Protein AF-A0A258QWR0-F1 (afdb_monomer)

Foldseek 3Di:
DDDDDDDDDDDDDDDDDDDDDDDDDPDDPPPPPPPPPPLSVLLVLLVVLLVVLCPDPLNVVPVLLNLLSVVQSVCVSVVNNVCQDLLNCCVRRVVDDNPDDCVPDVVSVVSVVVSQVSQVVCVVPDDLVNQWGWHQDPPGRHTDIDGDDRDDDDDDDDDDDDDDDDDDDDDDDDDDDDDDDDPPVVVVVVVVVVVVVVVVVVVVVVPVPDDDCVCVVVPVPDPCDPVNVCLQLQAEEEEEEQEAEPDDDPDPDDDDDDSVLSVVLSVVLLVLLCLAQSYHYDYDDPPPDVVQCVGVQHFWYKYKYKYWYDDDPQFIKIKIWIAGPNVRGTQDIDMDGGQHDDPCNVVSSVVVSVVCCVQDRPCCHRPVVVRLVCCCVRPCLRNSNLLSLLVCVVVVNPPHHLVRSLVSLVVCCVVPVLALVSLLSNLVSLVVVVVVPVVDDDDPVSVVSSVVSLVSSCVSSVSHPRSVD

Radius of gyration: 35.41 Å; Cα contact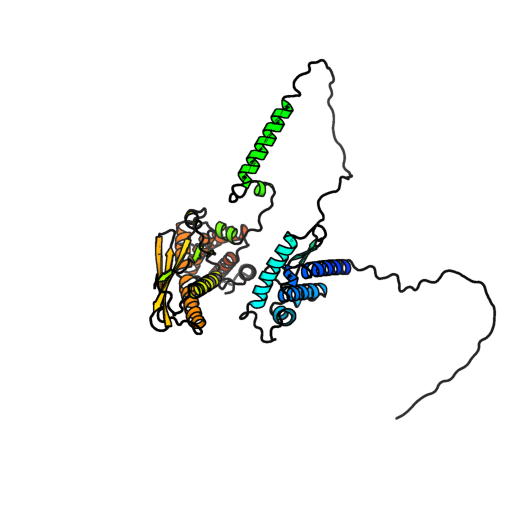s (8 Å, |Δi|>4): 512; chains: 1; bounding box: 106×117×72 Å

Structure (mmCIF, N/CA/C/O backbone):
data_AF-A0A258QWR0-F1
#
_entry.id   AF-A0A258QWR0-F1
#
loop_
_atom_site.group_PDB
_atom_site.id
_atom_site.type_symbol
_atom_site.label_atom_id
_atom_site.label_alt_id
_atom_site.label_comp_id
_atom_site.label_asym_id
_atom_site.label_entity_id
_atom_site.label_seq_id
_atom_site.pdbx_PDB_ins_code
_atom_site.Cartn_x
_atom_site.Cartn_y
_atom_site.Cartn_z
_atom_site.occupancy
_atom_site.B_iso_or_equiv
_atom_site.auth_seq_id
_atom_site.auth_comp_id
_atom_site.auth_asym_id
_atom_site.auth_atom_id
_atom_site.pdbx_PDB_model_num
ATOM 1 N N . MET A 1 1 ? -31.447 -71.145 -28.478 1.00 35.34 1 MET A N 1
ATOM 2 C CA . MET A 1 1 ? -31.417 -72.602 -28.731 1.00 35.34 1 MET A CA 1
ATOM 3 C C . MET A 1 1 ? -30.013 -73.071 -28.357 1.00 35.34 1 MET A C 1
ATOM 5 O O . MET A 1 1 ? -29.086 -72.670 -29.038 1.00 35.34 1 MET A O 1
ATOM 9 N N . THR A 1 2 ? -29.782 -73.464 -27.092 1.00 38.34 2 THR A N 1
ATOM 10 C CA . THR A 1 2 ? -29.739 -74.872 -26.585 1.00 38.34 2 THR A CA 1
ATOM 11 C C . THR A 1 2 ? -28.597 -75.670 -27.233 1.00 38.34 2 THR A C 1
ATOM 13 O O . THR A 1 2 ? -28.560 -75.715 -28.451 1.00 38.34 2 THR A O 1
ATOM 16 N N . GLY A 1 3 ? -27.658 -76.350 -26.571 1.00 34.81 3 GLY A N 1
ATOM 17 C CA . GLY A 1 3 ? -27.383 -76.753 -25.183 1.00 34.81 3 GLY A CA 1
ATOM 18 C C . GLY A 1 3 ? -25.941 -77.330 -25.156 1.00 34.81 3 GLY A C 1
ATOM 19 O O . GLY A 1 3 ? -25.375 -77.593 -26.208 1.00 34.81 3 GLY A O 1
ATOM 20 N N . SER A 1 4 ? -25.218 -77.277 -24.037 1.00 37.53 4 SER A N 1
ATOM 21 C CA . SER A 1 4 ? -25.118 -78.311 -22.985 1.00 37.53 4 SER A CA 1
ATOM 22 C C . SER A 1 4 ? -24.279 -79.562 -23.333 1.00 37.53 4 SER A C 1
ATOM 24 O O . SER A 1 4 ? -24.713 -80.402 -24.109 1.00 37.53 4 SER A O 1
ATOM 26 N N . ALA A 1 5 ? -23.121 -79.648 -22.653 1.00 43.16 5 ALA A N 1
ATOM 27 C CA . ALA A 1 5 ? -22.475 -80.808 -22.006 1.00 43.16 5 ALA A CA 1
ATOM 28 C C . ALA A 1 5 ? -22.159 -82.100 -22.798 1.00 43.16 5 ALA A C 1
ATOM 30 O O . ALA A 1 5 ? -23.073 -82.766 -23.269 1.00 43.16 5 ALA A O 1
ATOM 31 N N . ARG A 1 6 ? -20.897 -82.579 -22.747 1.00 37.38 6 ARG A N 1
ATOM 32 C CA . ARG A 1 6 ? -20.393 -83.621 -21.805 1.00 37.38 6 ARG A CA 1
ATOM 33 C C . ARG A 1 6 ? -18.972 -84.115 -22.162 1.00 37.38 6 ARG A C 1
ATOM 35 O O . ARG A 1 6 ? -18.683 -84.383 -23.319 1.00 37.38 6 ARG A O 1
ATOM 42 N N . ASP A 1 7 ? -18.165 -84.271 -21.114 1.00 46.19 7 ASP A N 1
ATOM 43 C CA . ASP A 1 7 ? -16.941 -85.093 -20.938 1.00 46.19 7 ASP A CA 1
ATOM 44 C C . ASP A 1 7 ? -17.218 -86.598 -21.236 1.00 46.19 7 ASP A C 1
ATOM 46 O O . ASP A 1 7 ? -18.406 -86.950 -21.148 1.00 46.19 7 ASP A O 1
ATOM 50 N N . PRO A 1 8 ? -16.248 -87.523 -21.513 1.00 50.44 8 PRO A N 1
ATOM 51 C CA . PRO A 1 8 ? -15.296 -88.005 -20.478 1.00 50.44 8 PRO A CA 1
ATOM 52 C C . PRO A 1 8 ? -13.953 -88.696 -20.914 1.00 50.44 8 PRO A C 1
ATOM 54 O O . PRO A 1 8 ? -13.850 -89.296 -21.977 1.00 50.44 8 PRO A O 1
ATOM 57 N N . ARG A 1 9 ? -12.981 -88.700 -19.976 1.00 35.84 9 ARG A N 1
ATOM 58 C CA . ARG A 1 9 ? -12.050 -89.778 -19.498 1.00 35.84 9 ARG A CA 1
ATOM 59 C C . ARG A 1 9 ? -11.378 -90.799 -20.449 1.00 35.84 9 ARG A C 1
ATOM 61 O O . ARG A 1 9 ? -12.069 -91.492 -21.183 1.00 35.84 9 ARG A O 1
ATOM 68 N N . SER A 1 10 ? -10.077 -91.055 -20.205 1.00 36.69 10 SER A N 1
ATOM 69 C CA . SER A 1 10 ? -9.376 -92.377 -20.142 1.00 36.69 10 SER A CA 1
ATOM 70 C C . SER A 1 10 ? -7.855 -92.135 -20.250 1.00 36.69 10 SER A C 1
ATOM 72 O O . SER A 1 10 ? -7.462 -91.287 -21.042 1.00 36.69 10 SER A O 1
ATOM 74 N N . ASP A 1 11 ? -6.903 -92.771 -19.566 1.00 34.75 11 ASP A N 1
ATOM 75 C CA . ASP A 1 11 ? -6.798 -93.694 -18.427 1.00 34.75 11 ASP A CA 1
ATOM 76 C C . ASP A 1 11 ? -5.282 -93.832 -18.116 1.00 34.75 11 ASP A C 1
ATOM 78 O O . ASP A 1 11 ? -4.448 -93.453 -18.938 1.00 34.75 11 ASP A O 1
ATOM 82 N N . ALA A 1 12 ? -4.975 -94.487 -16.990 1.00 37.53 12 ALA A N 1
ATOM 83 C CA . ALA A 1 12 ? -3.759 -95.269 -16.705 1.00 37.53 12 ALA A CA 1
ATOM 84 C C . ALA A 1 12 ? -2.569 -94.593 -15.981 1.00 37.53 12 ALA A C 1
ATOM 86 O O . ALA A 1 12 ? -1.623 -94.096 -16.583 1.00 37.53 12 ALA A O 1
ATOM 87 N N . ASP A 1 13 ? -2.604 -94.733 -14.652 1.00 38.31 13 ASP A N 1
ATOM 88 C CA . ASP A 1 13 ? -1.481 -95.169 -13.789 1.00 38.31 13 ASP A CA 1
ATOM 89 C C . ASP A 1 13 ? -1.324 -96.719 -13.913 1.00 38.31 13 ASP A C 1
ATOM 91 O O . ASP A 1 13 ? -2.316 -97.320 -14.357 1.00 38.31 13 ASP A O 1
ATOM 95 N N . PRO A 1 14 ? -0.227 -97.435 -13.508 1.00 51.16 14 PRO A N 1
ATOM 96 C CA . PRO A 1 14 ? 0.421 -97.284 -12.180 1.00 51.16 14 PRO A CA 1
ATOM 97 C C . PRO A 1 14 ? 1.903 -97.783 -11.966 1.00 51.16 14 PRO A C 1
ATOM 99 O O . PRO A 1 14 ? 2.485 -98.432 -12.831 1.00 51.16 14 PRO A O 1
ATOM 102 N N . LEU A 1 15 ? 2.406 -97.613 -10.716 1.00 36.69 15 LEU A N 1
ATOM 103 C CA . LEU A 1 15 ? 3.454 -98.377 -9.956 1.00 36.69 15 LEU A CA 1
ATOM 104 C C . LEU A 1 15 ? 4.930 -98.294 -10.455 1.00 36.69 15 LEU A C 1
ATOM 106 O O . LEU A 1 15 ? 5.178 -98.457 -11.638 1.00 36.69 15 LEU A O 1
ATOM 110 N N . THR A 1 16 ? 6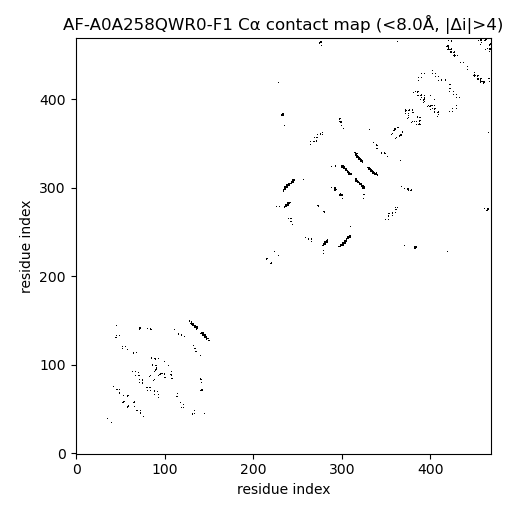.022 -98.133 -9.687 1.00 34.84 16 THR A N 1
ATOM 111 C CA . THR A 1 16 ? 6.432 -98.139 -8.255 1.00 34.84 16 THR A CA 1
ATOM 112 C C . THR A 1 16 ? 7.859 -97.550 -8.188 1.00 34.84 16 THR A C 1
ATOM 114 O O . THR A 1 16 ? 8.625 -97.825 -9.108 1.00 34.84 16 THR A O 1
ATOM 117 N N . ASP A 1 17 ? 8.259 -96.853 -7.118 1.00 33.28 17 ASP A N 1
ATOM 118 C CA . ASP A 1 17 ? 9.296 -97.309 -6.157 1.00 33.28 17 ASP A CA 1
ATOM 119 C C . ASP A 1 17 ? 9.627 -96.203 -5.132 1.00 33.28 17 ASP A C 1
ATOM 121 O O . ASP A 1 17 ? 9.591 -95.008 -5.420 1.00 33.28 17 ASP A O 1
ATOM 125 N N . GLU A 1 18 ? 9.887 -96.642 -3.910 1.00 36.84 18 GLU A N 1
ATOM 126 C CA . GLU A 1 18 ? 9.956 -95.896 -2.661 1.00 36.84 18 GLU A CA 1
ATOM 127 C C . GLU A 1 18 ? 11.384 -95.396 -2.335 1.00 36.84 18 GLU A C 1
ATOM 129 O O . GLU A 1 18 ? 12.357 -96.140 -2.388 1.00 36.84 18 GLU A O 1
ATOM 134 N N . THR A 1 19 ? 11.452 -94.152 -1.845 1.00 36.62 19 THR A N 1
ATOM 135 C CA . THR A 1 19 ? 12.245 -93.729 -0.667 1.00 36.62 19 THR A CA 1
ATOM 136 C C . THR A 1 19 ? 13.765 -93.512 -0.782 1.00 36.62 19 THR A C 1
ATOM 138 O O . THR A 1 19 ? 14.541 -94.426 -0.532 1.00 36.62 19 THR A O 1
ATOM 141 N N . VAL A 1 20 ? 14.179 -92.233 -0.900 1.00 35.50 20 VAL A N 1
ATOM 142 C CA . VAL A 1 20 ? 15.278 -91.602 -0.116 1.00 35.50 20 VAL A CA 1
ATOM 143 C C . VAL A 1 20 ? 14.973 -90.094 0.088 1.00 35.50 20 VAL A C 1
ATOM 145 O O . VAL A 1 20 ? 14.845 -89.350 -0.878 1.00 35.50 20 VAL A O 1
ATOM 148 N N . LEU A 1 21 ? 14.849 -89.646 1.347 1.00 36.06 21 LEU A N 1
ATOM 149 C CA . LEU A 1 21 ? 14.784 -88.239 1.822 1.00 36.06 21 LEU A CA 1
ATOM 150 C C . LEU A 1 21 ? 16.209 -87.699 2.115 1.00 36.06 21 LEU A C 1
ATOM 152 O O . LEU A 1 21 ? 17.112 -88.525 2.253 1.00 36.06 21 LEU A O 1
ATOM 156 N N . PRO A 1 22 ? 16.443 -86.411 2.460 1.00 40.50 22 PRO A N 1
ATOM 157 C CA . PRO A 1 22 ? 15.759 -85.155 2.123 1.00 40.50 22 PRO A CA 1
ATOM 158 C C . PRO A 1 22 ? 16.757 -84.113 1.550 1.00 40.50 22 PRO A C 1
ATOM 160 O O . PRO A 1 22 ? 17.817 -83.870 2.126 1.00 40.50 22 PRO A O 1
ATOM 163 N N . GLY A 1 23 ? 16.426 -83.461 0.438 1.00 32.28 23 GLY A N 1
ATOM 164 C CA . GLY A 1 23 ? 17.194 -82.329 -0.089 1.00 32.28 23 GLY A CA 1
ATOM 165 C C . GLY A 1 23 ? 16.368 -81.059 0.030 1.00 32.28 23 GLY A C 1
ATOM 166 O O .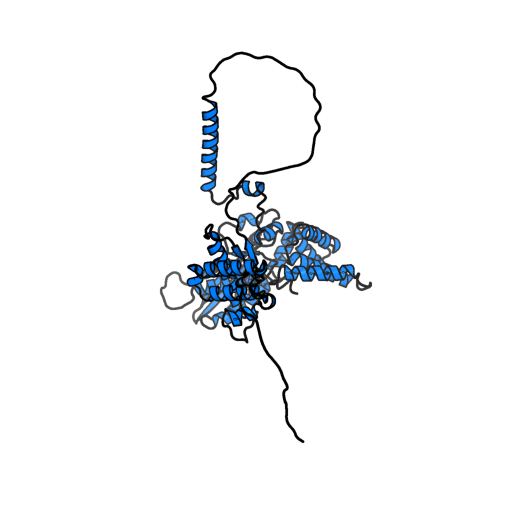 GLY A 1 23 ? 15.350 -80.971 -0.641 1.00 32.28 23 GLY A O 1
ATOM 167 N N . GLU A 1 24 ? 16.806 -80.170 0.923 1.00 41.06 24 GLU A N 1
ATOM 168 C CA . GLU A 1 24 ? 16.551 -78.723 0.995 1.00 41.06 24 GLU A CA 1
ATOM 169 C C . GLU A 1 24 ? 15.184 -78.226 0.508 1.00 41.06 24 GLU A C 1
ATOM 171 O O . GLU A 1 24 ? 14.899 -78.188 -0.688 1.00 41.06 24 GLU A O 1
ATOM 176 N N . ASP A 1 25 ? 14.374 -77.774 1.473 1.00 37.16 25 ASP A N 1
ATOM 177 C CA . ASP A 1 25 ? 13.185 -76.959 1.252 1.00 37.16 25 ASP A CA 1
ATOM 178 C C . ASP A 1 25 ? 13.444 -75.939 0.138 1.00 37.16 25 ASP A C 1
ATOM 180 O O . ASP A 1 25 ? 14.234 -75.001 0.271 1.00 37.16 25 ASP A O 1
ATOM 184 N N . ALA A 1 26 ? 12.767 -76.151 -0.989 1.00 37.06 26 ALA A N 1
ATOM 185 C CA . ALA A 1 26 ? 12.605 -75.152 -2.018 1.00 37.06 26 ALA A CA 1
ATOM 186 C C . ALA A 1 26 ? 11.844 -73.983 -1.387 1.00 37.06 26 ALA A C 1
ATOM 188 O O . ALA A 1 26 ? 10.617 -74.007 -1.283 1.00 37.06 26 ALA A O 1
ATOM 189 N N . GLN A 1 27 ? 12.595 -72.987 -0.919 1.00 41.72 27 GLN A N 1
ATOM 190 C CA . GLN A 1 27 ? 12.060 -71.697 -0.520 1.00 41.72 27 GLN A CA 1
ATOM 191 C C . GLN A 1 27 ? 11.226 -71.145 -1.685 1.00 41.72 27 GLN A C 1
ATOM 193 O O . GLN A 1 27 ? 11.715 -70.984 -2.806 1.00 41.72 27 GLN A O 1
ATOM 198 N N . ASP A 1 28 ? 9.957 -70.889 -1.392 1.00 40.59 28 ASP A N 1
ATOM 199 C CA . ASP A 1 28 ? 8.969 -70.247 -2.249 1.00 40.59 28 ASP A CA 1
ATOM 200 C C . ASP A 1 28 ? 9.582 -69.018 -2.968 1.00 40.59 28 ASP A C 1
ATOM 202 O O . ASP A 1 28 ? 10.116 -68.129 -2.294 1.00 40.59 28 ASP A O 1
ATOM 206 N N . PRO A 1 29 ? 9.507 -68.877 -4.310 1.00 38.34 29 PRO A N 1
ATOM 207 C CA . PRO A 1 29 ? 10.070 -67.720 -5.021 1.00 38.34 29 PRO A CA 1
ATOM 208 C C . PRO A 1 29 ? 9.361 -66.385 -4.720 1.00 38.34 29 PRO A C 1
ATOM 210 O O . PRO A 1 29 ? 9.666 -65.369 -5.344 1.00 38.34 29 PRO A O 1
ATOM 213 N N . ALA A 1 30 ? 8.391 -66.376 -3.803 1.00 45.66 30 ALA A N 1
ATOM 214 C CA . ALA A 1 30 ? 7.555 -65.228 -3.477 1.00 45.66 30 ALA A CA 1
ATOM 215 C C . ALA A 1 30 ? 8.044 -64.405 -2.267 1.00 45.66 30 ALA A C 1
ATOM 217 O O . ALA A 1 30 ? 7.498 -63.331 -2.025 1.00 45.66 30 ALA A O 1
ATOM 218 N N . GLU A 1 31 ? 9.077 -64.839 -1.535 1.00 43.38 31 GLU A N 1
ATOM 219 C CA . GLU A 1 31 ? 9.528 -64.164 -0.300 1.00 43.38 31 GLU A CA 1
ATOM 220 C C . GLU A 1 31 ? 10.908 -63.485 -0.420 1.00 43.38 31 GLU A C 1
ATOM 222 O O . GLU A 1 31 ? 11.629 -63.314 0.559 1.00 43.38 31 GLU A O 1
ATOM 227 N N . LEU A 1 32 ? 11.298 -63.059 -1.628 1.00 44.19 32 LEU A N 1
ATOM 228 C CA . LEU A 1 32 ? 12.530 -62.286 -1.845 1.00 44.19 32 LEU A CA 1
ATOM 229 C C . LEU A 1 32 ? 12.333 -61.098 -2.802 1.00 44.19 32 LEU A C 1
ATOM 231 O O . LEU A 1 32 ? 13.137 -60.865 -3.700 1.00 44.19 32 LEU A O 1
ATOM 235 N N . ALA A 1 33 ? 11.252 -60.331 -2.629 1.00 49.59 33 ALA A N 1
ATOM 236 C CA . ALA A 1 33 ? 11.063 -59.060 -3.336 1.00 49.59 33 ALA A CA 1
ATOM 237 C C . ALA A 1 33 ? 10.141 -58.089 -2.579 1.00 49.59 33 ALA A C 1
ATOM 239 O O . ALA A 1 33 ? 9.057 -57.756 -3.043 1.00 49.59 33 ALA A O 1
ATOM 240 N N . ALA A 1 34 ? 10.583 -57.600 -1.421 1.00 52.00 34 ALA A N 1
ATOM 241 C CA . ALA A 1 34 ? 10.046 -56.365 -0.847 1.00 52.00 34 ALA A CA 1
ATOM 242 C C . ALA A 1 34 ? 11.080 -55.698 0.070 1.00 52.00 34 ALA A C 1
ATOM 244 O O . ALA A 1 34 ? 10.848 -55.499 1.260 1.00 52.00 34 ALA A O 1
ATOM 245 N N . LEU A 1 35 ? 12.253 -55.353 -0.472 1.00 53.72 35 LEU A N 1
ATOM 246 C CA . LEU A 1 35 ? 13.015 -54.274 0.154 1.00 53.72 35 LEU A CA 1
ATOM 247 C C . LEU A 1 35 ? 12.204 -52.989 -0.074 1.00 53.72 35 LEU A C 1
ATOM 249 O O . LEU A 1 35 ? 11.902 -52.698 -1.236 1.00 53.72 35 LEU A O 1
ATOM 253 N N . PRO A 1 36 ? 11.807 -52.257 0.983 1.00 56.00 36 PRO A N 1
ATOM 254 C CA . PRO A 1 36 ? 11.046 -51.025 0.821 1.00 56.00 36 PRO A CA 1
ATOM 255 C C . PRO A 1 36 ? 11.834 -50.080 -0.085 1.00 56.00 36 PRO A C 1
ATOM 257 O O . PRO A 1 36 ? 13.044 -49.896 0.094 1.00 56.00 36 PRO A O 1
ATOM 260 N N . SER A 1 37 ? 11.166 -49.516 -1.092 1.00 68.88 37 SER A N 1
ATOM 261 C CA . SER A 1 37 ? 11.814 -48.574 -1.996 1.00 68.88 37 SER A CA 1
ATOM 262 C C . SER A 1 37 ? 12.301 -47.357 -1.200 1.00 68.88 37 SER A C 1
ATOM 264 O O . SER A 1 37 ? 11.782 -47.039 -0.127 1.00 68.88 37 SER A O 1
ATOM 266 N N . ALA A 1 38 ? 13.298 -46.630 -1.710 1.00 69.06 38 ALA A N 1
ATOM 267 C CA . ALA A 1 38 ? 13.790 -45.423 -1.039 1.00 69.06 38 ALA A CA 1
ATOM 268 C C . ALA A 1 38 ? 12.671 -44.386 -0.777 1.00 69.06 38 ALA A C 1
ATOM 270 O O . ALA A 1 38 ? 12.755 -43.617 0.182 1.00 69.06 38 ALA A O 1
ATOM 271 N N . GLN A 1 39 ? 11.612 -44.397 -1.598 1.00 69.00 39 GLN A N 1
ATOM 272 C CA . GLN A 1 39 ? 10.418 -43.567 -1.426 1.00 69.00 39 GLN A CA 1
ATOM 273 C C . GLN A 1 39 ? 9.532 -44.055 -0.272 1.00 69.00 39 GLN A C 1
ATOM 275 O O . GLN A 1 39 ? 9.053 -43.226 0.500 1.00 69.00 39 GLN A O 1
ATOM 280 N N . ASP A 1 40 ? 9.385 -45.370 -0.091 1.00 74.69 40 ASP A N 1
ATOM 281 C CA . ASP A 1 40 ? 8.641 -45.953 1.035 1.00 74.69 40 ASP A CA 1
ATOM 282 C C . ASP A 1 40 ? 9.321 -45.618 2.368 1.00 74.69 40 ASP A C 1
ATOM 284 O O . ASP A 1 40 ? 8.683 -45.129 3.298 1.00 74.69 40 ASP A O 1
ATOM 288 N N . VAL A 1 41 ? 10.653 -45.742 2.423 1.00 77.62 41 VAL A N 1
ATOM 289 C CA . VAL A 1 41 ? 11.447 -45.391 3.614 1.00 77.62 41 VAL A CA 1
ATOM 290 C C . VAL A 1 41 ? 11.325 -43.900 3.959 1.00 77.62 41 VAL A C 1
ATOM 292 O O . VAL A 1 41 ? 11.282 -43.530 5.135 1.00 77.62 41 VAL A O 1
ATOM 295 N N . GLN A 1 42 ? 11.275 -43.015 2.957 1.00 83.00 42 GLN A N 1
ATOM 296 C CA . GLN A 1 42 ? 11.080 -41.580 3.185 1.00 83.00 42 GLN A CA 1
ATOM 297 C C . GLN A 1 42 ? 9.652 -41.264 3.648 1.00 83.00 42 GLN A C 1
ATOM 299 O O . GLN A 1 42 ? 9.478 -40.444 4.554 1.00 83.00 42 GLN A O 1
ATOM 304 N N . ALA A 1 43 ? 8.646 -41.928 3.073 1.00 87.56 43 ALA A N 1
ATOM 305 C CA . ALA A 1 43 ? 7.257 -41.786 3.487 1.00 87.56 43 ALA A CA 1
ATOM 306 C C . ALA A 1 43 ? 7.050 -42.246 4.937 1.00 87.56 43 ALA A C 1
ATOM 308 O O . ALA A 1 43 ? 6.390 -41.554 5.711 1.00 87.56 43 ALA A O 1
ATOM 309 N N . ASP A 1 44 ? 7.682 -43.343 5.346 1.00 88.19 44 ASP A N 1
ATOM 310 C CA . ASP A 1 44 ? 7.596 -43.846 6.718 1.00 88.19 44 ASP A CA 1
ATOM 311 C C . ASP A 1 44 ? 8.264 -42.906 7.725 1.00 88.19 44 ASP A C 1
ATOM 313 O O . ASP A 1 44 ? 7.702 -42.629 8.788 1.00 88.19 44 ASP A O 1
ATOM 317 N N . LYS A 1 45 ? 9.414 -42.317 7.373 1.00 88.88 45 LYS A N 1
ATOM 318 C CA . LYS A 1 45 ? 10.048 -41.270 8.193 1.00 88.88 45 LYS A CA 1
ATOM 319 C C . LYS A 1 45 ? 9.164 -40.028 8.326 1.00 88.88 45 LYS A C 1
ATOM 321 O O . LYS A 1 45 ? 9.072 -39.468 9.418 1.00 88.88 45 LYS A O 1
ATOM 326 N N . ALA A 1 46 ? 8.500 -39.613 7.247 1.00 90.81 46 ALA A N 1
ATOM 327 C CA . ALA A 1 46 ? 7.571 -38.486 7.263 1.00 90.81 46 ALA A CA 1
ATOM 328 C C . ALA A 1 46 ? 6.329 -38.766 8.129 1.00 90.81 46 ALA A C 1
ATOM 330 O O . ALA A 1 46 ? 5.936 -37.906 8.918 1.00 90.81 46 ALA A O 1
ATOM 331 N N . ARG A 1 47 ? 5.751 -39.976 8.059 1.00 93.06 47 ARG A N 1
ATOM 332 C CA . ARG A 1 47 ? 4.645 -40.396 8.942 1.00 93.06 47 ARG A CA 1
ATOM 333 C C . ARG A 1 47 ? 5.072 -40.468 10.405 1.00 93.06 47 ARG A C 1
ATOM 335 O O . ARG A 1 47 ? 4.323 -40.038 11.277 1.00 93.06 47 ARG A O 1
ATOM 342 N N . ALA A 1 48 ? 6.281 -40.954 10.683 1.00 91.31 48 ALA A N 1
ATOM 343 C CA . ALA A 1 48 ? 6.819 -40.992 12.040 1.00 91.31 48 ALA A CA 1
ATOM 344 C C . ALA A 1 48 ? 7.020 -39.580 12.619 1.00 91.31 48 ALA A C 1
ATOM 346 O O . ALA A 1 48 ? 6.663 -39.337 13.772 1.00 91.31 48 ALA A O 1
ATOM 347 N N . ALA A 1 49 ? 7.540 -38.639 11.822 1.00 92.25 49 ALA A N 1
ATOM 348 C CA . ALA A 1 49 ? 7.645 -37.232 12.216 1.00 92.25 49 ALA A CA 1
ATOM 349 C C . ALA A 1 49 ? 6.263 -36.606 12.449 1.00 92.25 49 ALA A C 1
ATOM 351 O O . ALA A 1 49 ? 6.047 -35.962 13.473 1.00 92.25 49 ALA A O 1
ATOM 352 N N . LEU A 1 50 ? 5.299 -36.864 11.559 1.00 95.25 50 LEU A N 1
ATOM 353 C CA . LEU A 1 50 ? 3.919 -36.411 11.727 1.00 95.25 50 LEU A CA 1
ATOM 354 C C . LEU A 1 50 ? 3.323 -36.920 13.045 1.00 95.25 50 LEU A C 1
ATOM 356 O O . LEU A 1 50 ? 2.753 -36.134 13.795 1.00 95.25 50 LEU A O 1
ATOM 360 N N . ALA A 1 51 ? 3.476 -38.209 13.352 1.00 94.25 51 ALA A N 1
ATOM 361 C CA . ALA A 1 51 ? 2.950 -38.798 14.580 1.00 94.25 51 ALA A CA 1
ATOM 362 C C . ALA A 1 51 ? 3.517 -38.122 15.841 1.00 94.25 51 ALA A C 1
ATOM 364 O O . ALA A 1 51 ? 2.759 -37.841 16.768 1.00 94.25 51 ALA A O 1
ATOM 365 N N . ARG A 1 52 ? 4.819 -37.801 15.859 1.00 92.94 52 ARG A N 1
ATOM 366 C CA . ARG A 1 52 ? 5.448 -37.071 16.974 1.00 92.94 52 ARG A CA 1
ATOM 367 C C . ARG A 1 52 ? 4.928 -35.642 17.102 1.00 92.94 52 ARG A C 1
ATOM 369 O O . ARG A 1 52 ? 4.531 -35.242 18.193 1.00 92.94 52 ARG A O 1
ATOM 376 N N . VAL A 1 53 ? 4.857 -34.904 15.990 1.00 94.12 53 VAL A N 1
ATOM 377 C CA . VAL A 1 53 ? 4.320 -33.532 15.969 1.00 94.12 53 VAL A CA 1
ATOM 378 C C . VAL A 1 53 ? 2.886 -33.514 16.499 1.00 94.12 53 VAL A C 1
ATOM 380 O O . VAL A 1 53 ? 2.562 -32.709 17.371 1.00 94.12 53 VAL A O 1
ATOM 383 N N . LEU A 1 54 ? 2.035 -34.431 16.026 1.00 94.31 54 LEU A N 1
ATOM 384 C CA . LEU A 1 54 ? 0.634 -34.525 16.442 1.00 94.31 54 LEU A CA 1
ATOM 385 C C . LEU A 1 54 ? 0.453 -34.939 17.910 1.00 94.31 54 LEU A C 1
ATOM 387 O O . LEU A 1 54 ? -0.579 -34.620 18.494 1.00 94.31 54 LEU A O 1
ATOM 391 N N . ALA A 1 55 ? 1.436 -35.620 18.503 1.00 92.06 55 ALA A N 1
ATOM 392 C CA . ALA A 1 55 ? 1.430 -36.006 19.914 1.00 92.06 55 ALA A CA 1
ATOM 393 C C . ALA A 1 55 ? 1.930 -34.898 20.862 1.00 92.06 55 ALA A C 1
ATOM 395 O O . ALA A 1 55 ? 1.860 -35.067 22.077 1.00 92.06 55 ALA A O 1
ATOM 396 N N . SER A 1 56 ? 2.434 -33.778 20.336 1.00 92.50 56 SER A N 1
ATOM 397 C CA . SER A 1 56 ? 2.912 -32.660 21.157 1.00 92.50 56 SER A CA 1
ATOM 398 C C . SER A 1 56 ? 1.772 -31.827 21.750 1.00 92.50 56 SER A C 1
ATOM 400 O O . SER A 1 56 ? 0.705 -31.696 21.146 1.00 92.50 56 SER A O 1
ATOM 402 N N . ASP A 1 57 ? 2.017 -31.196 22.903 1.00 87.44 57 ASP A N 1
ATOM 403 C CA . ASP A 1 57 ? 1.020 -30.400 23.641 1.00 87.44 57 ASP A CA 1
ATOM 404 C C . ASP A 1 57 ? 0.333 -29.326 22.774 1.00 87.44 57 ASP A C 1
ATOM 406 O O . ASP A 1 57 ? -0.876 -29.095 22.872 1.00 87.44 57 ASP A O 1
ATOM 410 N N . GLU A 1 58 ? 1.089 -28.692 21.875 1.00 85.69 58 GLU A N 1
ATOM 411 C CA . GLU A 1 58 ? 0.595 -27.650 20.967 1.00 85.69 58 GLU A CA 1
ATOM 412 C C . GLU A 1 58 ? -0.434 -28.192 19.957 1.00 85.69 58 GLU A C 1
ATOM 414 O O . GLU A 1 58 ? -1.400 -27.508 19.621 1.00 85.69 58 GLU A O 1
ATOM 419 N N . PHE A 1 59 ? -0.256 -29.427 19.481 1.00 91.75 59 PHE A N 1
ATOM 420 C CA . PHE A 1 59 ? -1.150 -30.045 18.498 1.00 91.75 59 PHE A CA 1
ATOM 421 C C . PHE A 1 59 ? -2.289 -30.830 19.151 1.00 91.75 59 PHE A C 1
ATOM 423 O O . PHE A 1 59 ? -3.408 -30.812 18.636 1.00 91.75 59 PHE A O 1
ATOM 430 N N . VAL A 1 60 ? -2.057 -31.431 20.320 1.00 92.12 60 VAL A N 1
ATOM 431 C CA . VAL A 1 60 ? -3.108 -32.067 21.130 1.00 92.12 60 VAL A CA 1
ATOM 432 C C . VAL A 1 60 ? -4.145 -31.036 21.586 1.00 92.12 60 VAL A C 1
ATOM 434 O O . VAL A 1 60 ? -5.346 -31.307 21.557 1.00 92.12 60 VAL A O 1
ATOM 437 N N . SER A 1 61 ? -3.707 -29.827 21.949 1.00 86.88 61 SER A N 1
ATOM 438 C CA . SER A 1 61 ? -4.604 -28.728 22.335 1.00 86.88 61 SER A CA 1
ATOM 439 C C . SER A 1 61 ? -5.351 -28.082 21.158 1.00 86.88 61 SER A C 1
ATOM 441 O O . SER A 1 61 ? -6.287 -27.310 21.381 1.00 86.88 61 SER A O 1
ATOM 443 N N . SER A 1 62 ? -5.000 -28.414 19.908 1.00 92.19 62 SER A N 1
ATOM 444 C CA . SER A 1 62 ? -5.602 -27.826 18.708 1.00 92.19 62 SER A CA 1
ATOM 445 C C . SER A 1 62 ? -5.964 -28.874 17.641 1.00 92.19 62 SER A C 1
ATOM 447 O O . SER A 1 62 ? -5.251 -29.034 16.643 1.00 92.19 62 SER A O 1
ATOM 449 N N . PRO A 1 63 ? -7.134 -29.538 17.773 1.00 90.62 63 PRO A N 1
ATOM 450 C CA . PRO A 1 63 ? -7.585 -30.569 16.834 1.00 90.62 63 PRO A CA 1
ATOM 451 C C . PRO A 1 63 ? -7.637 -30.098 15.375 1.00 90.62 63 PRO A C 1
ATOM 453 O O . PRO A 1 63 ? -7.252 -30.828 14.470 1.00 90.62 63 PRO A O 1
ATOM 456 N N . ARG A 1 64 ? -8.023 -28.838 15.133 1.00 90.81 64 ARG A N 1
ATOM 457 C CA . ARG A 1 64 ? -8.079 -28.275 13.772 1.00 90.81 64 ARG A CA 1
ATOM 458 C C . ARG A 1 64 ? -6.707 -28.178 13.106 1.00 90.81 64 ARG A C 1
ATOM 460 O O . ARG A 1 64 ? -6.599 -28.439 11.912 1.00 90.81 64 ARG A O 1
ATOM 467 N N . LEU A 1 65 ? -5.666 -27.797 13.851 1.00 93.00 65 LEU A N 1
ATOM 468 C CA . LEU A 1 65 ? -4.302 -27.740 13.312 1.00 93.00 65 LEU A CA 1
ATOM 469 C C . LEU A 1 65 ? -3.756 -29.146 13.064 1.00 93.00 65 LEU A C 1
ATOM 471 O O . LEU A 1 65 ? -3.083 -29.368 12.058 1.00 93.00 65 LEU A O 1
ATOM 475 N N . ALA A 1 66 ? -4.092 -30.091 13.945 1.00 95.19 66 ALA A N 1
ATOM 476 C CA . ALA A 1 66 ? -3.760 -31.498 13.778 1.00 95.19 66 ALA A CA 1
ATOM 477 C C . ALA A 1 66 ? -4.406 -32.099 12.518 1.00 95.19 66 ALA A C 1
ATOM 479 O O . ALA A 1 66 ? -3.729 -32.791 11.757 1.00 95.19 66 ALA A O 1
ATOM 480 N N . ASP A 1 67 ? -5.685 -31.815 12.269 1.00 94.50 67 ASP A N 1
ATOM 481 C CA . ASP A 1 67 ? -6.411 -32.313 11.098 1.00 94.50 67 ASP A CA 1
ATOM 482 C C . ASP A 1 67 ? -5.909 -31.668 9.801 1.00 94.50 67 ASP A C 1
ATOM 484 O O . ASP A 1 67 ? -5.678 -32.372 8.816 1.00 94.50 67 ASP A O 1
ATOM 488 N N . PHE A 1 68 ? -5.622 -30.358 9.819 1.00 96.50 68 PHE A N 1
ATOM 489 C CA . PHE A 1 68 ? -4.965 -29.671 8.703 1.00 96.50 68 PHE A CA 1
ATOM 490 C C . PHE A 1 68 ? -3.628 -30.342 8.370 1.00 96.50 68 PHE A C 1
ATOM 492 O O . PHE A 1 68 ? -3.400 -30.731 7.223 1.00 96.50 68 PHE A O 1
ATOM 499 N N . LEU A 1 69 ? -2.734 -30.475 9.356 1.00 96.75 69 LEU A N 1
ATOM 500 C CA . LEU A 1 69 ? -1.392 -31.019 9.146 1.00 96.75 69 LEU A CA 1
ATOM 501 C C . LEU A 1 69 ? -1.441 -32.459 8.627 1.00 96.75 69 LEU A C 1
ATOM 503 O O . LEU A 1 69 ? -0.735 -32.799 7.678 1.00 96.75 69 LEU A O 1
ATOM 507 N N . ARG A 1 70 ? -2.306 -33.290 9.218 1.00 96.50 70 ARG A N 1
ATOM 508 C CA . ARG A 1 70 ? -2.499 -34.681 8.800 1.00 96.50 70 ARG A CA 1
ATOM 509 C C . ARG A 1 70 ? -2.976 -34.761 7.359 1.00 96.50 70 ARG A C 1
ATOM 511 O O . ARG A 1 70 ? -2.400 -35.508 6.575 1.00 96.50 70 ARG A O 1
ATOM 518 N N . PHE A 1 71 ? -3.970 -33.953 6.996 1.00 96.00 71 PHE A N 1
ATOM 519 C CA . PHE A 1 71 ? -4.499 -33.914 5.639 1.00 96.00 71 PHE A CA 1
ATOM 520 C C . PHE A 1 71 ? -3.410 -33.602 4.607 1.00 96.00 71 PHE A C 1
ATOM 522 O O . PHE A 1 71 ? -3.249 -34.348 3.641 1.00 96.00 71 PHE A O 1
ATOM 529 N N . VAL A 1 72 ? -2.635 -32.532 4.813 1.00 95.50 72 VAL A N 1
ATOM 530 C CA . VAL A 1 72 ? -1.639 -32.107 3.816 1.00 95.50 72 VAL A CA 1
ATOM 531 C C . VAL A 1 72 ? -0.455 -33.069 3.715 1.00 95.50 72 VAL A C 1
ATOM 533 O O . VAL A 1 72 ? 0.052 -33.294 2.615 1.00 95.50 72 VAL A O 1
ATOM 536 N N . VAL A 1 73 ? -0.028 -33.681 4.824 1.00 95.62 73 VAL A N 1
ATOM 537 C CA . VAL A 1 73 ? 1.058 -34.673 4.818 1.00 95.62 73 VAL A CA 1
ATOM 538 C C . VAL A 1 73 ? 0.608 -35.963 4.138 1.00 95.62 73 VAL A C 1
ATOM 540 O O . VAL A 1 73 ? 1.267 -36.399 3.198 1.00 95.62 73 VAL A O 1
ATOM 543 N N . GLU A 1 74 ? -0.541 -36.529 4.514 1.00 93.81 74 GLU A N 1
ATOM 544 C CA . GLU A 1 74 ? -1.039 -37.775 3.912 1.00 93.81 74 GLU A CA 1
ATOM 545 C C . GLU A 1 74 ? -1.402 -37.603 2.430 1.00 93.81 74 GLU A C 1
ATOM 547 O O . GLU A 1 74 ? -1.144 -38.488 1.613 1.00 93.81 74 GLU A O 1
ATOM 552 N N . ALA A 1 75 ? -1.948 -36.446 2.038 1.00 91.31 75 ALA A N 1
ATOM 553 C CA . ALA A 1 75 ? -2.187 -36.141 0.629 1.00 91.31 75 ALA A CA 1
ATOM 554 C C . ALA A 1 75 ? -0.879 -36.065 -0.176 1.00 91.31 75 ALA A C 1
ATOM 556 O O . ALA A 1 75 ? -0.833 -36.548 -1.306 1.00 91.31 75 ALA A O 1
ATOM 557 N N . THR A 1 76 ? 0.192 -35.522 0.408 1.00 91.62 76 THR A N 1
ATOM 558 C CA . THR A 1 76 ? 1.510 -35.443 -0.244 1.00 91.62 76 THR A CA 1
ATOM 559 C C . THR A 1 76 ? 2.156 -36.819 -0.365 1.00 91.62 76 THR A C 1
ATOM 561 O O . THR A 1 76 ? 2.618 -37.182 -1.443 1.00 91.62 76 THR A O 1
ATOM 564 N N . LEU A 1 77 ? 2.133 -37.615 0.708 1.00 90.62 77 LEU A N 1
ATOM 565 C CA . LEU A 1 77 ? 2.679 -38.975 0.712 1.00 90.62 77 LEU A CA 1
ATOM 566 C C . LEU A 1 77 ? 1.892 -39.930 -0.194 1.00 90.62 77 LEU A C 1
ATOM 568 O O . LEU A 1 77 ? 2.465 -40.860 -0.748 1.00 90.62 77 LEU A O 1
ATOM 572 N N . GLY A 1 78 ? 0.596 -39.680 -0.389 1.00 87.38 78 GLY A N 1
ATOM 573 C CA . GLY A 1 78 ? -0.246 -40.403 -1.342 1.00 87.38 78 GLY A CA 1
ATOM 574 C C . GLY A 1 78 ? -0.127 -39.929 -2.796 1.00 87.38 78 GLY A C 1
ATOM 575 O O . GLY A 1 78 ? -0.961 -40.319 -3.609 1.00 87.38 78 GLY A O 1
ATOM 576 N N . GLY A 1 79 ? 0.829 -39.051 -3.127 1.00 86.75 79 GLY A N 1
ATOM 577 C CA . GLY A 1 79 ? 1.039 -38.545 -4.490 1.00 86.75 79 GLY A CA 1
ATOM 578 C C . GLY A 1 79 ? -0.036 -37.571 -4.991 1.00 86.75 79 GLY A C 1
ATOM 579 O O . GLY A 1 79 ? -0.108 -37.290 -6.182 1.00 86.75 79 GLY A O 1
ATOM 580 N N . ARG A 1 80 ? -0.879 -37.034 -4.101 1.00 87.69 80 ARG A N 1
ATOM 581 C CA . ARG A 1 80 ? -1.990 -36.116 -4.418 1.00 87.69 80 ARG A CA 1
ATOM 582 C C . ARG A 1 80 ? -1.657 -34.659 -4.078 1.00 87.69 80 ARG A C 1
ATOM 584 O O . ARG A 1 80 ? -2.542 -33.906 -3.676 1.00 87.69 80 ARG A O 1
ATOM 591 N N . ALA A 1 81 ? -0.397 -34.248 -4.236 1.00 82.12 81 ALA A N 1
ATOM 592 C CA . ALA A 1 81 ? 0.050 -32.888 -3.914 1.00 82.12 81 ALA A CA 1
ATOM 593 C C . ALA A 1 81 ? -0.747 -31.802 -4.669 1.00 82.12 81 ALA A C 1
ATOM 595 O O . ALA A 1 81 ? -1.114 -30.787 -4.077 1.00 82.12 81 ALA A O 1
ATOM 596 N N . ASP A 1 82 ? -1.123 -32.056 -5.926 1.00 77.69 82 ASP A N 1
ATOM 597 C CA . ASP A 1 82 ? -1.918 -31.131 -6.752 1.00 77.69 82 ASP A CA 1
ATOM 598 C C . ASP A 1 82 ? -3.351 -30.913 -6.236 1.00 77.69 82 ASP A C 1
ATOM 600 O O . ASP A 1 82 ? -3.997 -29.911 -6.559 1.00 77.69 82 ASP A O 1
ATOM 604 N N . ALA A 1 83 ? -3.864 -31.836 -5.416 1.00 78.12 83 ALA A N 1
ATOM 605 C CA . ALA A 1 83 ? -5.177 -31.718 -4.788 1.00 78.12 83 ALA A CA 1
ATOM 606 C C . ALA A 1 83 ? -5.152 -30.829 -3.532 1.00 78.12 83 ALA A C 1
ATOM 608 O O . ALA A 1 83 ? -6.213 -30.436 -3.040 1.00 78.12 83 ALA A O 1
ATOM 609 N N . ILE A 1 84 ? -3.965 -30.469 -3.026 1.00 88.50 84 ILE A N 1
ATOM 610 C CA . ILE A 1 84 ? -3.777 -29.657 -1.818 1.00 88.50 84 ILE A CA 1
ATOM 611 C C . ILE A 1 84 ? -3.976 -28.170 -2.153 1.00 88.50 84 ILE A C 1
ATOM 613 O O . ILE A 1 84 ? -3.051 -27.357 -2.187 1.00 88.50 84 ILE A O 1
ATOM 617 N N . LYS A 1 85 ? -5.233 -27.809 -2.414 1.00 88.44 85 LYS A N 1
ATOM 618 C CA . LYS A 1 85 ? -5.683 -26.440 -2.689 1.00 88.44 85 LYS A CA 1
ATOM 619 C C . LYS A 1 85 ? -6.457 -25.892 -1.498 1.00 88.44 85 LYS A C 1
ATOM 621 O O . LYS A 1 85 ? -7.016 -26.647 -0.706 1.00 88.44 85 LYS A O 1
ATOM 626 N N . GLY A 1 86 ? -6.543 -24.563 -1.403 1.00 85.88 86 GLY A N 1
ATOM 627 C CA . GLY A 1 86 ? -7.242 -23.900 -0.298 1.00 85.88 86 GLY A CA 1
ATOM 628 C C . GLY A 1 86 ? -8.684 -24.391 -0.124 1.00 85.88 86 GLY A C 1
ATOM 629 O O . GLY A 1 86 ? -9.093 -24.698 0.988 1.00 85.88 86 GLY A O 1
ATOM 630 N N . TYR A 1 87 ? -9.417 -24.558 -1.229 1.00 88.81 87 TYR A N 1
ATOM 631 C CA . TYR A 1 87 ? -10.771 -25.121 -1.215 1.00 88.81 87 TYR A CA 1
ATOM 632 C C . TYR A 1 87 ? -10.818 -26.541 -0.625 1.00 88.81 87 TYR A C 1
ATOM 634 O O . TYR A 1 87 ? -11.582 -26.793 0.302 1.00 88.81 87 TYR A O 1
ATOM 642 N N . THR A 1 88 ? -9.967 -27.451 -1.110 1.00 89.94 88 THR A N 1
ATOM 643 C CA . THR A 1 88 ? -9.932 -28.851 -0.662 1.00 89.94 88 THR A CA 1
ATOM 644 C C . THR A 1 88 ? -9.620 -28.952 0.828 1.00 89.94 88 THR A C 1
ATOM 646 O O . THR A 1 88 ? -10.294 -29.674 1.551 1.00 89.94 88 THR A O 1
ATOM 649 N N . ILE A 1 89 ? -8.656 -28.166 1.318 1.00 93.19 89 ILE A N 1
ATOM 650 C CA . ILE A 1 89 ? -8.310 -28.122 2.746 1.00 93.19 89 ILE A CA 1
ATOM 651 C C . ILE A 1 89 ? -9.494 -27.620 3.577 1.00 93.19 89 ILE A C 1
ATOM 653 O O . ILE A 1 89 ? -9.776 -28.164 4.643 1.00 93.19 89 ILE A O 1
ATOM 657 N N . ALA A 1 90 ? -10.202 -26.589 3.104 1.00 88.31 90 ALA A N 1
ATOM 658 C CA . ALA A 1 90 ? -11.356 -26.051 3.816 1.00 88.31 90 ALA A CA 1
ATOM 659 C C . ALA A 1 90 ? -12.430 -27.120 4.028 1.00 88.31 90 ALA A C 1
ATOM 661 O O . ALA A 1 90 ? -12.937 -27.269 5.139 1.00 88.31 90 ALA A O 1
ATOM 662 N N . VAL A 1 91 ? -12.765 -27.855 2.968 1.00 90.19 91 VAL A N 1
ATOM 663 C CA . VAL A 1 91 ? -13.845 -28.844 2.982 1.00 90.19 91 VAL A CA 1
ATOM 664 C C . VAL A 1 91 ? -13.411 -30.125 3.692 1.00 90.19 91 VAL A C 1
ATOM 666 O O . VAL A 1 91 ? -14.087 -30.567 4.617 1.00 90.19 91 VAL A O 1
ATOM 669 N N . GLU A 1 92 ? -12.272 -30.698 3.303 1.00 88.38 92 GLU A N 1
ATOM 670 C CA . GLU A 1 92 ? -11.851 -32.031 3.751 1.00 88.38 92 GLU A CA 1
ATOM 671 C C . GLU A 1 92 ? -11.139 -32.022 5.109 1.00 88.38 92 GLU A C 1
ATOM 673 O O . GLU A 1 92 ? -11.287 -32.977 5.867 1.00 88.38 92 GLU A O 1
ATOM 678 N N . ALA A 1 93 ? -10.402 -30.958 5.452 1.00 92.00 93 ALA A N 1
ATOM 679 C CA . ALA A 1 93 ? -9.639 -30.888 6.705 1.00 92.00 93 ALA A CA 1
ATOM 680 C C . ALA A 1 93 ? -10.269 -29.963 7.757 1.00 92.00 93 ALA A C 1
ATOM 682 O O . ALA A 1 93 ? -10.181 -30.233 8.951 1.00 92.00 93 ALA A O 1
ATOM 683 N N . LEU A 1 94 ? -10.903 -28.863 7.336 1.00 90.12 94 LEU A N 1
ATOM 684 C CA . LEU A 1 94 ? -11.486 -27.865 8.249 1.00 90.12 94 LEU A CA 1
ATOM 685 C C . LEU A 1 94 ? -13.017 -27.959 8.372 1.00 90.12 94 LEU A C 1
ATOM 687 O O . LEU A 1 94 ? -13.621 -27.158 9.093 1.00 90.12 94 LEU A O 1
ATOM 691 N N . GLY A 1 95 ? -13.647 -28.922 7.692 1.00 89.50 95 GLY A N 1
ATOM 692 C CA . GLY A 1 95 ? -15.078 -29.214 7.801 1.00 89.50 95 GLY A CA 1
ATOM 693 C C . GLY A 1 95 ? -15.993 -28.103 7.278 1.00 89.50 95 GLY A C 1
ATOM 694 O O . GLY A 1 95 ? -17.091 -27.905 7.803 1.00 89.50 95 GLY A O 1
ATOM 695 N N . ARG A 1 96 ? -15.545 -27.324 6.288 1.00 89.19 96 ARG A N 1
ATOM 696 C CA . ARG A 1 96 ? -16.369 -26.297 5.633 1.00 89.19 96 ARG A CA 1
ATOM 697 C C . ARG A 1 96 ? -17.344 -26.908 4.618 1.00 89.19 96 ARG A C 1
ATOM 699 O O . ARG A 1 96 ? -17.052 -27.947 4.031 1.00 89.19 96 ARG A O 1
ATOM 706 N N . PRO A 1 97 ? -18.504 -26.263 4.380 1.00 86.44 97 PRO A N 1
ATOM 707 C CA . PRO A 1 97 ? -19.435 -26.705 3.346 1.00 86.44 97 PRO A CA 1
ATOM 708 C C . PRO A 1 97 ? -18.823 -26.548 1.947 1.00 86.44 97 PRO A C 1
ATOM 710 O O . PRO A 1 97 ? -17.971 -25.692 1.722 1.00 86.44 97 PRO A O 1
ATOM 713 N N . THR A 1 98 ? -19.315 -27.318 0.973 1.00 89.94 98 THR A N 1
ATOM 714 C CA . THR A 1 98 ? -18.843 -27.279 -0.427 1.00 89.94 98 THR A CA 1
ATOM 715 C C . THR A 1 98 ? -19.092 -25.941 -1.131 1.00 89.94 98 THR A C 1
ATOM 717 O O . THR A 1 98 ? -18.491 -25.675 -2.168 1.00 89.94 98 THR A O 1
ATOM 720 N N . THR A 1 99 ? -19.930 -25.072 -0.561 1.00 87.12 99 THR A N 1
ATOM 721 C CA . THR A 1 99 ? -20.149 -23.686 -1.003 1.00 87.12 99 THR A CA 1
ATOM 722 C C . THR A 1 99 ? -19.068 -22.713 -0.514 1.00 87.12 99 THR A C 1
ATOM 724 O O . THR A 1 99 ? -19.234 -21.505 -0.653 1.00 87.12 99 THR A O 1
ATOM 727 N N . PHE A 1 100 ? -18.003 -23.208 0.124 1.00 86.62 100 PHE A N 1
ATOM 728 C CA . PHE A 1 100 ? -16.888 -22.401 0.608 1.00 86.62 100 PHE A CA 1
ATOM 729 C C . PHE A 1 100 ? -16.211 -21.626 -0.529 1.00 86.62 100 PHE A C 1
ATOM 731 O O . PHE A 1 100 ? -15.828 -22.206 -1.546 1.00 86.62 100 PHE A O 1
ATOM 738 N N . ASP A 1 101 ? -16.007 -20.329 -0.307 1.00 81.19 101 ASP A N 1
ATOM 739 C CA . ASP A 1 101 ? -15.285 -19.446 -1.215 1.00 81.19 101 ASP A CA 1
ATOM 740 C C . ASP A 1 101 ? -13.998 -18.915 -0.541 1.00 81.19 101 ASP A C 1
ATOM 742 O O . ASP A 1 101 ? -14.071 -18.137 0.418 1.00 81.19 101 ASP A O 1
ATOM 746 N N . PRO A 1 102 ? -12.806 -19.296 -1.047 1.00 77.81 102 PRO A N 1
ATOM 747 C CA . PRO A 1 102 ? -11.517 -18.849 -0.519 1.00 77.81 102 PRO A CA 1
ATOM 748 C C . PRO A 1 102 ? -11.269 -17.332 -0.574 1.00 77.81 102 PRO A C 1
ATOM 750 O O . PRO A 1 102 ? -10.315 -16.869 0.057 1.00 77.81 102 PRO A O 1
ATOM 753 N N . GLN A 1 103 ? -12.047 -16.569 -1.355 1.00 72.12 103 GLN A N 1
ATOM 754 C CA . GLN A 1 103 ? -11.926 -15.107 -1.439 1.00 72.12 103 GLN A CA 1
ATOM 755 C C . GLN A 1 103 ? -12.642 -14.391 -0.289 1.00 72.12 103 GLN A C 1
ATOM 757 O O . GLN A 1 103 ? -12.235 -13.298 0.103 1.00 72.12 103 GLN A O 1
ATOM 762 N N . THR A 1 104 ? -13.690 -15.002 0.267 1.00 66.88 104 THR A N 1
ATOM 763 C CA . THR A 1 104 ? -14.557 -14.379 1.276 1.00 66.88 104 THR A CA 1
ATOM 764 C C . THR A 1 104 ? -14.366 -14.952 2.682 1.00 66.88 104 THR A C 1
ATOM 766 O O . THR A 1 104 ? -14.517 -14.205 3.649 1.00 66.88 104 THR A O 1
ATOM 769 N N . ASP A 1 105 ? -13.967 -16.224 2.830 1.00 81.38 105 ASP A N 1
ATOM 770 C CA . ASP A 1 105 ? -13.604 -16.826 4.125 1.00 81.38 105 ASP A CA 1
ATOM 771 C C . ASP A 1 105 ? -12.090 -17.148 4.181 1.00 81.38 105 ASP A C 1
ATOM 773 O O . ASP A 1 105 ? -11.621 -18.114 3.566 1.00 81.38 105 ASP A O 1
ATOM 777 N N . PRO A 1 106 ? -11.289 -16.376 4.946 1.00 86.88 106 PRO A N 1
ATOM 778 C CA . PRO A 1 106 ? -9.844 -16.561 5.030 1.00 86.88 106 PRO A CA 1
ATOM 779 C C . PRO A 1 106 ? -9.419 -17.717 5.952 1.00 86.88 106 PRO A C 1
ATOM 781 O O . PRO A 1 106 ? -8.221 -17.845 6.216 1.00 86.88 106 PRO A O 1
ATOM 784 N N . ILE A 1 107 ? -10.337 -18.558 6.455 1.00 88.44 107 ILE A N 1
ATOM 785 C CA . ILE A 1 107 ? -10.042 -19.593 7.463 1.00 88.44 107 ILE A CA 1
ATOM 786 C C . ILE A 1 107 ? -8.815 -20.444 7.122 1.00 88.44 107 ILE A C 1
ATOM 788 O O . ILE A 1 107 ? -7.942 -20.616 7.967 1.00 88.44 107 ILE A O 1
ATOM 792 N N . VAL A 1 108 ? -8.678 -20.911 5.878 1.00 90.25 108 VAL A N 1
ATOM 793 C CA . VAL A 1 108 ? -7.543 -21.758 5.468 1.00 90.25 108 VAL A CA 1
ATOM 794 C C . VAL A 1 108 ? -6.223 -20.994 5.560 1.00 90.25 108 VAL A C 1
ATOM 796 O O . VAL A 1 108 ? -5.208 -21.548 5.974 1.00 90.25 108 VAL A O 1
ATOM 799 N N . ARG A 1 109 ? -6.222 -19.702 5.205 1.00 89.62 109 ARG A N 1
ATOM 800 C CA . ARG A 1 109 ? -5.035 -18.835 5.279 1.00 89.62 109 ARG A CA 1
ATOM 801 C C . ARG A 1 109 ? -4.655 -18.546 6.737 1.00 89.62 109 ARG A C 1
ATOM 803 O O . ARG A 1 109 ? -3.469 -18.567 7.078 1.00 89.62 109 ARG A O 1
ATOM 810 N N . VAL A 1 110 ? -5.649 -18.326 7.601 1.00 86.00 110 VAL A N 1
ATOM 811 C CA . VAL A 1 110 ? -5.456 -18.104 9.043 1.00 86.00 110 VAL A CA 1
ATOM 812 C C . VAL A 1 110 ? -4.910 -19.362 9.717 1.00 86.00 110 VAL A C 1
ATOM 814 O O . VAL A 1 110 ? -3.884 -19.291 10.395 1.00 86.00 110 VAL A O 1
ATOM 817 N N . GLU A 1 111 ? -5.534 -20.518 9.486 1.00 91.38 111 GLU A N 1
ATOM 818 C CA . GLU A 1 111 ? -5.095 -21.788 10.070 1.00 91.38 111 GLU A CA 1
ATOM 819 C C . GLU A 1 111 ? -3.731 -22.219 9.522 1.00 91.38 111 GLU A C 1
ATOM 821 O O . GLU A 1 111 ? -2.881 -22.643 10.295 1.00 91.38 111 GLU A O 1
ATOM 826 N N . ALA A 1 112 ? -3.427 -21.986 8.240 1.00 91.19 112 ALA A N 1
ATOM 827 C CA . ALA A 1 112 ? -2.085 -22.235 7.708 1.00 91.19 112 ALA A CA 1
ATOM 828 C C . ALA A 1 112 ? -1.013 -21.343 8.362 1.00 91.19 112 ALA A C 1
ATOM 830 O O . ALA A 1 112 ? 0.132 -21.760 8.530 1.00 91.19 112 ALA A O 1
ATOM 831 N N . THR A 1 113 ? -1.348 -20.105 8.735 1.00 90.38 113 THR A N 1
ATOM 832 C CA . THR A 1 113 ? -0.420 -19.217 9.461 1.00 90.38 113 THR A CA 1
ATOM 833 C C . THR A 1 113 ? -0.180 -19.720 10.882 1.00 90.38 113 THR A C 1
ATOM 835 O O . THR A 1 113 ? 0.964 -19.762 11.337 1.00 90.38 113 THR A O 1
ATOM 838 N N . ARG A 1 114 ? -1.244 -20.149 11.570 1.00 92.25 114 ARG A N 1
ATOM 839 C CA . ARG A 1 114 ? -1.155 -20.761 12.903 1.00 92.25 114 ARG A CA 1
ATOM 840 C C . ARG A 1 114 ? -0.366 -22.066 12.873 1.00 92.25 114 ARG A C 1
ATOM 842 O O . ARG A 1 114 ? 0.512 -22.245 13.709 1.00 92.25 114 ARG A O 1
ATOM 849 N N . LEU A 1 115 ? -0.610 -22.910 11.873 1.00 94.88 115 LEU A N 1
ATOM 850 C CA . LEU A 1 115 ? 0.085 -24.175 11.672 1.00 94.88 115 LEU A CA 1
ATOM 851 C C . LEU A 1 115 ? 1.591 -23.972 11.492 1.00 94.88 115 LEU A C 1
ATOM 853 O O . LEU A 1 115 ? 2.374 -24.623 12.172 1.00 94.88 115 LEU A O 1
ATOM 857 N N . ARG A 1 116 ? 2.009 -23.022 10.643 1.00 94.50 116 ARG A N 1
ATOM 858 C CA . ARG A 1 116 ? 3.436 -22.703 10.452 1.00 94.50 116 ARG A CA 1
ATOM 859 C C . ARG A 1 116 ? 4.106 -22.264 11.756 1.00 94.50 116 ARG A C 1
ATOM 861 O O . ARG A 1 116 ? 5.168 -22.774 12.085 1.00 94.50 116 ARG A O 1
ATOM 868 N N . ARG A 1 117 ? 3.458 -21.387 12.533 1.00 90.62 117 ARG A N 1
ATOM 869 C CA . ARG A 1 117 ? 3.965 -20.950 13.849 1.00 90.62 117 ARG A CA 1
ATOM 870 C C . ARG A 1 117 ? 3.984 -22.073 14.890 1.00 90.62 117 ARG A C 1
ATOM 872 O O . ARG A 1 117 ? 4.809 -22.049 15.797 1.00 90.62 117 ARG A O 1
ATOM 879 N N . ALA A 1 118 ? 3.042 -23.013 14.823 1.00 90.44 118 ALA A N 1
ATOM 880 C CA . ALA A 1 118 ? 3.012 -24.179 15.705 1.00 90.44 118 ALA A CA 1
ATOM 881 C C . ALA A 1 118 ? 4.150 -25.156 15.369 1.00 90.44 118 ALA A C 1
ATOM 883 O O . ALA A 1 118 ? 4.856 -25.586 16.276 1.00 90.44 118 ALA A O 1
ATOM 884 N N . LEU A 1 119 ? 4.385 -25.428 14.079 1.00 94.19 119 LEU A N 1
ATOM 885 C CA . LEU A 1 119 ? 5.516 -26.235 13.609 1.00 94.19 119 LEU A CA 1
ATOM 886 C C . LEU A 1 119 ? 6.856 -25.598 13.992 1.00 94.19 119 LEU A C 1
ATOM 888 O O . LEU A 1 119 ? 7.707 -26.278 14.550 1.00 94.19 119 LEU A O 1
ATOM 892 N N . GLU A 1 120 ? 7.022 -24.293 13.770 1.00 91.69 120 GLU A N 1
ATOM 893 C CA . GLU A 1 120 ? 8.237 -23.559 14.144 1.00 91.69 120 GLU A CA 1
ATOM 894 C C . GLU A 1 120 ? 8.530 -23.680 15.646 1.00 91.69 120 GLU A C 1
ATOM 896 O O . GLU A 1 120 ? 9.645 -24.026 16.036 1.00 91.69 120 GLU A O 1
ATOM 901 N N . ARG A 1 121 ? 7.516 -23.482 16.500 1.00 88.69 121 ARG A N 1
ATOM 902 C CA . ARG A 1 121 ? 7.667 -23.645 17.954 1.00 88.69 121 ARG A CA 1
ATOM 903 C C . ARG A 1 121 ? 8.013 -25.080 18.344 1.00 88.69 121 ARG A C 1
ATOM 905 O O . ARG A 1 121 ? 8.933 -25.260 19.136 1.00 88.69 121 ARG A O 1
ATOM 912 N N . TYR A 1 122 ? 7.334 -26.076 17.768 1.00 92.81 122 TYR A N 1
ATOM 913 C CA . TYR A 1 122 ? 7.629 -27.492 18.010 1.00 92.81 122 TYR A CA 1
ATOM 914 C C . TYR A 1 122 ? 9.078 -27.837 17.631 1.00 92.81 122 TYR A C 1
ATOM 916 O O . TYR A 1 122 ? 9.814 -28.398 18.436 1.00 92.81 122 TYR A O 1
ATOM 924 N N . TYR A 1 123 ? 9.527 -27.451 16.436 1.00 90.44 123 TYR A N 1
ATOM 925 C CA . TYR A 1 123 ? 10.861 -27.789 15.934 1.00 90.44 123 TYR A CA 1
ATOM 926 C C . TYR A 1 123 ? 11.995 -26.955 16.551 1.00 90.44 123 TYR A C 1
ATOM 928 O O . TYR A 1 123 ? 13.158 -27.365 16.481 1.00 90.44 123 TYR A O 1
ATOM 936 N N . THR A 1 124 ? 11.673 -25.827 17.193 1.00 87.44 124 THR A N 1
ATOM 937 C CA . THR A 1 124 ? 12.623 -25.042 18.000 1.00 87.44 124 THR A CA 1
ATOM 938 C C . THR A 1 124 ? 12.946 -25.735 19.325 1.00 87.44 124 THR A C 1
ATOM 940 O O . THR A 1 124 ? 14.083 -25.672 19.783 1.00 87.44 124 THR A O 1
ATOM 943 N N . SER A 1 125 ? 11.973 -26.415 19.940 1.00 82.81 125 SER A N 1
ATOM 944 C CA . SER A 1 125 ? 12.169 -27.173 21.184 1.00 82.81 125 SER A CA 1
ATOM 945 C C . SER A 1 125 ? 12.414 -28.673 20.969 1.00 82.81 125 SER A C 1
ATOM 947 O O . SER A 1 125 ? 12.653 -29.395 21.939 1.00 82.81 125 SER A O 1
ATOM 949 N N . ALA A 1 126 ? 12.375 -29.149 19.721 1.00 82.31 126 ALA A N 1
ATOM 950 C CA . ALA A 1 126 ? 12.564 -30.554 19.379 1.00 82.31 126 ALA A CA 1
ATOM 951 C C . ALA A 1 126 ? 13.996 -31.040 19.671 1.00 82.31 126 ALA A C 1
ATOM 953 O O . ALA A 1 126 ? 14.984 -30.429 19.256 1.00 82.31 126 ALA A O 1
ATOM 954 N N . GLY A 1 127 ? 14.090 -32.173 20.371 1.00 77.94 127 GLY A N 1
ATOM 955 C CA . GLY A 1 127 ? 15.349 -32.816 20.742 1.00 77.94 127 GLY A CA 1
ATOM 956 C C . GLY A 1 127 ? 16.028 -33.591 19.598 1.00 77.94 127 GLY A C 1
ATOM 957 O O . GLY A 1 127 ? 15.507 -33.662 18.485 1.00 77.94 127 GLY A O 1
ATOM 958 N N . PRO A 1 128 ? 17.183 -34.227 19.872 1.00 73.56 128 PRO A N 1
ATOM 959 C CA . PRO A 1 128 ? 18.002 -34.925 18.871 1.00 73.56 128 PRO A CA 1
ATOM 960 C C . PRO A 1 128 ? 17.339 -36.164 18.243 1.00 73.56 128 PRO A C 1
ATOM 962 O O . PRO A 1 128 ? 17.837 -36.681 17.247 1.00 73.56 128 PRO A O 1
ATOM 965 N N . GLU A 1 129 ? 16.223 -36.644 18.798 1.00 74.94 129 GLU A N 1
ATOM 966 C CA . GLU A 1 129 ? 15.426 -37.734 18.216 1.00 74.94 129 GLU A CA 1
ATOM 967 C C . GLU A 1 129 ? 14.651 -37.297 16.958 1.00 74.94 129 GLU A C 1
ATOM 969 O O . GLU A 1 129 ? 14.213 -38.131 16.160 1.00 74.94 129 GLU A O 1
ATOM 974 N N . GLU A 1 130 ? 14.504 -35.986 16.746 1.00 82.88 130 GLU A N 1
ATOM 975 C CA . GLU A 1 130 ? 13.809 -35.428 15.593 1.00 82.88 130 GLU A CA 1
ATOM 976 C C . GLU A 1 130 ? 14.752 -35.304 14.390 1.00 82.88 130 GLU A C 1
ATOM 978 O O . GLU A 1 130 ? 15.447 -34.306 14.198 1.00 82.88 130 GLU A O 1
ATOM 983 N N . THR A 1 131 ? 14.769 -36.352 13.569 1.00 86.12 131 THR A N 1
ATOM 984 C CA . THR A 1 131 ? 15.648 -36.480 12.391 1.00 86.12 131 THR A CA 1
ATOM 985 C C . THR A 1 131 ? 15.051 -35.904 11.104 1.00 86.12 131 THR A C 1
ATOM 987 O O . THR A 1 131 ? 15.725 -35.874 10.071 1.00 86.12 131 THR A O 1
ATOM 990 N N . LEU A 1 132 ? 13.792 -35.453 11.129 1.00 90.81 132 LEU A N 1
ATOM 991 C CA . LEU A 1 132 ? 13.084 -34.935 9.959 1.00 90.81 132 LEU A CA 1
ATOM 992 C C . LEU A 1 132 ? 12.139 -33.792 10.344 1.00 90.81 132 LEU A C 1
ATOM 994 O O . LEU A 1 132 ? 11.321 -33.909 11.250 1.00 90.81 132 LEU A O 1
ATOM 998 N N . GLU A 1 133 ? 12.223 -32.694 9.603 1.00 93.19 133 GLU A N 1
ATOM 999 C CA . GLU A 1 133 ? 11.386 -31.514 9.767 1.00 93.19 133 GLU A CA 1
ATOM 1000 C C . GLU A 1 133 ? 10.295 -31.441 8.699 1.00 93.19 133 GLU A C 1
ATOM 1002 O O . GLU A 1 133 ? 10.573 -31.552 7.501 1.00 93.19 133 GLU A O 1
ATOM 1007 N N . ILE A 1 134 ? 9.051 -31.229 9.130 1.00 95.38 134 ILE A N 1
ATOM 1008 C CA . ILE A 1 134 ? 7.915 -30.950 8.252 1.00 95.38 134 ILE A CA 1
ATOM 1009 C C . ILE A 1 134 ? 7.771 -29.433 8.123 1.00 95.38 134 ILE A C 1
ATOM 1011 O O . ILE A 1 134 ? 7.351 -28.753 9.058 1.00 95.38 134 ILE A O 1
ATOM 1015 N N . VAL A 1 135 ? 8.066 -28.906 6.936 1.00 93.19 135 VAL A N 1
ATOM 1016 C CA . VAL A 1 135 ? 7.991 -27.473 6.630 1.00 93.19 135 VAL A CA 1
ATOM 1017 C C . VAL A 1 135 ? 6.831 -27.211 5.680 1.00 93.19 135 VAL A C 1
ATOM 1019 O O . VAL A 1 135 ? 6.752 -27.819 4.618 1.00 93.19 135 VAL A O 1
ATOM 1022 N N . ILE A 1 136 ? 5.951 -26.262 6.007 1.00 93.69 136 ILE A N 1
ATOM 1023 C CA . ILE A 1 136 ? 4.891 -25.800 5.097 1.00 93.69 136 ILE A CA 1
ATOM 1024 C C . ILE A 1 136 ? 5.283 -24.418 4.557 1.00 93.69 136 ILE A C 1
ATOM 1026 O O . ILE A 1 136 ? 5.161 -23.430 5.291 1.00 93.69 136 ILE A O 1
ATOM 1030 N N . PRO A 1 137 ? 5.745 -24.300 3.296 1.00 87.25 137 PRO A N 1
ATOM 1031 C CA . PRO A 1 137 ? 6.210 -23.028 2.748 1.00 87.25 137 PRO A CA 1
ATOM 1032 C C . PRO A 1 137 ? 5.107 -21.963 2.729 1.00 87.25 137 PRO A C 1
ATOM 1034 O O . PRO A 1 137 ? 3.915 -22.270 2.764 1.00 87.25 137 PRO A O 1
ATOM 1037 N N . LYS A 1 138 ? 5.486 -20.684 2.684 1.00 79.00 138 LYS A N 1
ATOM 1038 C CA . LYS A 1 138 ? 4.525 -19.588 2.472 1.00 79.00 138 LYS A CA 1
ATOM 1039 C C . LYS A 1 138 ? 3.997 -19.643 1.030 1.00 79.00 138 LYS A C 1
ATOM 1041 O O . LYS A 1 138 ? 4.689 -20.116 0.139 1.00 79.00 138 LYS A O 1
ATOM 1046 N N . GLY A 1 139 ? 2.757 -19.205 0.811 1.00 76.81 139 GLY A N 1
ATOM 1047 C CA . GLY A 1 139 ? 2.120 -19.181 -0.517 1.00 76.81 139 GLY A CA 1
ATOM 1048 C C . GLY A 1 139 ? 1.553 -20.522 -1.005 1.00 76.81 139 GLY A C 1
ATOM 1049 O O . GLY A 1 139 ? 0.557 -20.526 -1.717 1.00 76.81 139 GLY A O 1
ATOM 1050 N N . VAL A 1 140 ? 2.097 -21.653 -0.549 1.00 86.12 140 VAL A N 1
ATOM 1051 C CA . VAL A 1 140 ? 1.599 -23.003 -0.872 1.00 86.12 140 VAL A CA 1
ATOM 1052 C C . VAL A 1 140 ? 1.222 -23.787 0.387 1.00 86.12 140 VAL A C 1
ATOM 1054 O O . VAL A 1 140 ? 1.568 -23.405 1.507 1.00 86.12 140 VAL A O 1
ATOM 1057 N N . TYR A 1 141 ? 0.486 -24.884 0.208 1.00 90.69 141 TYR A N 1
ATOM 1058 C CA . TYR A 1 141 ? 0.042 -25.759 1.302 1.00 90.69 141 TYR A CA 1
ATOM 1059 C C . TYR A 1 141 ? 0.710 -27.138 1.297 1.00 90.69 141 TYR A C 1
ATOM 1061 O O . TYR A 1 141 ? 0.529 -27.901 2.243 1.00 90.69 141 TYR A O 1
ATOM 1069 N N . VAL A 1 142 ? 1.480 -27.455 0.254 1.00 93.94 142 VAL A N 1
ATOM 1070 C CA . VAL A 1 142 ? 2.191 -28.730 0.128 1.00 93.94 142 VAL A CA 1
ATOM 1071 C C . VAL A 1 142 ? 3.392 -28.743 1.092 1.00 93.94 142 VAL A C 1
ATOM 1073 O O . VAL A 1 142 ? 4.263 -27.874 0.963 1.00 93.94 142 VAL A O 1
ATOM 1076 N N . PRO A 1 143 ? 3.462 -29.675 2.063 1.00 93.88 143 PRO A N 1
ATOM 1077 C CA . PRO A 1 143 ? 4.598 -29.808 2.969 1.00 93.88 143 PRO A CA 1
ATOM 1078 C C . PRO A 1 143 ? 5.868 -30.288 2.254 1.00 93.88 143 PRO A C 1
ATOM 1080 O O . PRO A 1 143 ? 5.821 -31.061 1.298 1.00 93.88 143 PRO A O 1
ATOM 1083 N N . ARG A 1 144 ? 7.022 -29.856 2.764 1.00 93.38 144 ARG A N 1
ATOM 1084 C CA . ARG A 1 144 ? 8.358 -30.354 2.420 1.00 93.38 144 ARG A CA 1
ATOM 1085 C C . ARG A 1 144 ? 8.950 -31.082 3.623 1.00 93.38 144 ARG A C 1
ATOM 1087 O O . ARG A 1 144 ? 8.770 -30.643 4.756 1.00 93.38 144 ARG A O 1
ATOM 1094 N N . PHE A 1 145 ? 9.680 -32.159 3.359 1.00 93.81 145 PHE A N 1
ATOM 1095 C CA . PHE A 1 145 ? 10.328 -32.981 4.379 1.00 93.81 145 PHE A CA 1
ATOM 1096 C C . PHE A 1 145 ? 11.840 -32.761 4.326 1.00 93.81 145 PHE A C 1
ATOM 1098 O O . PHE A 1 145 ? 12.481 -33.130 3.341 1.00 93.81 145 PHE A O 1
ATOM 1105 N N . VAL A 1 146 ? 12.404 -32.133 5.356 1.00 91.00 146 VAL A N 1
ATOM 1106 C CA . VAL A 1 146 ? 13.819 -31.734 5.402 1.00 91.00 146 VAL A CA 1
ATOM 1107 C C . VAL A 1 146 ? 14.562 -32.588 6.435 1.00 91.00 146 VAL A C 1
ATOM 1109 O O . VAL A 1 146 ? 14.113 -32.662 7.575 1.00 91.00 146 VAL A O 1
ATOM 1112 N N . PRO A 1 147 ? 15.684 -33.247 6.093 1.00 87.56 147 PRO A N 1
ATOM 1113 C CA . PRO A 1 147 ? 16.494 -33.962 7.080 1.00 87.56 147 PRO A CA 1
ATOM 1114 C C . PRO A 1 147 ? 17.057 -33.010 8.147 1.00 87.56 147 PRO A C 1
ATOM 1116 O O . PRO A 1 147 ? 17.646 -31.985 7.806 1.00 87.56 147 PRO A O 1
ATOM 1119 N N . ARG A 1 148 ? 16.934 -33.369 9.429 1.00 80.12 148 ARG A N 1
ATOM 1120 C CA . ARG A 1 148 ? 17.627 -32.708 10.546 1.00 80.12 148 ARG A CA 1
ATOM 1121 C C . ARG A 1 148 ? 18.827 -33.562 10.942 1.00 80.12 148 ARG A C 1
ATOM 1123 O O . ARG A 1 148 ? 18.676 -34.707 11.364 1.00 80.12 148 ARG A O 1
ATOM 1130 N N . GLY A 1 149 ? 20.025 -33.021 10.733 1.00 61.47 149 GLY A N 1
ATOM 1131 C CA . GLY A 1 149 ? 21.276 -33.702 11.049 1.00 61.47 149 GLY A CA 1
ATOM 1132 C C . GLY A 1 149 ? 21.468 -33.847 12.556 1.00 61.47 149 GLY A C 1
ATOM 1133 O O . GLY A 1 149 ? 21.363 -32.870 13.297 1.00 61.47 149 GLY A O 1
ATOM 1134 N N . ALA A 1 150 ? 21.772 -35.068 12.994 1.00 43.22 150 ALA A N 1
ATOM 1135 C CA . ALA A 1 150 ? 22.361 -35.311 14.301 1.00 43.22 150 ALA A CA 1
ATOM 1136 C C . ALA A 1 150 ? 23.668 -34.513 14.429 1.00 43.22 150 ALA A C 1
ATOM 1138 O O . ALA A 1 150 ? 24.396 -34.345 13.450 1.00 43.22 150 ALA A O 1
ATOM 1139 N N . GLY A 1 151 ? 23.930 -34.016 15.636 1.00 37.94 151 GLY A N 1
ATOM 1140 C CA . GLY A 1 151 ? 25.066 -33.162 15.948 1.00 37.94 151 GLY A CA 1
ATOM 1141 C C . GLY A 1 151 ? 26.406 -33.661 15.404 1.00 37.94 151 GLY A C 1
ATOM 1142 O O . GLY A 1 151 ? 26.714 -34.851 15.374 1.00 37.94 151 GLY A O 1
ATOM 1143 N N . GLU A 1 152 ? 27.200 -32.677 15.013 1.00 42.69 152 GLU A N 1
ATOM 1144 C CA . GLU A 1 152 ? 28.606 -32.745 14.657 1.00 42.69 152 GLU A CA 1
ATOM 1145 C C . GLU A 1 152 ? 29.433 -33.491 15.723 1.00 42.69 152 GLU A C 1
ATOM 1147 O O . GLU A 1 152 ? 29.775 -32.930 16.761 1.00 42.69 152 GLU A O 1
ATOM 1152 N N . ALA A 1 153 ? 29.734 -34.774 15.477 1.00 35.41 153 ALA A N 1
ATOM 1153 C CA . ALA A 1 153 ? 30.763 -35.555 16.175 1.00 35.41 153 ALA A CA 1
ATOM 1154 C C . ALA A 1 153 ? 31.096 -36.871 15.433 1.00 35.41 153 ALA A C 1
ATOM 1156 O O . ALA A 1 153 ? 30.568 -37.927 15.767 1.00 35.41 153 ALA A O 1
ATOM 1157 N N . ALA A 1 154 ? 31.982 -36.792 14.434 1.00 34.75 154 ALA A N 1
ATOM 1158 C CA . ALA A 1 154 ? 32.901 -37.828 13.913 1.00 34.75 154 ALA A CA 1
ATOM 1159 C C . ALA A 1 154 ? 33.394 -37.304 12.552 1.00 34.75 154 ALA A C 1
ATOM 1161 O O . ALA A 1 154 ? 32.587 -36.981 11.695 1.00 34.75 154 ALA A O 1
ATOM 1162 N N . GLY A 1 155 ? 34.671 -37.099 12.264 1.00 29.28 155 GLY A N 1
ATOM 1163 C CA . GLY A 1 155 ? 35.824 -37.916 12.594 1.00 29.28 155 GLY A CA 1
ATOM 1164 C C . GLY A 1 155 ? 36.614 -38.052 11.292 1.00 29.28 155 GLY A C 1
ATOM 1165 O O . GLY A 1 155 ? 36.076 -38.477 10.276 1.00 29.28 155 GLY A O 1
ATOM 1166 N N . LEU A 1 156 ? 37.865 -37.600 11.330 1.00 41.66 156 LEU A N 1
ATOM 1167 C CA . LEU A 1 156 ? 38.888 -37.724 10.293 1.00 41.66 156 LEU A CA 1
ATOM 1168 C C . LEU A 1 156 ? 38.806 -39.025 9.480 1.00 41.66 156 LEU A C 1
ATOM 1170 O O . LEU A 1 156 ? 38.788 -40.096 10.081 1.00 41.66 156 LEU A O 1
ATOM 1174 N N . SER A 1 157 ? 38.912 -38.920 8.150 1.00 35.62 157 SER A N 1
ATOM 1175 C CA . SER A 1 157 ? 39.736 -39.787 7.280 1.00 35.62 157 SER A CA 1
ATOM 1176 C C . SER A 1 157 ? 39.728 -39.272 5.828 1.00 35.62 157 SER A C 1
ATOM 1178 O O . SER A 1 157 ? 38.685 -39.261 5.183 1.00 35.62 157 SER A O 1
ATOM 1180 N N . GLY A 1 158 ? 40.898 -38.862 5.312 1.00 32.81 158 GLY A N 1
ATOM 1181 C CA . GLY A 1 158 ? 41.239 -39.003 3.878 1.00 32.81 158 GLY A CA 1
ATOM 1182 C C . GLY A 1 158 ? 41.563 -40.478 3.563 1.00 32.81 158 GLY A C 1
ATOM 1183 O O . GLY A 1 158 ? 41.556 -41.269 4.512 1.00 32.81 158 GLY A O 1
ATOM 1184 N N . PRO A 1 159 ? 41.865 -40.903 2.313 1.00 40.97 159 PRO A N 1
ATOM 1185 C CA . PRO A 1 159 ? 42.836 -40.313 1.359 1.00 40.97 159 PRO A CA 1
ATOM 1186 C C . PRO A 1 159 ? 42.298 -40.293 -0.106 1.00 40.97 159 PRO A C 1
ATOM 1188 O O . PRO A 1 159 ? 41.17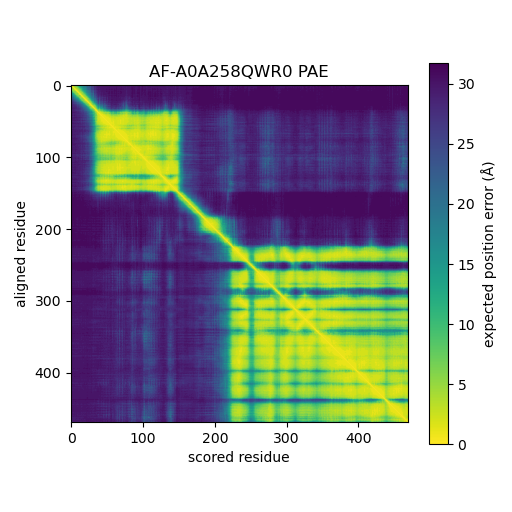4 -40.716 -0.332 1.00 40.97 159 PRO A O 1
ATOM 1191 N N . GLY A 1 160 ? 42.957 -39.836 -1.176 1.00 27.44 160 GLY A N 1
ATOM 1192 C CA . GLY A 1 160 ? 44.304 -39.352 -1.469 1.00 27.44 160 GLY A CA 1
ATOM 1193 C C . GLY A 1 160 ? 44.386 -38.943 -2.960 1.00 27.44 160 GLY A C 1
ATOM 1194 O O . GLY A 1 160 ? 43.368 -38.948 -3.648 1.00 27.44 160 GLY A O 1
ATOM 1195 N N . ASP A 1 161 ? 45.609 -38.619 -3.395 1.00 32.88 161 ASP A N 1
ATOM 1196 C CA . ASP A 1 161 ? 46.150 -38.573 -4.774 1.00 32.88 161 ASP A CA 1
ATOM 1197 C C . ASP A 1 161 ? 46.586 -37.198 -5.324 1.00 32.88 161 ASP A C 1
ATOM 1199 O O . ASP A 1 161 ? 45.816 -36.242 -5.395 1.00 32.88 161 ASP A O 1
ATOM 1203 N N . GLY A 1 162 ? 47.853 -37.155 -5.775 1.00 31.17 162 GLY A N 1
ATOM 1204 C CA . GLY A 1 162 ? 48.437 -36.133 -6.660 1.00 31.17 162 GLY A CA 1
ATOM 1205 C C . GLY A 1 162 ? 49.474 -35.214 -5.995 1.00 31.17 162 GLY A C 1
ATOM 1206 O O . GLY A 1 162 ? 49.148 -34.106 -5.598 1.00 31.17 162 GLY A O 1
ATOM 1207 N N . GLU A 1 163 ? 50.678 -35.683 -5.663 1.00 29.12 163 GLU A N 1
ATOM 1208 C CA . GLU A 1 163 ? 51.874 -35.739 -6.532 1.00 29.12 163 GLU A CA 1
ATOM 1209 C C . GLU A 1 163 ? 52.713 -34.433 -6.568 1.00 29.12 163 GLU A C 1
ATOM 1211 O O . GLU A 1 163 ? 52.282 -33.373 -7.008 1.00 29.12 163 GLU A O 1
ATOM 1216 N N . ALA A 1 164 ? 53.934 -34.595 -6.044 1.00 28.27 164 ALA A N 1
ATOM 1217 C CA . ALA A 1 164 ? 55.200 -33.856 -6.128 1.00 28.27 164 ALA A CA 1
ATOM 1218 C C . ALA A 1 164 ? 55.312 -32.497 -6.864 1.00 28.27 164 ALA A C 1
ATOM 1220 O O . ALA A 1 164 ? 54.922 -32.352 -8.012 1.00 28.27 164 ALA A O 1
ATOM 1221 N N . VAL A 1 165 ? 56.074 -31.559 -6.270 1.00 31.41 165 VAL A N 1
ATOM 1222 C CA . VAL A 1 165 ? 57.482 -31.255 -6.645 1.00 31.41 165 VAL A CA 1
ATOM 1223 C C . VAL A 1 165 ? 58.099 -30.253 -5.647 1.00 31.41 165 VAL A C 1
ATOM 1225 O O . VAL A 1 165 ? 57.567 -29.178 -5.389 1.00 31.41 165 VAL A O 1
ATOM 1228 N N . LYS A 1 166 ? 59.286 -30.593 -5.126 1.00 36.47 166 LYS A N 1
ATOM 1229 C CA . LYS A 1 166 ? 60.257 -29.692 -4.478 1.00 36.47 166 LYS A CA 1
ATOM 1230 C C . LYS A 1 166 ? 61.610 -29.914 -5.164 1.00 36.47 166 LYS A C 1
ATOM 1232 O O . LYS A 1 166 ? 61.929 -31.068 -5.453 1.00 36.47 166 LYS A O 1
ATOM 1237 N N . PRO A 1 167 ? 62.445 -28.876 -5.328 1.00 39.56 167 PRO A N 1
ATOM 1238 C CA . PRO A 1 167 ? 63.872 -29.097 -5.086 1.00 39.56 167 PRO A CA 1
ATOM 1239 C C . PRO A 1 167 ? 64.529 -28.032 -4.190 1.00 39.56 167 PRO A C 1
ATOM 1241 O O . PRO A 1 167 ? 64.457 -26.833 -4.426 1.00 39.56 167 PRO A O 1
ATOM 1244 N N . SER A 1 168 ? 65.169 -28.571 -3.151 1.00 31.95 168 SER A N 1
ATOM 1245 C CA . SER A 1 168 ? 66.395 -28.218 -2.421 1.00 31.95 168 SER A CA 1
ATOM 1246 C C . SER A 1 168 ? 67.119 -26.875 -2.606 1.00 31.95 168 SER A C 1
ATOM 1248 O O . SER A 1 168 ? 67.520 -26.518 -3.707 1.00 31.95 168 SER A O 1
ATOM 1250 N N . ALA A 1 169 ? 67.563 -26.320 -1.466 1.00 34.97 169 ALA A N 1
ATOM 1251 C CA . ALA A 1 169 ? 68.989 -26.065 -1.205 1.00 34.97 169 ALA A CA 1
ATOM 1252 C C . ALA A 1 169 ? 69.313 -26.134 0.319 1.00 34.97 169 ALA A C 1
ATOM 1254 O O . ALA A 1 169 ? 68.400 -25.943 1.124 1.00 34.97 169 ALA A O 1
ATOM 1255 N N . PRO A 1 170 ? 70.567 -26.447 0.729 1.00 42.41 170 PRO A N 1
ATOM 1256 C CA . PRO A 1 170 ? 70.921 -27.000 2.049 1.00 42.41 170 PRO A CA 1
ATOM 1257 C C . PRO A 1 170 ? 71.812 -26.094 2.932 1.00 42.41 170 PRO A C 1
ATOM 1259 O O . PRO A 1 170 ? 72.506 -25.216 2.430 1.00 42.41 170 PRO A O 1
ATOM 1262 N N . GLY A 1 171 ? 71.884 -26.381 4.243 1.00 29.16 171 GLY A N 1
ATOM 1263 C CA . GLY A 1 171 ? 72.939 -25.852 5.127 1.00 29.16 171 GLY A CA 1
ATOM 1264 C C . GLY A 1 171 ? 72.649 -25.965 6.632 1.00 29.16 171 GLY A C 1
ATOM 1265 O O . GLY A 1 171 ? 71.937 -25.142 7.192 1.00 29.16 171 GLY A O 1
ATOM 1266 N N . ALA A 1 172 ? 73.214 -26.983 7.285 1.00 34.00 172 ALA A N 1
ATOM 1267 C CA . ALA A 1 172 ? 73.287 -27.158 8.747 1.00 34.00 172 ALA A CA 1
ATOM 1268 C C . ALA A 1 172 ? 74.544 -26.445 9.326 1.00 34.00 172 ALA A C 1
ATOM 1270 O O . ALA A 1 172 ? 75.315 -25.905 8.533 1.00 34.00 172 ALA A O 1
ATOM 1271 N N . PRO A 1 173 ? 74.934 -26.595 10.615 1.00 57.38 173 PRO A N 1
ATOM 1272 C CA . PRO A 1 173 ? 74.201 -26.640 11.894 1.00 57.38 173 PRO A CA 1
ATOM 1273 C C . PRO A 1 173 ? 74.785 -25.646 12.942 1.00 57.38 173 PRO A C 1
ATOM 1275 O O . PRO A 1 173 ? 75.875 -25.111 12.765 1.00 57.38 173 PRO A O 1
ATOM 1278 N N . SER A 1 174 ? 74.120 -25.456 14.092 1.00 37.06 174 SER A N 1
ATOM 1279 C CA . SER A 1 174 ? 74.734 -25.529 15.446 1.00 37.06 174 SER A CA 1
ATOM 1280 C C . SER A 1 174 ? 73.796 -25.011 16.554 1.00 37.06 174 SER A C 1
ATOM 1282 O O . SER A 1 174 ? 73.063 -24.041 16.406 1.00 37.06 174 SER A O 1
ATOM 1284 N N . SER A 1 175 ? 73.828 -25.689 17.698 1.00 41.66 175 SER A N 1
ATOM 1285 C CA . SER A 1 175 ? 73.413 -25.224 19.039 1.00 41.66 175 SER A CA 1
ATOM 1286 C C . SER A 1 175 ? 74.594 -25.535 19.992 1.00 41.66 175 SER A C 1
ATOM 1288 O O . SER A 1 175 ? 75.524 -26.187 19.500 1.00 41.66 175 SER A O 1
ATOM 1290 N N . PRO A 1 176 ? 74.614 -25.241 21.323 1.00 61.38 176 PRO A N 1
ATOM 1291 C CA . PRO A 1 176 ? 73.687 -24.545 22.262 1.00 61.38 176 PRO A CA 1
ATOM 1292 C C . PRO A 1 176 ? 74.502 -23.591 23.229 1.00 61.38 176 PRO A C 1
ATOM 1294 O O . PRO A 1 176 ? 75.537 -23.125 22.754 1.00 61.38 176 PRO A O 1
ATOM 1297 N N . PRO A 1 177 ? 74.224 -23.302 24.547 1.00 52.94 177 PRO A N 1
ATOM 1298 C CA . PRO A 1 177 ? 73.094 -23.545 25.483 1.00 52.94 177 PRO A CA 1
ATOM 1299 C C . PRO A 1 177 ? 72.721 -22.276 26.354 1.00 52.94 177 PRO A C 1
ATOM 1301 O O . PRO A 1 177 ? 72.749 -21.175 25.820 1.00 52.94 177 PRO A O 1
ATOM 1304 N N . PRO A 1 178 ? 72.293 -22.348 27.644 1.00 57.66 178 PRO A N 1
ATOM 1305 C CA . PRO A 1 178 ? 70.891 -22.297 28.091 1.00 57.66 178 PRO A CA 1
ATOM 1306 C C . PRO A 1 178 ? 70.574 -21.146 29.087 1.00 57.66 178 PRO A C 1
ATOM 1308 O O . PRO A 1 178 ? 71.462 -20.674 29.783 1.00 57.66 178 PRO A O 1
ATOM 1311 N N . ALA A 1 179 ? 69.299 -20.784 29.299 1.00 36.25 179 ALA A N 1
ATOM 1312 C CA . ALA A 1 179 ? 68.817 -20.383 30.637 1.00 36.25 179 ALA A CA 1
ATOM 1313 C C . ALA A 1 179 ? 67.288 -20.242 30.717 1.00 36.25 179 ALA A C 1
ATOM 1315 O O . ALA A 1 179 ? 66.645 -19.420 30.070 1.00 36.25 179 ALA A O 1
ATOM 1316 N N . ARG A 1 180 ? 66.732 -21.057 31.607 1.00 51.69 180 ARG A N 1
ATOM 1317 C CA . ARG A 1 180 ? 65.391 -21.016 32.189 1.00 51.69 180 ARG A CA 1
ATOM 1318 C C . ARG A 1 180 ? 65.074 -19.632 32.766 1.00 51.69 180 ARG A C 1
ATOM 1320 O O . ARG A 1 180 ? 65.866 -19.161 33.570 1.00 51.69 180 ARG A O 1
ATOM 1327 N N . THR A 1 181 ? 63.901 -19.063 32.449 1.00 50.47 181 THR A N 1
ATOM 1328 C CA . THR A 1 181 ? 62.938 -18.390 33.377 1.00 50.47 181 THR A CA 1
ATOM 1329 C C . THR A 1 181 ? 61.973 -17.435 32.652 1.00 50.47 181 THR A C 1
ATOM 1331 O O . THR A 1 181 ? 61.950 -16.247 32.933 1.00 50.47 181 THR A O 1
ATOM 1334 N N . ARG A 1 182 ? 61.116 -17.910 31.732 1.00 47.72 182 ARG A N 1
ATOM 1335 C CA . ARG A 1 182 ? 59.987 -17.082 31.223 1.00 47.72 182 ARG A CA 1
ATOM 1336 C C . ARG A 1 182 ? 58.667 -17.827 30.977 1.00 47.72 182 ARG A C 1
ATOM 1338 O O . ARG A 1 182 ? 57.750 -17.269 30.393 1.00 47.72 182 ARG A O 1
ATOM 1345 N N . ALA A 1 183 ? 58.507 -19.048 31.490 1.00 54.19 183 ALA A N 1
ATOM 1346 C CA . ALA A 1 183 ? 57.285 -19.836 31.276 1.00 54.19 183 ALA A CA 1
ATOM 1347 C C . ALA A 1 183 ? 56.122 -19.523 32.247 1.00 54.19 183 ALA A C 1
ATOM 1349 O O . ALA A 1 183 ? 55.077 -20.156 32.160 1.00 54.19 183 ALA A O 1
ATOM 1350 N N . ARG A 1 184 ? 56.265 -18.558 33.171 1.00 51.00 184 ARG A N 1
ATOM 1351 C CA . ARG A 1 184 ? 55.185 -18.187 34.115 1.00 51.00 184 ARG A CA 1
ATOM 1352 C C . ARG A 1 184 ? 54.379 -16.949 33.703 1.00 51.00 184 ARG A C 1
ATOM 1354 O O . ARG A 1 184 ? 53.245 -16.814 34.136 1.00 51.00 184 ARG A O 1
ATOM 1361 N N . PHE A 1 185 ? 54.913 -16.090 32.831 1.00 54.09 185 PHE A N 1
ATOM 1362 C CA . PHE A 1 185 ? 54.221 -14.864 32.396 1.00 54.09 185 PHE A CA 1
ATOM 1363 C C . PHE A 1 185 ? 53.386 -15.037 31.120 1.00 54.09 185 PHE A C 1
ATOM 1365 O O . PHE A 1 185 ? 52.452 -14.272 30.904 1.00 54.09 185 PHE A O 1
ATOM 1372 N N . ALA A 1 186 ? 53.653 -16.071 30.315 1.00 57.50 186 ALA A N 1
ATOM 1373 C CA . ALA A 1 186 ? 52.855 -16.369 29.122 1.00 57.50 186 ALA A CA 1
ATOM 1374 C C . ALA A 1 186 ? 51.413 -16.785 29.476 1.00 57.50 186 ALA A C 1
ATOM 1376 O O . ALA A 1 186 ? 50.469 -16.357 28.821 1.00 57.50 186 ALA A O 1
ATOM 1377 N N . TRP A 1 187 ? 51.226 -17.535 30.568 1.00 56.41 187 TRP A N 1
ATOM 1378 C CA . TRP A 1 187 ? 49.897 -17.958 31.026 1.00 56.41 187 TRP A CA 1
ATOM 1379 C C . TRP A 1 187 ? 49.067 -16.818 31.625 1.00 56.41 187 TRP A C 1
ATOM 1381 O O . TRP A 1 187 ? 47.851 -16.817 31.475 1.00 56.41 187 TRP A O 1
ATOM 1391 N N . ILE A 1 188 ? 49.707 -15.815 32.237 1.00 68.75 188 ILE A N 1
ATOM 1392 C CA . ILE A 1 188 ? 49.009 -14.637 32.780 1.00 68.75 188 ILE A CA 1
ATOM 1393 C C . ILE A 1 188 ? 48.513 -13.736 31.643 1.00 68.75 188 ILE A C 1
ATOM 1395 O O . ILE A 1 188 ? 47.391 -13.246 31.704 1.00 68.75 188 ILE A O 1
ATOM 1399 N N . ALA A 1 189 ? 49.301 -13.566 30.576 1.00 68.38 189 ALA A N 1
ATOM 1400 C CA . ALA A 1 189 ? 48.866 -12.815 29.398 1.00 68.38 189 ALA A CA 1
ATOM 1401 C C . ALA A 1 189 ? 47.688 -13.500 28.683 1.00 68.38 189 ALA A C 1
ATOM 1403 O O . ALA A 1 189 ? 46.723 -12.835 28.319 1.00 68.38 189 ALA A O 1
ATOM 1404 N N . ILE A 1 190 ? 47.719 -14.831 28.555 1.00 72.25 190 ILE A N 1
ATOM 1405 C CA . ILE A 1 190 ? 46.615 -15.607 27.966 1.00 72.25 190 ILE A CA 1
ATOM 1406 C C . ILE A 1 190 ? 45.363 -15.545 28.855 1.00 72.25 190 ILE A C 1
ATOM 1408 O O . ILE A 1 190 ? 44.264 -15.339 28.346 1.00 72.25 190 ILE A O 1
ATOM 1412 N N . ALA A 1 191 ? 45.516 -15.645 30.179 1.00 74.31 191 ALA A N 1
ATOM 1413 C CA . ALA A 1 191 ? 44.400 -15.528 31.116 1.00 74.31 191 ALA A CA 1
ATOM 1414 C C . ALA A 1 191 ? 43.781 -14.120 31.125 1.00 74.31 191 ALA A C 1
ATOM 1416 O O . ALA A 1 191 ? 42.564 -13.995 31.216 1.00 74.31 191 ALA A O 1
ATOM 1417 N N . LEU A 1 192 ? 44.588 -13.064 30.980 1.00 78.38 192 LEU A N 1
ATOM 1418 C CA . LEU A 1 192 ? 44.094 -11.687 30.888 1.00 78.38 192 LEU A CA 1
ATOM 1419 C C . LEU A 1 192 ? 43.365 -11.416 29.568 1.00 78.38 192 LEU A C 1
ATOM 1421 O O . LEU A 1 192 ? 42.354 -10.722 29.580 1.00 78.38 192 LEU A O 1
ATOM 1425 N N . VAL A 1 193 ? 43.816 -11.994 28.451 1.00 77.88 193 VAL A N 1
ATOM 1426 C CA . VAL A 1 193 ? 43.103 -11.904 27.165 1.00 77.88 193 VAL A CA 1
ATOM 1427 C C . VAL A 1 193 ? 41.789 -12.690 27.212 1.00 77.88 193 VAL A C 1
ATOM 1429 O O . VAL A 1 193 ? 40.765 -12.180 26.767 1.00 77.88 193 VAL A O 1
ATOM 1432 N N . ALA A 1 194 ? 41.777 -13.883 27.813 1.00 75.25 194 ALA A N 1
ATOM 1433 C CA . ALA A 1 194 ? 40.554 -14.666 27.995 1.00 75.25 194 ALA A CA 1
ATOM 1434 C C . ALA A 1 194 ? 39.558 -13.979 28.947 1.00 75.25 194 ALA A C 1
ATOM 1436 O O . ALA A 1 194 ? 38.360 -13.961 28.675 1.00 75.25 194 ALA A O 1
ATOM 1437 N N . ALA A 1 195 ? 40.043 -13.358 30.025 1.00 74.81 195 ALA A N 1
ATOM 1438 C CA . ALA A 1 195 ? 39.213 -12.579 30.939 1.00 74.81 195 ALA A CA 1
ATOM 1439 C C . ALA A 1 195 ? 38.676 -11.302 30.275 1.00 74.81 195 ALA A C 1
ATOM 1441 O O . ALA A 1 195 ? 37.508 -10.978 30.452 1.00 74.81 195 ALA A O 1
ATOM 1442 N N . ALA A 1 196 ? 39.482 -10.611 29.461 1.00 74.06 196 ALA A N 1
ATOM 1443 C CA . ALA A 1 196 ? 39.024 -9.458 28.690 1.00 74.06 196 ALA A CA 1
ATOM 1444 C C . ALA A 1 196 ? 37.968 -9.852 27.645 1.00 74.06 196 ALA A C 1
ATOM 1446 O O . ALA A 1 196 ? 36.981 -9.141 27.504 1.00 74.06 196 ALA A O 1
ATOM 1447 N N . ALA A 1 197 ? 38.121 -11.001 26.976 1.00 69.88 197 ALA A N 1
ATOM 1448 C CA . ALA A 1 197 ? 37.131 -11.531 26.035 1.00 69.88 197 ALA A CA 1
ATOM 1449 C C . ALA A 1 197 ? 35.825 -11.960 26.730 1.00 69.88 197 ALA A C 1
ATOM 1451 O O . ALA A 1 197 ? 34.744 -11.701 26.210 1.00 69.88 197 ALA A O 1
ATOM 1452 N N . LEU A 1 198 ? 35.910 -12.552 27.928 1.00 72.19 198 LEU A N 1
ATOM 1453 C CA . LEU A 1 198 ? 34.740 -12.889 28.746 1.00 72.19 198 LEU A CA 1
ATOM 1454 C C . LEU A 1 198 ? 34.007 -11.637 29.235 1.00 72.19 198 LEU A C 1
ATOM 1456 O O . LEU A 1 198 ? 32.785 -11.582 29.154 1.00 72.19 198 LEU A O 1
ATOM 1460 N N . VAL A 1 199 ? 34.738 -10.609 29.679 1.00 71.50 199 VAL A N 1
ATOM 1461 C CA . VAL A 1 199 ? 34.141 -9.331 30.093 1.00 71.50 199 VAL A CA 1
ATOM 1462 C C . VAL A 1 199 ? 33.495 -8.623 28.897 1.00 71.50 199 VAL A C 1
ATOM 1464 O O . VAL A 1 199 ? 32.361 -8.164 29.016 1.00 71.50 199 VAL A O 1
ATOM 1467 N N . TRP A 1 200 ? 34.146 -8.605 27.729 1.00 64.62 200 TRP A N 1
ATOM 1468 C CA . TRP A 1 200 ? 33.571 -8.034 26.503 1.00 64.62 200 TRP A CA 1
ATOM 1469 C C . TRP A 1 200 ? 32.303 -8.780 26.062 1.00 64.62 200 TRP A C 1
ATOM 1471 O O . TRP A 1 200 ? 31.296 -8.143 25.762 1.00 64.62 200 TRP A O 1
ATOM 1481 N N . GLY A 1 201 ? 32.314 -10.116 26.125 1.00 56.69 201 GLY A N 1
ATOM 1482 C CA . GLY A 1 201 ? 31.146 -10.948 25.828 1.00 56.69 201 GLY A CA 1
ATOM 1483 C C . GLY A 1 201 ? 29.987 -10.736 26.806 1.00 56.69 201 GLY A C 1
ATOM 1484 O O . GLY A 1 201 ? 28.830 -10.734 26.396 1.00 56.69 201 GLY A O 1
ATOM 1485 N N . THR A 1 202 ? 30.267 -10.481 28.091 1.00 57.22 202 THR A N 1
ATOM 1486 C CA . THR A 1 202 ? 29.207 -10.163 29.066 1.00 57.22 202 THR A CA 1
ATOM 1487 C C . THR A 1 202 ? 28.612 -8.767 28.891 1.00 57.22 202 THR A C 1
ATOM 1489 O O . THR A 1 202 ? 27.453 -8.577 29.242 1.00 57.22 202 THR A O 1
ATOM 1492 N N . VAL A 1 203 ? 29.359 -7.812 28.322 1.00 52.56 203 VAL A N 1
ATOM 1493 C CA . VAL A 1 203 ? 28.848 -6.462 28.020 1.00 52.56 203 VAL A CA 1
ATOM 1494 C C . VAL A 1 203 ? 27.920 -6.481 26.795 1.00 52.56 203 VAL A C 1
ATOM 1496 O O . VAL A 1 203 ? 26.929 -5.755 26.783 1.00 52.56 203 VAL A O 1
ATOM 1499 N N . GLU A 1 204 ? 28.160 -7.358 25.813 1.00 47.16 204 GLU A N 1
ATOM 1500 C CA . GLU A 1 204 ? 27.258 -7.558 24.660 1.00 47.16 204 GLU A CA 1
ATOM 1501 C C . GLU A 1 204 ? 25.977 -8.333 25.003 1.00 47.16 204 GLU A C 1
ATOM 1503 O O . GLU A 1 204 ? 24.934 -8.087 24.405 1.00 47.16 204 GLU A O 1
ATOM 1508 N N . LEU A 1 205 ? 26.008 -9.227 25.996 1.00 52.44 205 LEU A N 1
ATOM 1509 C CA . LEU A 1 205 ? 24.827 -10.002 26.406 1.00 52.44 205 LEU A CA 1
ATOM 1510 C C . LEU A 1 205 ? 23.820 -9.207 27.255 1.00 52.44 205 LEU A C 1
ATOM 1512 O O . LEU A 1 205 ? 22.715 -9.687 27.499 1.00 52.44 205 LEU A O 1
ATOM 1516 N N . THR A 1 206 ? 24.179 -8.000 27.700 1.00 47.66 206 THR A N 1
ATOM 1517 C CA . THR A 1 206 ? 23.284 -7.106 28.456 1.00 47.66 206 THR A CA 1
ATOM 1518 C C . THR A 1 206 ? 22.677 -5.975 27.629 1.00 47.66 206 THR A C 1
ATOM 1520 O O . THR A 1 206 ? 21.836 -5.244 28.147 1.00 47.66 206 THR A O 1
ATOM 1523 N N . ASP A 1 207 ? 23.057 -5.838 26.357 1.00 42.72 207 ASP A N 1
ATOM 1524 C CA . ASP A 1 207 ? 22.553 -4.793 25.462 1.00 42.72 207 ASP A CA 1
ATOM 1525 C C . ASP A 1 207 ? 21.873 -5.442 24.244 1.00 42.72 207 ASP A C 1
ATOM 1527 O O . ASP A 1 207 ? 22.430 -5.537 23.151 1.00 42.72 207 ASP A O 1
ATOM 1531 N N . SER A 1 208 ? 20.653 -5.953 24.453 1.00 49.72 208 SER A N 1
ATOM 1532 C CA . SER A 1 208 ? 19.859 -6.760 23.506 1.00 49.72 208 SER A CA 1
ATOM 1533 C C . SER A 1 208 ? 19.427 -6.044 22.212 1.00 49.72 208 SER A C 1
ATOM 1535 O O . SER A 1 208 ? 18.453 -6.460 21.587 1.00 49.72 208 SER A O 1
ATOM 1537 N N . ASN A 1 209 ? 20.090 -4.959 21.805 1.00 46.94 209 ASN A N 1
ATOM 1538 C CA . ASN A 1 209 ? 19.653 -4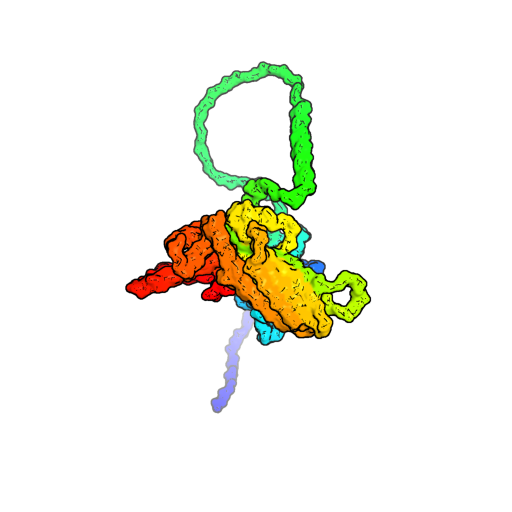.125 20.685 1.00 46.94 209 ASN A CA 1
ATOM 1539 C C . ASN A 1 209 ? 20.769 -3.693 19.715 1.00 46.94 209 ASN A C 1
ATOM 1541 O O . ASN A 1 209 ? 20.596 -2.738 18.954 1.00 46.94 209 ASN A O 1
ATOM 1545 N N . ARG A 1 210 ? 21.911 -4.392 19.695 1.00 44.19 210 ARG A N 1
ATOM 1546 C CA . ARG A 1 210 ? 22.920 -4.250 18.633 1.00 44.19 210 ARG A CA 1
ATOM 1547 C C . ARG A 1 210 ? 23.164 -5.579 17.929 1.00 44.19 210 ARG A C 1
ATOM 1549 O O . ARG A 1 210 ? 23.753 -6.494 18.490 1.00 44.19 210 ARG A O 1
ATOM 1556 N N . SER A 1 211 ? 22.751 -5.652 16.668 1.00 49.31 211 SER A N 1
ATOM 1557 C CA . SER A 1 211 ? 23.130 -6.706 15.728 1.00 49.31 211 SER A CA 1
ATOM 1558 C C . SER A 1 211 ? 24.660 -6.781 15.638 1.00 49.31 211 SER A C 1
ATOM 1560 O O . SER A 1 211 ? 25.304 -5.854 15.144 1.00 49.31 211 SER A O 1
ATOM 1562 N N . GLY A 1 212 ? 25.246 -7.848 16.180 1.00 38.69 212 GLY A N 1
ATOM 1563 C CA . GLY A 1 212 ? 26.695 -8.016 16.267 1.00 38.69 212 GLY A CA 1
ATOM 1564 C C . GLY A 1 212 ? 27.359 -8.279 14.900 1.00 38.69 212 GLY A C 1
ATOM 1565 O O . GLY A 1 212 ? 26.781 -8.964 14.054 1.00 38.69 212 GLY A O 1
ATOM 1566 N N . PRO A 1 213 ? 28.606 -7.814 14.685 1.00 40.50 213 PRO A N 1
ATOM 1567 C CA . PRO A 1 213 ? 29.360 -7.944 13.426 1.00 40.50 213 PRO A CA 1
ATOM 1568 C C . PRO A 1 213 ? 29.792 -9.386 13.087 1.00 40.50 213 PRO A C 1
ATOM 1570 O O . PRO A 1 213 ? 30.402 -9.628 12.046 1.00 40.50 213 PRO A O 1
ATOM 1573 N N . ILE A 1 214 ? 29.477 -10.356 13.950 1.00 49.50 214 ILE A N 1
ATOM 1574 C CA . ILE A 1 214 ? 29.843 -11.770 13.793 1.00 49.50 214 ILE A CA 1
ATOM 1575 C C . ILE A 1 214 ? 28.950 -12.458 12.742 1.00 49.50 214 ILE A C 1
ATOM 1577 O O . ILE A 1 214 ? 29.426 -13.319 12.005 1.00 49.50 214 ILE A O 1
ATOM 1581 N N . ALA A 1 215 ? 27.688 -12.030 12.596 1.00 47.25 215 ALA A N 1
ATOM 1582 C CA . ALA A 1 215 ? 26.774 -12.569 11.581 1.00 47.25 215 ALA A CA 1
ATOM 1583 C C . ALA A 1 215 ? 27.249 -12.261 10.147 1.00 47.25 215 ALA A C 1
ATOM 1585 O O . ALA A 1 215 ? 27.186 -13.121 9.272 1.00 47.25 215 ALA A O 1
ATOM 1586 N N . SER A 1 216 ? 27.825 -11.073 9.927 1.00 45.03 216 SER A N 1
ATOM 1587 C CA . SER A 1 216 ? 28.412 -10.669 8.641 1.00 45.03 216 SER A CA 1
ATOM 1588 C C . SER A 1 216 ? 29.672 -11.458 8.267 1.00 45.03 216 SER A C 1
ATOM 1590 O O . SER A 1 216 ? 30.002 -11.559 7.090 1.00 45.03 216 SER A O 1
ATOM 1592 N N . LEU A 1 217 ? 30.376 -12.027 9.250 1.00 46.88 217 LEU A N 1
ATOM 1593 C CA . LEU A 1 217 ? 31.596 -12.814 9.044 1.00 46.88 217 LEU A CA 1
ATOM 1594 C C . LEU A 1 217 ? 31.317 -14.290 8.722 1.00 46.88 217 LEU A C 1
ATOM 1596 O O . LEU A 1 217 ? 32.177 -14.957 8.154 1.00 46.88 217 LEU A O 1
ATOM 1600 N N . LEU A 1 218 ? 30.126 -14.793 9.061 1.00 49.47 218 LEU A N 1
ATOM 1601 C CA . LEU A 1 218 ? 29.741 -16.198 8.881 1.00 49.47 218 LEU A CA 1
ATOM 1602 C C . LEU A 1 218 ? 28.865 -16.456 7.646 1.00 49.47 218 LEU A C 1
ATOM 1604 O O . LEU A 1 218 ? 28.457 -17.593 7.434 1.00 49.47 218 LEU A O 1
ATOM 1608 N N . GLY A 1 219 ? 28.561 -15.438 6.832 1.00 38.50 219 GLY A N 1
ATOM 1609 C CA . GLY A 1 219 ? 27.765 -15.616 5.608 1.00 38.50 219 GLY A CA 1
ATOM 1610 C C . GLY A 1 219 ? 26.351 -16.159 5.850 1.00 38.50 219 GLY A C 1
ATOM 1611 O O . GLY A 1 219 ? 25.699 -16.619 4.917 1.00 38.50 219 GLY A O 1
ATOM 1612 N N . LEU A 1 220 ? 25.864 -16.103 7.092 1.00 45.00 220 LEU A N 1
ATOM 1613 C CA . LEU A 1 220 ? 24.466 -16.343 7.427 1.00 45.00 220 LEU A CA 1
ATOM 1614 C C . LEU A 1 220 ? 23.697 -15.067 7.074 1.00 45.00 220 LEU A C 1
ATOM 1616 O O . LEU A 1 220 ? 23.300 -14.298 7.948 1.00 45.00 220 LEU A O 1
ATOM 1620 N N . GLU A 1 221 ? 23.563 -14.794 5.775 1.00 38.84 221 GLU A N 1
ATOM 1621 C CA . GLU A 1 221 ? 22.647 -13.767 5.301 1.00 38.84 221 GLU A CA 1
ATOM 1622 C C . GLU A 1 221 ? 21.239 -14.189 5.717 1.00 38.84 221 GLU A C 1
ATOM 1624 O O . GLU A 1 221 ? 20.668 -15.161 5.221 1.00 38.84 221 GLU A O 1
ATOM 1629 N N . SER A 1 222 ? 20.731 -13.460 6.713 1.00 41.88 222 SER A N 1
ATOM 1630 C CA . SER A 1 222 ? 19.317 -13.291 7.019 1.00 41.88 222 SER A CA 1
ATOM 1631 C C . SER A 1 222 ? 18.490 -13.469 5.749 1.00 41.88 222 SER A C 1
ATOM 1633 O O . SER A 1 222 ? 18.752 -12.822 4.733 1.00 41.88 222 SER A O 1
ATOM 1635 N N . VAL A 1 223 ? 17.487 -14.346 5.802 1.00 43.25 223 VAL A N 1
ATOM 1636 C CA . VAL A 1 223 ? 16.425 -14.376 4.799 1.00 43.25 223 VAL A CA 1
ATOM 1637 C C . VAL A 1 223 ? 15.864 -12.958 4.750 1.00 43.25 223 VAL A C 1
ATOM 1639 O O . VAL A 1 223 ? 15.165 -12.578 5.686 1.00 43.25 223 VAL A O 1
ATOM 1642 N N . ASN A 1 224 ? 16.237 -12.184 3.718 1.00 51.56 224 ASN A N 1
ATOM 1643 C CA . ASN A 1 224 ? 15.918 -10.759 3.613 1.00 51.56 224 ASN A CA 1
ATOM 1644 C C . ASN A 1 224 ? 14.451 -10.557 3.995 1.00 51.56 224 ASN A C 1
ATOM 1646 O O . ASN A 1 224 ? 13.538 -11.035 3.314 1.00 51.56 224 ASN A O 1
ATOM 1650 N N . SER A 1 225 ? 14.221 -9.917 5.134 1.00 62.84 225 SER A N 1
ATOM 1651 C CA . SER A 1 225 ? 12.871 -9.645 5.593 1.00 62.84 225 SER A CA 1
ATOM 1652 C C . SER A 1 225 ? 12.227 -8.638 4.636 1.00 62.84 225 SER A C 1
ATOM 1654 O O . SER A 1 225 ? 12.904 -7.787 4.057 1.00 62.84 225 SER A O 1
ATOM 1656 N N . ALA A 1 226 ? 10.903 -8.698 4.463 1.00 62.31 226 ALA A N 1
ATOM 1657 C CA . ALA A 1 226 ? 10.184 -7.742 3.613 1.00 62.31 226 ALA A CA 1
ATOM 1658 C C . ALA A 1 226 ? 10.454 -6.275 4.023 1.00 62.31 226 ALA A C 1
ATOM 1660 O O . ALA A 1 226 ? 10.495 -5.393 3.168 1.00 62.31 226 ALA A O 1
ATOM 1661 N N . SER A 1 227 ? 10.718 -6.041 5.316 1.00 66.62 227 SER A N 1
ATOM 1662 C CA . SER A 1 227 ? 11.132 -4.744 5.863 1.00 66.62 227 SER A CA 1
ATOM 1663 C C . SER A 1 227 ? 12.502 -4.298 5.345 1.00 66.62 227 SER A C 1
ATOM 1665 O O . SER A 1 227 ? 12.650 -3.145 4.964 1.00 66.62 227 SER A O 1
ATOM 1667 N N . GLU A 1 228 ? 13.499 -5.187 5.281 1.00 73.06 228 GLU A N 1
ATOM 1668 C CA . GLU A 1 228 ? 14.839 -4.843 4.776 1.00 73.06 228 GLU A CA 1
ATOM 1669 C C . GLU A 1 228 ? 14.808 -4.492 3.285 1.00 73.06 228 GLU A C 1
ATOM 1671 O O . GLU A 1 228 ? 15.479 -3.555 2.853 1.00 73.06 228 GLU A O 1
ATOM 1676 N N . ILE A 1 229 ? 13.996 -5.199 2.493 1.00 73.75 229 ILE A N 1
ATOM 1677 C CA . ILE A 1 229 ? 13.792 -4.873 1.074 1.00 73.75 229 ILE A CA 1
ATOM 1678 C C . ILE A 1 229 ? 13.116 -3.500 0.947 1.00 73.75 229 ILE A C 1
ATOM 1680 O O . ILE A 1 229 ? 13.596 -2.645 0.202 1.00 73.75 229 ILE A O 1
ATOM 1684 N N . ALA A 1 230 ? 12.053 -3.243 1.717 1.00 76.62 230 ALA A N 1
ATOM 1685 C CA . ALA A 1 230 ? 11.363 -1.952 1.727 1.00 76.62 230 ALA A CA 1
ATOM 1686 C C . ALA A 1 230 ? 12.283 -0.790 2.157 1.00 76.62 230 ALA A C 1
ATOM 1688 O O . ALA A 1 230 ? 12.226 0.294 1.566 1.00 76.62 230 ALA A O 1
ATOM 1689 N N . ASP A 1 231 ? 13.164 -1.021 3.135 1.00 79.81 231 ASP A N 1
ATOM 1690 C CA . ASP A 1 231 ? 14.171 -0.062 3.596 1.00 79.81 231 ASP A CA 1
ATOM 1691 C C . ASP A 1 231 ? 15.196 0.252 2.495 1.00 79.81 231 ASP A C 1
ATOM 1693 O O . ASP A 1 231 ? 15.433 1.424 2.195 1.00 79.81 231 ASP A O 1
ATOM 1697 N N . ARG A 1 232 ? 15.758 -0.771 1.832 1.00 83.88 232 ARG A N 1
ATOM 1698 C CA . ARG A 1 232 ? 16.708 -0.588 0.714 1.00 83.88 232 ARG A CA 1
ATOM 1699 C C . ARG A 1 232 ? 16.083 0.162 -0.457 1.00 83.88 232 ARG A C 1
ATOM 1701 O O . ARG A 1 232 ? 16.732 1.015 -1.062 1.00 83.88 232 ARG A O 1
ATOM 1708 N N . MET A 1 233 ? 14.824 -0.143 -0.758 1.00 86.69 233 MET A N 1
ATOM 1709 C CA . MET A 1 233 ? 14.066 0.507 -1.822 1.00 86.69 233 MET A CA 1
ATOM 1710 C C . MET A 1 233 ? 13.688 1.954 -1.474 1.00 86.69 233 MET A C 1
ATOM 1712 O O . MET A 1 233 ? 13.396 2.731 -2.380 1.00 86.69 233 MET A O 1
ATOM 1716 N N . GLY A 1 234 ? 13.711 2.350 -0.197 1.00 88.62 234 GLY A N 1
ATOM 1717 C CA . GLY A 1 234 ? 13.233 3.665 0.239 1.00 88.62 234 GLY A CA 1
ATOM 1718 C C . GLY A 1 234 ? 11.712 3.808 0.133 1.00 88.62 234 GLY A C 1
ATOM 1719 O O . GLY A 1 234 ? 11.215 4.890 -0.178 1.00 88.62 234 GLY A O 1
ATOM 1720 N N . MET A 1 235 ? 10.974 2.715 0.351 1.00 89.06 235 MET A N 1
ATOM 1721 C CA . MET A 1 235 ? 9.509 2.705 0.289 1.00 89.06 235 MET A CA 1
ATOM 1722 C C . MET A 1 235 ? 8.912 3.643 1.343 1.00 89.06 235 MET A C 1
ATOM 1724 O O . MET A 1 235 ? 9.430 3.701 2.461 1.00 89.06 235 MET A O 1
ATOM 1728 N N . PRO A 1 236 ? 7.822 4.366 1.037 1.00 92.38 236 PRO A N 1
ATOM 1729 C CA . PRO A 1 236 ? 7.178 5.221 2.017 1.00 92.38 236 PRO A CA 1
ATOM 1730 C C . PRO A 1 236 ? 6.531 4.382 3.114 1.00 92.38 236 PRO A C 1
ATOM 1732 O O . PRO A 1 236 ? 5.999 3.303 2.856 1.00 92.38 236 PRO A O 1
ATOM 1735 N N . GLN A 1 237 ? 6.530 4.919 4.329 1.00 90.31 237 GLN A N 1
ATOM 1736 C CA . GLN A 1 237 ? 5.952 4.254 5.489 1.00 90.31 237 GLN A CA 1
ATOM 1737 C C . GLN A 1 237 ? 4.684 4.924 5.981 1.00 90.31 237 GLN A C 1
ATOM 1739 O O . GLN A 1 237 ? 4.577 6.151 5.981 1.00 90.31 237 GLN A O 1
ATOM 1744 N N . LEU A 1 238 ? 3.747 4.111 6.457 1.00 92.19 238 LEU A N 1
ATOM 1745 C CA . LEU A 1 238 ? 2.531 4.561 7.114 1.00 92.19 238 LEU A CA 1
ATOM 1746 C C . LEU A 1 238 ? 2.415 3.962 8.511 1.00 92.19 238 LEU A C 1
ATOM 1748 O O . LEU A 1 238 ? 2.199 2.764 8.681 1.00 92.19 238 LEU A O 1
ATOM 1752 N N . GLU A 1 239 ? 2.475 4.827 9.515 1.00 90.25 239 GLU A N 1
ATOM 1753 C CA . GLU A 1 239 ? 2.167 4.484 10.896 1.00 90.25 239 GLU A CA 1
ATOM 1754 C C . GLU A 1 239 ? 0.671 4.684 11.155 1.00 90.25 239 GLU A C 1
ATOM 1756 O O . GLU A 1 239 ? 0.187 5.818 11.221 1.00 90.25 239 GLU A O 1
ATOM 1761 N N . VAL A 1 240 ? -0.074 3.597 11.352 1.00 90.88 240 VAL A N 1
ATOM 1762 C CA . VAL A 1 240 ? -1.446 3.694 11.873 1.00 90.88 240 VAL A CA 1
ATOM 1763 C C . VAL A 1 240 ? -1.357 3.796 13.392 1.00 90.88 240 VAL A C 1
ATOM 1765 O O . VAL A 1 240 ? -1.049 2.802 14.061 1.00 90.88 240 VAL A O 1
ATOM 1768 N N . ARG A 1 241 ? -1.562 5.008 13.921 1.00 89.19 241 ARG A N 1
ATOM 1769 C CA . ARG A 1 241 ? -1.497 5.302 15.359 1.00 89.19 241 ARG A CA 1
ATOM 1770 C C . ARG A 1 241 ? -2.832 4.983 16.041 1.00 89.19 241 ARG A C 1
ATOM 1772 O O . ARG A 1 241 ? -3.863 5.036 15.371 1.00 89.19 241 ARG A O 1
ATOM 1779 N N . PRO A 1 242 ? -2.824 4.705 17.357 1.00 87.88 242 PRO A N 1
ATOM 1780 C CA . PRO A 1 242 ? -4.051 4.513 18.117 1.00 87.88 242 PRO A CA 1
ATOM 1781 C C . PRO A 1 242 ? -4.990 5.706 17.972 1.00 87.88 242 PRO A C 1
ATOM 1783 O O . PRO A 1 242 ? -4.550 6.859 17.965 1.00 87.88 242 PRO A O 1
ATOM 1786 N N . PHE A 1 243 ? -6.279 5.420 17.833 1.00 89.50 243 PHE A N 1
ATOM 1787 C CA . PHE A 1 243 ? -7.297 6.455 17.704 1.00 89.50 243 PHE A CA 1
ATOM 1788 C C . PHE A 1 243 ? -7.695 6.964 19.088 1.00 89.50 243 PHE A C 1
ATOM 1790 O O . PHE A 1 243 ? -7.936 6.190 20.015 1.00 89.50 243 PHE A O 1
ATOM 1797 N N . GLU A 1 244 ? -7.755 8.283 19.221 1.00 88.75 244 GLU A N 1
ATOM 1798 C CA . GLU A 1 244 ? -8.172 8.954 20.443 1.00 88.75 244 GLU A CA 1
ATOM 1799 C C . GLU A 1 244 ? -9.696 8.932 20.556 1.00 88.75 244 GLU A C 1
ATOM 1801 O O . GLU A 1 244 ? -10.413 8.990 19.556 1.00 88.75 244 GLU A O 1
ATOM 1806 N N . ILE A 1 245 ? -10.200 8.861 21.785 1.00 85.50 245 ILE A N 1
ATOM 1807 C CA . ILE A 1 245 ? -11.634 8.909 22.070 1.00 85.50 245 ILE A CA 1
ATOM 1808 C C . ILE A 1 245 ? -11.899 10.187 22.852 1.00 85.50 245 ILE A C 1
ATOM 1810 O O . ILE A 1 245 ? -11.455 10.329 23.992 1.00 85.50 245 ILE A O 1
ATOM 1814 N N . ALA A 1 246 ? -12.621 11.121 22.242 1.00 79.31 246 ALA A N 1
ATOM 1815 C CA . ALA A 1 246 ? -13.110 12.308 22.919 1.00 79.31 246 ALA A CA 1
ATOM 1816 C C . ALA A 1 246 ? -14.485 12.015 23.538 1.00 79.31 246 ALA A C 1
ATOM 1818 O O . ALA A 1 246 ? -15.436 11.622 22.861 1.00 79.31 246 ALA A O 1
ATOM 1819 N N . GLY A 1 247 ? -14.573 12.198 24.858 1.00 60.62 247 GLY A N 1
ATOM 1820 C CA . GLY A 1 247 ? -15.794 11.978 25.632 1.00 60.62 247 GLY A CA 1
ATOM 1821 C C . GLY A 1 247 ? -15.582 11.084 26.856 1.00 60.62 247 GLY A C 1
ATOM 1822 O O . GLY A 1 247 ? -15.462 9.872 26.742 1.00 60.62 247 GLY A O 1
ATOM 1823 N N . ILE A 1 248 ? -15.659 11.718 28.033 1.00 51.47 248 ILE A N 1
ATOM 1824 C CA . ILE A 1 248 ? -15.841 11.159 29.386 1.00 51.47 248 ILE A CA 1
ATOM 1825 C C . ILE A 1 248 ? -14.632 10.450 30.024 1.00 51.47 248 ILE A C 1
ATOM 1827 O O . ILE A 1 248 ? -14.621 9.248 30.289 1.00 51.47 248 ILE A O 1
ATOM 1831 N N . ALA A 1 249 ? -13.681 11.266 30.480 1.00 40.84 249 ALA A N 1
ATOM 1832 C CA . ALA A 1 249 ? -13.058 11.006 31.772 1.00 40.84 249 ALA A CA 1
ATOM 1833 C C . ALA A 1 249 ? -14.144 11.067 32.872 1.00 40.84 249 ALA A C 1
ATOM 1835 O O . ALA A 1 249 ? -14.737 12.121 33.094 1.00 40.84 249 ALA A O 1
ATOM 1836 N N . GLY A 1 250 ? -14.409 9.949 33.560 1.00 45.03 250 GLY A N 1
ATOM 1837 C CA . GLY A 1 250 ? -14.974 9.990 34.918 1.00 45.03 250 GLY A CA 1
ATOM 1838 C C . GLY A 1 250 ? -16.389 9.459 35.181 1.00 45.03 250 GLY A C 1
ATOM 1839 O O . GLY A 1 250 ? -16.868 9.663 36.291 1.00 45.03 250 GLY A O 1
ATOM 1840 N N . ALA A 1 251 ? -17.059 8.744 34.274 1.00 40.69 251 ALA A N 1
ATOM 1841 C CA . ALA A 1 251 ? -18.334 8.098 34.614 1.00 40.69 251 ALA A CA 1
ATOM 1842 C C . ALA A 1 251 ? -18.325 6.607 34.269 1.00 40.69 251 ALA A C 1
ATOM 1844 O O . ALA A 1 251 ? -18.466 6.214 33.114 1.00 40.69 251 ALA A O 1
ATOM 1845 N N . ALA A 1 252 ? -18.233 5.772 35.304 1.00 45.31 252 ALA A N 1
ATOM 1846 C CA . ALA A 1 252 ? -18.814 4.440 35.265 1.00 45.31 252 ALA A CA 1
ATOM 1847 C C . ALA A 1 252 ? -20.339 4.603 35.091 1.00 45.31 252 ALA A C 1
ATOM 1849 O O . ALA A 1 252 ? -21.073 4.771 36.060 1.00 45.31 252 ALA A O 1
ATOM 1850 N N . GLY A 1 253 ? -20.798 4.642 33.840 1.00 39.66 253 GLY A N 1
ATOM 1851 C CA . GLY A 1 253 ? -22.203 4.741 33.450 1.00 39.66 253 GLY A CA 1
ATOM 1852 C C . GLY A 1 253 ? -22.460 3.953 32.157 1.00 39.66 253 GLY A C 1
ATOM 1853 O O . GLY A 1 253 ? -21.544 3.797 31.346 1.00 39.66 253 GLY A O 1
ATOM 1854 N N . PRO A 1 254 ? -23.668 3.403 31.947 1.00 47.19 254 PRO A N 1
ATOM 1855 C CA . PRO A 1 254 ? -23.918 2.432 30.886 1.00 47.19 254 PRO A CA 1
ATOM 1856 C C . PRO A 1 254 ? -24.174 3.122 29.534 1.00 47.19 254 PRO A C 1
ATOM 1858 O O . PRO A 1 254 ? -25.288 3.565 29.286 1.00 47.19 254 PRO A O 1
ATOM 1861 N N . ALA A 1 255 ? -23.151 3.207 28.669 1.00 46.03 255 ALA A N 1
ATOM 1862 C CA . ALA A 1 255 ? -23.244 3.324 27.196 1.00 46.03 255 ALA A CA 1
ATOM 1863 C C . ALA A 1 255 ? -21.825 3.407 26.571 1.00 46.03 255 ALA A C 1
ATOM 1865 O O . ALA A 1 255 ? -21.358 4.471 26.186 1.00 46.03 255 ALA A O 1
ATOM 1866 N N . GLY A 1 256 ? -21.055 2.322 26.488 1.00 54.16 256 GLY A N 1
ATOM 1867 C CA . GLY A 1 256 ? -21.193 1.394 25.359 1.00 54.16 256 GLY A CA 1
ATOM 1868 C C . GLY A 1 256 ? -20.528 1.861 24.047 1.00 54.16 256 GLY A C 1
ATOM 1869 O O . GLY A 1 256 ? -20.972 1.445 22.986 1.00 54.16 256 GLY A O 1
ATOM 1870 N N . PHE A 1 257 ? -19.546 2.771 24.079 1.00 58.91 257 PHE A N 1
ATOM 1871 C CA . PHE A 1 257 ? -18.527 2.852 23.025 1.00 58.91 257 PHE A CA 1
ATOM 1872 C C . PHE A 1 257 ? -17.180 2.494 23.652 1.00 58.91 257 PHE A C 1
ATOM 1874 O O . PHE A 1 257 ? -16.633 3.247 24.457 1.00 58.91 257 PHE A O 1
ATOM 1881 N N . GLY A 1 258 ? -16.728 1.275 23.403 1.00 62.94 258 GLY A N 1
ATOM 1882 C CA . GLY A 1 258 ? -15.540 0.699 24.000 1.00 62.94 258 GLY A CA 1
ATOM 1883 C C . GLY A 1 258 ? -14.290 1.115 23.244 1.00 62.94 258 GLY A C 1
ATOM 1884 O O . GLY A 1 258 ? -14.262 1.124 22.014 1.00 62.94 258 GLY A O 1
ATOM 1885 N N . ALA A 1 259 ? -13.202 1.319 23.989 1.00 70.88 259 ALA A N 1
ATOM 1886 C CA . ALA A 1 259 ? -11.850 1.300 23.432 1.00 70.88 259 ALA A CA 1
ATOM 1887 C C . ALA A 1 259 ? -11.633 0.089 22.500 1.00 70.88 259 ALA A C 1
ATOM 1889 O O . ALA A 1 259 ? -10.907 0.186 21.520 1.00 70.88 259 ALA A O 1
ATOM 1890 N N . SER A 1 260 ? -12.334 -1.024 22.749 1.00 75.38 260 SER A N 1
ATOM 1891 C CA . SER A 1 260 ? -12.355 -2.213 21.897 1.00 75.38 260 SER A CA 1
ATOM 1892 C C . SER A 1 260 ? -12.941 -2.002 20.496 1.00 75.38 260 SER A C 1
ATOM 1894 O O . SER A 1 260 ? -12.446 -2.614 19.557 1.00 75.38 260 SER A O 1
ATOM 1896 N N . GLU A 1 261 ? -13.985 -1.185 20.321 1.00 79.06 261 GLU A N 1
ATOM 1897 C CA . GLU A 1 261 ? -14.622 -0.962 19.008 1.00 79.06 261 GLU A CA 1
ATOM 1898 C C . GLU A 1 261 ? -13.758 -0.049 18.138 1.00 79.06 261 GLU A C 1
ATOM 1900 O O . GLU A 1 261 ? -13.506 -0.357 16.975 1.00 79.06 261 GLU A O 1
ATOM 1905 N N . VAL A 1 262 ? -13.223 1.020 18.733 1.00 82.75 262 VAL A N 1
ATOM 1906 C CA . VAL A 1 262 ? -12.237 1.902 18.089 1.00 82.75 262 VAL A CA 1
ATOM 1907 C C . VAL A 1 262 ? -10.970 1.136 17.731 1.00 82.75 262 VAL A C 1
ATOM 1909 O O . VAL A 1 262 ? -10.454 1.275 16.626 1.00 82.75 262 VAL A O 1
ATOM 1912 N N . HIS A 1 263 ? -10.495 0.282 18.636 1.00 83.50 263 HIS A N 1
ATOM 1913 C CA . HIS A 1 263 ? -9.332 -0.552 18.374 1.00 83.50 263 HIS A CA 1
ATOM 1914 C C . HIS A 1 263 ? -9.598 -1.590 17.273 1.00 83.50 263 HIS A C 1
ATOM 1916 O O . HIS A 1 263 ? -8.750 -1.803 16.411 1.00 83.50 263 HIS A O 1
ATOM 1922 N N . ALA A 1 264 ? -10.782 -2.211 17.239 1.00 82.94 264 ALA A N 1
ATOM 1923 C CA . ALA A 1 264 ? -11.154 -3.114 16.151 1.00 82.94 264 ALA A CA 1
ATOM 1924 C C . ALA A 1 264 ? -11.162 -2.387 14.797 1.00 82.94 264 ALA A C 1
ATOM 1926 O O . ALA A 1 264 ? -10.613 -2.912 13.826 1.00 82.94 264 ALA A O 1
ATOM 1927 N N . PHE A 1 265 ? -11.709 -1.169 14.761 1.00 84.56 265 PHE A N 1
ATOM 1928 C CA . PHE A 1 265 ? -11.688 -0.302 13.586 1.00 84.56 265 PHE A CA 1
ATOM 1929 C C . PHE A 1 265 ? -10.253 0.016 13.138 1.00 84.56 265 PHE A C 1
ATOM 1931 O O . PHE A 1 265 ? -9.917 -0.145 11.966 1.00 84.56 265 PHE A O 1
ATOM 1938 N N . GLU A 1 266 ? -9.382 0.403 14.072 1.00 86.88 266 GLU A N 1
ATOM 1939 C CA . GLU A 1 266 ? -7.957 0.657 13.826 1.00 86.88 266 GLU A CA 1
ATOM 1940 C C . GLU A 1 266 ? -7.259 -0.571 13.216 1.00 86.88 266 GLU A C 1
ATOM 1942 O O . GLU A 1 266 ? -6.541 -0.452 12.220 1.00 86.88 266 GLU A O 1
ATOM 1947 N N . VAL A 1 267 ? -7.495 -1.764 13.773 1.00 86.75 267 VAL A N 1
ATOM 1948 C CA . VAL A 1 267 ? -6.919 -3.022 13.274 1.00 86.75 267 VAL A CA 1
ATOM 1949 C C . VAL A 1 267 ? -7.395 -3.322 11.853 1.00 86.75 267 VAL A C 1
ATOM 1951 O O . VAL A 1 267 ? -6.571 -3.662 11.004 1.00 86.75 267 VAL A O 1
ATOM 1954 N N . ARG A 1 268 ? -8.693 -3.169 11.559 1.00 88.06 268 ARG A N 1
ATOM 1955 C CA . ARG A 1 268 ? -9.224 -3.404 10.203 1.00 88.06 268 ARG A CA 1
ATOM 1956 C C . ARG A 1 268 ? -8.738 -2.366 9.206 1.00 88.06 268 ARG A C 1
ATOM 1958 O O . ARG A 1 268 ? -8.468 -2.714 8.061 1.00 88.06 268 ARG A O 1
ATOM 1965 N N . LEU A 1 269 ? -8.578 -1.118 9.633 1.00 90.00 269 LEU A N 1
ATOM 1966 C CA . LEU A 1 269 ? -8.009 -0.073 8.795 1.00 90.00 269 LEU A CA 1
ATOM 1967 C C . LEU A 1 269 ? -6.543 -0.367 8.461 1.00 90.00 269 LEU A C 1
ATOM 1969 O O . LEU A 1 269 ? -6.166 -0.295 7.294 1.00 90.00 269 LEU A O 1
ATOM 1973 N N . ARG A 1 270 ? -5.741 -0.776 9.452 1.00 89.12 270 ARG A N 1
ATOM 1974 C CA . ARG A 1 270 ? -4.354 -1.216 9.239 1.00 89.12 270 ARG A CA 1
ATOM 1975 C C . ARG A 1 270 ? -4.285 -2.398 8.269 1.00 89.12 270 ARG A C 1
ATOM 1977 O O . ARG A 1 270 ? -3.496 -2.360 7.331 1.00 89.12 270 ARG A O 1
ATOM 1984 N N . ASP A 1 271 ? -5.139 -3.404 8.449 1.00 86.81 271 ASP A N 1
ATOM 1985 C CA . ASP A 1 271 ? -5.226 -4.566 7.556 1.00 86.81 271 ASP A CA 1
ATOM 1986 C C . ASP A 1 271 ? -5.650 -4.173 6.128 1.00 86.81 271 ASP A C 1
ATOM 1988 O O . ASP A 1 271 ? -5.106 -4.675 5.146 1.00 86.81 271 ASP A O 1
ATOM 1992 N N . ALA A 1 272 ? -6.599 -3.244 5.972 1.00 88.00 272 ALA A N 1
ATOM 1993 C CA . ALA A 1 272 ? -6.997 -2.712 4.667 1.00 88.00 272 ALA A CA 1
ATOM 1994 C C . ALA A 1 272 ? -5.846 -1.985 3.965 1.00 88.00 272 ALA A C 1
ATOM 1996 O O . ALA A 1 272 ? -5.637 -2.184 2.771 1.00 88.00 272 ALA A O 1
ATOM 1997 N N . MET A 1 273 ? -5.079 -1.184 4.705 1.00 87.94 273 MET A N 1
ATOM 1998 C CA . MET A 1 273 ? -3.930 -0.449 4.177 1.00 87.94 273 MET A CA 1
ATOM 1999 C C . MET A 1 273 ? -2.766 -1.373 3.804 1.00 87.94 273 MET A C 1
ATOM 2001 O O . MET A 1 273 ? -2.111 -1.134 2.796 1.00 87.94 273 MET A O 1
ATOM 2005 N N . ALA A 1 274 ? -2.546 -2.458 4.551 1.00 84.81 274 ALA A N 1
ATOM 2006 C CA . ALA A 1 274 ? -1.481 -3.428 4.280 1.00 84.81 274 ALA A CA 1
ATOM 2007 C C . ALA A 1 274 ? -1.671 -4.228 2.972 1.00 84.81 274 ALA A C 1
ATOM 2009 O O . ALA A 1 274 ? -0.777 -4.964 2.567 1.00 84.81 274 ALA A O 1
ATOM 2010 N N . ARG A 1 275 ? -2.821 -4.092 2.295 1.00 83.19 275 ARG A N 1
ATOM 2011 C CA . ARG A 1 275 ? -3.083 -4.685 0.968 1.00 83.19 275 ARG A CA 1
ATOM 2012 C C . ARG A 1 275 ? -2.512 -3.864 -0.199 1.00 83.19 275 ARG A C 1
ATOM 2014 O O . ARG A 1 275 ? -2.693 -4.249 -1.352 1.00 83.19 275 ARG A O 1
ATOM 2021 N N . PHE A 1 276 ? -1.900 -2.711 0.074 1.00 84.50 276 PHE A N 1
ATOM 2022 C CA . PHE A 1 276 ? -1.346 -1.820 -0.944 1.00 84.50 276 PHE A CA 1
ATOM 2023 C C . PHE A 1 276 ? 0.185 -1.844 -0.907 1.00 84.50 276 PHE A C 1
ATOM 2025 O O . PHE A 1 276 ? 0.790 -1.393 0.057 1.00 84.50 276 PHE A O 1
ATOM 2032 N N . ASP A 1 277 ? 0.815 -2.286 -1.993 1.00 80.19 277 ASP A N 1
ATOM 2033 C CA . ASP A 1 277 ? 2.263 -2.548 -2.020 1.00 80.19 277 ASP A CA 1
ATOM 2034 C C . ASP A 1 277 ? 3.156 -1.308 -2.137 1.00 80.19 277 ASP A C 1
ATOM 2036 O O . ASP A 1 277 ? 4.378 -1.393 -2.013 1.00 80.19 277 ASP A O 1
ATOM 2040 N N . PHE A 1 278 ? 2.573 -0.143 -2.426 1.00 83.56 278 PHE A N 1
ATOM 2041 C CA . PHE A 1 278 ? 3.337 1.099 -2.551 1.00 83.56 278 PHE A CA 1
ATOM 2042 C C . PHE A 1 278 ? 3.707 1.719 -1.210 1.00 83.56 278 PHE A C 1
ATOM 2044 O O . PHE A 1 278 ? 4.374 2.751 -1.205 1.00 83.56 278 PHE A O 1
ATOM 2051 N N . VAL A 1 279 ? 3.251 1.142 -0.100 1.00 87.94 279 VAL A N 1
ATOM 2052 C CA . VAL A 1 279 ? 3.408 1.707 1.235 1.00 87.94 279 VAL A CA 1
ATOM 2053 C C . VAL A 1 279 ? 3.667 0.585 2.221 1.00 87.94 279 VAL A C 1
ATOM 2055 O O . VAL A 1 279 ? 2.895 -0.364 2.313 1.00 87.94 279 VAL A O 1
ATOM 2058 N N . ASP A 1 280 ? 4.728 0.725 3.000 1.00 86.19 280 ASP A N 1
ATOM 2059 C CA . ASP A 1 280 ? 5.003 -0.175 4.108 1.00 86.19 280 ASP A CA 1
ATOM 2060 C C . ASP A 1 280 ? 4.198 0.269 5.342 1.00 86.19 280 ASP A C 1
ATOM 2062 O O . ASP A 1 280 ? 4.366 1.377 5.864 1.00 86.19 280 ASP A O 1
ATOM 2066 N N . VAL A 1 281 ? 3.244 -0.564 5.762 1.00 86.12 281 VAL A N 1
ATOM 2067 C CA . VAL A 1 281 ? 2.301 -0.247 6.841 1.00 86.12 281 VAL A CA 1
ATOM 2068 C C . VAL A 1 281 ? 2.801 -0.843 8.146 1.00 86.12 281 VAL A C 1
ATOM 2070 O O . VAL A 1 281 ? 2.821 -2.059 8.328 1.00 86.12 281 VAL A O 1
ATOM 2073 N N . MET A 1 282 ? 3.125 0.030 9.095 1.00 78.31 282 MET A N 1
ATOM 2074 C CA . MET A 1 282 ? 3.653 -0.362 10.394 1.00 78.31 282 MET A CA 1
ATOM 2075 C C . MET A 1 282 ? 2.648 -0.097 11.519 1.00 78.31 282 MET A C 1
ATOM 2077 O O . MET A 1 282 ? 1.843 0.843 11.494 1.00 78.31 282 MET A O 1
ATOM 2081 N N . SER A 1 283 ? 2.712 -0.924 12.561 1.00 66.75 283 SER A N 1
ATOM 2082 C CA . SER A 1 283 ? 2.170 -0.565 13.871 1.00 66.75 283 SER A CA 1
ATOM 2083 C C . SER A 1 283 ? 2.989 0.583 14.458 1.00 66.75 283 SER A C 1
ATOM 2085 O O . SER A 1 283 ? 4.216 0.563 14.372 1.00 66.75 283 SER A O 1
ATOM 2087 N N . ALA A 1 284 ? 2.327 1.567 15.070 1.00 61.91 284 ALA A N 1
ATOM 2088 C CA . ALA A 1 284 ? 3.017 2.663 15.741 1.00 61.91 284 ALA A CA 1
ATOM 2089 C C . ALA A 1 284 ? 3.916 2.121 16.869 1.00 61.91 284 ALA A C 1
ATOM 2091 O O . ALA A 1 284 ? 3.413 1.613 17.869 1.00 61.91 284 ALA A O 1
ATOM 2092 N N . GLY A 1 285 ? 5.236 2.204 16.688 1.00 56.19 285 GLY A N 1
ATOM 2093 C CA . GLY A 1 285 ? 6.235 1.964 17.733 1.00 56.19 285 GLY A CA 1
ATOM 2094 C C . GLY A 1 285 ? 6.726 3.284 18.331 1.00 56.19 285 GLY A C 1
ATOM 2095 O O . GLY A 1 285 ? 6.675 4.316 17.664 1.00 56.19 285 GLY A O 1
ATOM 2096 N N . GLU A 1 286 ? 7.202 3.264 19.579 1.00 48.88 286 GLU A N 1
ATOM 2097 C CA . GLU A 1 286 ? 7.588 4.480 20.318 1.00 48.88 286 GLU A CA 1
ATOM 2098 C C . GLU A 1 286 ? 8.838 5.194 19.750 1.00 48.88 286 GLU A C 1
ATOM 2100 O O . GLU A 1 286 ? 8.917 6.414 19.853 1.00 48.88 286 GLU A O 1
ATOM 2105 N N . ASP A 1 287 ? 9.750 4.492 19.053 1.00 49.75 287 ASP A N 1
ATOM 2106 C CA . ASP A 1 287 ? 11.090 5.021 18.705 1.00 49.75 287 ASP A CA 1
ATOM 2107 C C . ASP A 1 287 ? 11.506 4.923 17.213 1.00 49.75 287 ASP A C 1
ATOM 2109 O O . ASP A 1 287 ? 12.667 5.178 16.864 1.00 49.75 287 ASP A O 1
ATOM 2113 N N . GLY A 1 288 ? 10.591 4.544 16.310 1.00 51.22 288 GLY A N 1
ATOM 2114 C CA . GLY A 1 288 ? 10.912 4.228 14.905 1.00 51.22 288 GLY A CA 1
ATOM 2115 C C . GLY A 1 288 ? 10.967 5.422 13.938 1.00 51.22 288 GLY A C 1
ATOM 2116 O O . GLY A 1 288 ? 11.909 5.543 13.151 1.00 51.22 288 GLY A O 1
ATOM 2117 N N . SER A 1 289 ? 9.995 6.342 14.000 1.00 53.88 289 SER A N 1
ATOM 2118 C CA . SER A 1 289 ? 9.763 7.312 12.909 1.00 53.88 289 SER A CA 1
ATOM 2119 C C . SER A 1 289 ? 10.789 8.437 12.797 1.00 53.88 289 SER A C 1
ATOM 2121 O O . SER A 1 289 ? 11.066 8.911 11.694 1.00 53.88 289 SER A O 1
ATOM 2123 N N . THR A 1 290 ? 11.374 8.907 13.900 1.00 49.97 290 THR A N 1
ATOM 2124 C CA . THR A 1 290 ? 12.290 10.065 13.872 1.00 49.97 290 THR A CA 1
ATOM 2125 C C . THR A 1 290 ? 13.667 9.735 13.293 1.00 49.97 290 THR A C 1
ATOM 2127 O O . THR A 1 290 ? 14.370 10.647 12.856 1.00 49.97 290 THR A O 1
ATOM 2130 N N . ARG A 1 291 ? 14.035 8.448 13.201 1.00 51.72 291 ARG A N 1
ATOM 2131 C CA . ARG A 1 291 ? 15.259 7.987 12.521 1.00 51.72 291 ARG A CA 1
ATOM 2132 C C . ARG A 1 291 ? 15.086 7.739 11.015 1.00 51.72 291 ARG A C 1
ATOM 2134 O O . ARG A 1 291 ? 16.087 7.706 10.310 1.00 51.72 291 ARG A O 1
ATOM 2141 N N . GLN A 1 292 ? 13.861 7.625 10.498 1.00 67.56 292 GLN A N 1
ATOM 2142 C CA . GLN A 1 292 ? 13.619 7.144 9.126 1.00 67.56 292 GLN A CA 1
ATOM 2143 C C . GLN A 1 292 ? 13.497 8.249 8.063 1.00 67.56 292 GLN A C 1
ATOM 2145 O O . GLN A 1 292 ? 13.918 8.033 6.930 1.00 67.56 292 GLN A O 1
ATOM 2150 N N . CYS A 1 293 ? 13.047 9.463 8.411 1.00 76.50 293 CYS A N 1
ATOM 2151 C CA . CYS A 1 293 ? 13.016 10.590 7.457 1.00 76.50 293 CYS A CA 1
ATOM 2152 C C . CYS A 1 293 ? 14.409 10.993 6.932 1.00 76.50 293 CYS A C 1
ATOM 2154 O O . CYS A 1 293 ? 14.524 11.609 5.878 1.00 76.50 293 CYS A O 1
ATOM 2156 N N . ARG A 1 294 ? 15.472 10.679 7.685 1.00 73.12 294 ARG A N 1
ATOM 2157 C CA . ARG A 1 294 ? 16.875 10.973 7.342 1.00 73.12 294 ARG A CA 1
ATOM 2158 C C . ARG A 1 294 ? 17.692 9.702 7.079 1.00 73.12 294 ARG A C 1
ATOM 2160 O O . ARG A 1 294 ? 18.911 9.725 7.233 1.00 73.12 294 ARG A O 1
ATOM 2167 N N . GLY A 1 295 ? 17.020 8.596 6.750 1.00 76.06 295 GLY A N 1
ATOM 2168 C CA . GLY A 1 295 ? 17.676 7.351 6.355 1.00 76.06 295 GLY A CA 1
ATOM 2169 C C . GLY A 1 295 ? 18.518 7.510 5.084 1.00 76.06 295 GLY A C 1
ATOM 2170 O O . GLY A 1 295 ? 18.520 8.564 4.448 1.00 76.06 295 GLY A O 1
ATOM 2171 N N . ASN A 1 296 ? 19.235 6.451 4.710 1.00 80.88 296 ASN A N 1
ATOM 2172 C CA . ASN A 1 296 ? 19.930 6.370 3.428 1.00 80.88 296 ASN A CA 1
ATOM 2173 C C . ASN A 1 296 ? 19.459 5.111 2.669 1.00 80.88 296 ASN A C 1
ATOM 2175 O O . ASN A 1 296 ? 19.893 4.019 3.039 1.00 80.88 296 ASN A O 1
ATOM 2179 N N . PRO A 1 297 ? 18.597 5.238 1.641 1.00 85.06 297 PRO A N 1
ATOM 2180 C CA . PRO A 1 297 ? 18.058 6.491 1.101 1.00 85.06 297 PRO A CA 1
ATOM 2181 C C . PRO A 1 297 ? 17.044 7.164 2.050 1.00 85.06 297 PRO A C 1
ATOM 2183 O O . PRO A 1 297 ? 16.423 6.477 2.867 1.00 85.06 297 PRO A O 1
ATOM 2186 N N . PRO A 1 298 ? 16.850 8.497 1.968 1.00 86.62 298 PRO A N 1
ATOM 2187 C CA . PRO A 1 298 ? 15.785 9.149 2.715 1.00 86.62 298 PRO A CA 1
ATOM 2188 C C . PRO A 1 298 ? 14.435 8.688 2.165 1.00 86.62 298 PRO A C 1
ATOM 2190 O O . PRO A 1 298 ? 14.272 8.495 0.958 1.00 86.62 298 PRO A O 1
ATOM 2193 N N . ARG A 1 299 ? 13.465 8.503 3.062 1.00 88.56 299 ARG A N 1
ATOM 2194 C CA . ARG A 1 299 ? 12.121 8.043 2.713 1.00 88.56 299 ARG A CA 1
ATOM 2195 C C . ARG A 1 299 ? 11.042 8.851 3.413 1.00 88.56 299 ARG A C 1
ATOM 2197 O O . ARG A 1 299 ? 11.249 9.382 4.505 1.00 88.56 299 ARG A O 1
ATOM 2204 N N . SER A 1 300 ? 9.867 8.887 2.800 1.00 91.38 300 SER A N 1
ATOM 2205 C CA . SER A 1 300 ? 8.692 9.534 3.371 1.00 91.38 300 SER A CA 1
ATOM 2206 C C . SER A 1 300 ? 8.096 8.700 4.501 1.00 91.38 300 SER A C 1
ATOM 2208 O O . SER A 1 300 ? 7.878 7.499 4.350 1.00 91.38 300 SER A O 1
ATOM 2210 N N . VAL A 1 301 ? 7.767 9.356 5.611 1.00 91.44 301 VAL A N 1
ATOM 2211 C CA . VAL A 1 301 ? 7.065 8.745 6.743 1.00 91.44 301 VAL A CA 1
ATOM 2212 C C . VAL A 1 301 ? 5.753 9.486 6.958 1.00 91.44 301 VAL A C 1
ATOM 2214 O O . VAL A 1 301 ? 5.727 10.713 7.084 1.00 91.44 301 VAL A O 1
ATOM 2217 N N . PHE A 1 302 ? 4.660 8.739 7.022 1.00 93.25 302 PHE A N 1
ATOM 2218 C CA . PHE A 1 302 ? 3.315 9.247 7.241 1.00 93.25 302 PHE A CA 1
ATOM 2219 C C . PHE A 1 302 ? 2.734 8.654 8.516 1.00 93.25 302 PHE A C 1
ATOM 2221 O O . PHE A 1 302 ? 3.063 7.537 8.905 1.00 93.25 302 PHE A O 1
ATOM 2228 N N . SER A 1 303 ? 1.833 9.387 9.160 1.00 93.00 303 SER A N 1
ATOM 2229 C CA . SER A 1 303 ? 1.026 8.842 10.249 1.00 93.00 303 SER A CA 1
ATOM 2230 C C . SER A 1 303 ? -0.449 9.078 10.000 1.00 93.00 303 SER A C 1
ATOM 2232 O O . SER A 1 303 ? -0.841 10.203 9.679 1.00 93.00 303 SER A O 1
ATOM 2234 N N . LEU A 1 304 ? -1.250 8.046 10.228 1.00 94.94 304 LEU A N 1
ATOM 2235 C CA . LEU A 1 304 ? -2.696 8.134 10.283 1.00 94.94 304 LEU A CA 1
ATOM 2236 C C . LEU A 1 304 ? -3.143 8.174 11.744 1.00 94.94 304 LEU A C 1
ATOM 2238 O O . LEU A 1 304 ? -2.820 7.271 12.516 1.00 94.94 304 LEU A O 1
ATOM 2242 N N . THR A 1 305 ? -3.886 9.207 12.115 1.00 93.00 305 THR A N 1
ATOM 2243 C CA . THR A 1 305 ? -4.515 9.333 13.433 1.00 93.00 305 THR A CA 1
ATOM 2244 C C . THR A 1 305 ? -6.020 9.484 13.272 1.00 93.00 305 THR A C 1
ATOM 2246 O O . THR A 1 305 ? -6.504 9.967 12.247 1.00 93.00 305 THR A O 1
ATOM 2249 N N . GLY A 1 306 ? -6.766 9.070 14.291 1.00 92.56 306 GLY A N 1
ATOM 2250 C CA . GLY A 1 306 ? -8.213 9.212 14.338 1.00 92.56 306 GLY A CA 1
ATOM 2251 C C . GLY A 1 306 ? -8.659 9.773 15.679 1.00 92.56 306 GLY A C 1
ATOM 2252 O O . GLY A 1 306 ? -8.031 9.496 16.697 1.00 92.56 306 GLY A O 1
ATOM 2253 N N . LEU A 1 307 ? -9.729 10.558 15.665 1.00 90.81 307 LEU A N 1
ATOM 2254 C CA . LEU A 1 307 ? -10.429 11.050 16.843 1.00 90.81 307 LEU A CA 1
ATOM 2255 C C . LEU A 1 307 ? -11.890 10.620 16.735 1.00 90.81 307 LEU A C 1
ATOM 2257 O O . LEU A 1 307 ? -12.587 11.037 15.810 1.00 90.81 307 LEU A O 1
ATOM 2261 N N . ALA A 1 308 ? -12.331 9.768 17.653 1.00 90.25 308 ALA A N 1
ATOM 2262 C CA . ALA A 1 308 ? -13.705 9.304 17.741 1.00 90.25 308 ALA A CA 1
ATOM 2263 C C . ALA A 1 308 ? -14.457 10.075 18.831 1.00 90.25 308 ALA A C 1
ATOM 2265 O O . ALA A 1 308 ? -14.013 10.126 19.977 1.00 90.25 308 ALA A O 1
ATOM 2266 N N . GLU A 1 309 ? -15.614 10.633 18.492 1.00 86.94 309 GLU A N 1
ATOM 2267 C CA . GLU A 1 309 ? -16.475 11.372 19.415 1.00 86.94 309 GLU A CA 1
ATOM 2268 C C . GLU A 1 309 ? -17.829 10.674 19.529 1.00 86.94 309 GLU A C 1
ATOM 2270 O O . GLU A 1 309 ? -18.600 10.588 18.573 1.00 86.94 309 GLU A O 1
ATOM 2275 N N . ALA A 1 310 ? -18.144 10.157 20.716 1.00 83.69 310 ALA A N 1
ATOM 2276 C CA . ALA A 1 310 ? -19.425 9.501 20.953 1.00 83.69 310 ALA A CA 1
ATOM 2277 C C . ALA A 1 310 ? -20.560 10.532 21.041 1.00 83.69 310 ALA A C 1
ATOM 2279 O O . ALA A 1 310 ? -20.412 11.584 21.661 1.00 83.69 310 ALA A O 1
ATOM 2280 N N . HIS A 1 311 ? -21.712 10.233 20.438 1.00 83.38 311 HIS A N 1
ATOM 2281 C CA . HIS A 1 311 ? -22.882 11.113 20.450 1.00 83.38 311 HIS A CA 1
ATOM 2282 C C . HIS A 1 311 ? -24.026 10.513 21.283 1.00 83.38 311 HIS A C 1
ATOM 2284 O O . HIS A 1 311 ? -24.154 9.292 21.457 1.00 83.38 311 HIS A O 1
ATOM 2290 N N . GLN A 1 312 ? -24.879 11.399 21.806 1.00 71.50 312 GLN A N 1
ATOM 2291 C CA . GLN A 1 312 ? -26.148 11.038 22.443 1.00 71.50 312 GLN A CA 1
ATOM 2292 C C . GLN A 1 312 ? -27.038 10.376 21.372 1.00 71.50 312 GLN A C 1
ATOM 2294 O O . GLN A 1 312 ? -27.313 10.994 20.350 1.00 71.50 312 GLN A O 1
ATOM 2299 N N . GLY A 1 313 ? -27.462 9.121 21.569 1.00 71.00 313 GLY A N 1
ATOM 2300 C CA . GLY A 1 313 ? -28.342 8.423 20.610 1.00 71.00 313 GLY A CA 1
ATOM 2301 C C . GLY A 1 313 ? -27.742 7.230 19.858 1.00 71.00 313 GLY A C 1
ATOM 2302 O O . GLY A 1 313 ? -28.299 6.797 18.853 1.00 71.00 313 GLY A O 1
ATOM 2303 N N . GLY A 1 314 ? -26.637 6.650 20.330 1.00 75.50 314 GLY A N 1
ATOM 2304 C CA . GLY A 1 314 ? -26.140 5.391 19.757 1.00 75.50 314 GLY A CA 1
ATOM 2305 C C . GLY A 1 314 ? -25.211 5.557 18.551 1.00 75.50 314 GLY A C 1
ATOM 2306 O O . GLY A 1 314 ? -24.721 4.551 18.046 1.00 75.50 314 GLY A O 1
ATOM 2307 N N . THR A 1 315 ? -24.887 6.783 18.139 1.00 83.62 315 THR A N 1
ATOM 2308 C CA . THR A 1 315 ? -23.925 7.069 17.061 1.00 83.62 315 THR A CA 1
ATOM 2309 C C . THR A 1 315 ? -22.595 7.607 17.593 1.00 83.62 315 THR A C 1
ATOM 2311 O O . THR A 1 315 ? -22.470 7.915 18.785 1.00 83.62 315 THR A O 1
ATOM 2314 N N . PHE A 1 316 ? -21.591 7.675 16.722 1.00 86.31 316 PHE A N 1
ATOM 2315 C CA . PHE A 1 316 ? -20.331 8.383 16.944 1.00 86.31 316 PHE A CA 1
ATOM 2316 C C . PHE A 1 316 ? -19.877 9.068 15.650 1.00 86.31 316 PHE A C 1
ATOM 2318 O O . PHE A 1 316 ? -20.269 8.654 14.557 1.00 86.31 316 PHE A O 1
ATOM 2325 N N . SER A 1 317 ? -19.057 10.106 15.773 1.00 89.69 317 SER A N 1
ATOM 2326 C CA . SER A 1 317 ? -18.325 10.686 14.650 1.00 89.69 317 SER A CA 1
ATOM 2327 C C . SER A 1 317 ? -16.854 10.279 14.714 1.00 89.69 317 SER A C 1
ATOM 2329 O O . SER A 1 317 ? -16.320 9.969 15.781 1.00 89.69 317 SER A O 1
ATOM 2331 N N . LEU A 1 318 ? -16.200 10.225 13.556 1.00 91.88 318 LEU A N 1
ATOM 2332 C CA . LEU A 1 318 ? -14.793 9.866 13.425 1.00 91.88 318 LEU A CA 1
ATOM 2333 C C . LEU A 1 318 ? -14.083 10.868 12.516 1.00 91.88 318 LEU A C 1
ATOM 2335 O O . LEU A 1 318 ? -14.339 10.918 11.314 1.00 91.88 318 LEU A O 1
ATOM 2339 N N . LEU A 1 319 ? -13.147 11.626 13.077 1.00 93.38 319 LEU A N 1
ATOM 2340 C CA . LEU A 1 319 ? -12.233 12.486 12.334 1.00 93.38 319 LEU A CA 1
ATOM 2341 C C . LEU A 1 319 ? -10.924 11.739 12.091 1.00 93.38 319 LEU A C 1
ATOM 2343 O O . LEU A 1 319 ? -10.223 11.408 13.041 1.00 93.38 319 LEU A O 1
ATOM 2347 N N . VAL A 1 320 ? -10.559 11.512 10.832 1.00 95.75 320 VAL A N 1
ATOM 2348 C CA . VAL A 1 320 ? -9.304 10.847 10.452 1.00 95.75 320 VAL A CA 1
ATOM 2349 C C . VAL A 1 320 ? -8.373 11.848 9.786 1.00 95.75 320 VAL A C 1
ATOM 2351 O O . VAL A 1 320 ? -8.799 12.630 8.935 1.00 95.75 320 VAL A O 1
ATOM 2354 N N . ARG A 1 321 ? -7.095 11.821 10.167 1.00 95.94 321 ARG A N 1
ATOM 2355 C CA . ARG A 1 321 ? -6.044 12.715 9.669 1.00 95.94 321 ARG A CA 1
ATOM 2356 C C . ARG A 1 321 ? -4.846 11.918 9.182 1.00 95.94 321 ARG A C 1
ATOM 2358 O O . ARG A 1 321 ? -4.388 10.998 9.854 1.00 95.94 321 ARG A O 1
ATOM 2365 N N . LEU A 1 322 ? -4.318 12.323 8.035 1.00 96.75 322 LEU A N 1
ATOM 2366 C CA . LEU A 1 322 ? -3.056 11.850 7.491 1.00 96.75 322 LEU A CA 1
ATOM 2367 C C . LEU A 1 322 ? -2.030 12.981 7.558 1.00 96.75 322 LEU A C 1
ATOM 2369 O O . LEU A 1 322 ? -2.238 14.060 6.997 1.00 96.75 322 LEU A O 1
ATOM 2373 N N . THR A 1 323 ? -0.908 12.708 8.211 1.00 94.12 323 THR A N 1
ATOM 2374 C CA . THR A 1 323 ? 0.162 13.679 8.447 1.00 94.12 323 THR A CA 1
ATOM 2375 C C . THR A 1 323 ? 1.452 13.204 7.794 1.00 94.12 323 THR A C 1
ATOM 2377 O O . THR A 1 323 ? 1.883 12.076 8.021 1.00 94.12 323 THR A O 1
ATOM 2380 N N . ASP A 1 324 ? 2.084 14.079 7.017 1.00 92.31 324 ASP A N 1
ATOM 2381 C CA . ASP A 1 324 ? 3.469 13.950 6.565 1.00 92.31 324 ASP A CA 1
ATOM 2382 C C . ASP A 1 324 ? 4.383 14.246 7.758 1.00 92.31 324 ASP A C 1
ATOM 2384 O O . ASP A 1 324 ? 4.456 15.383 8.228 1.00 92.31 324 ASP A O 1
ATOM 2388 N N . ARG A 1 325 ? 5.039 13.215 8.296 1.00 89.88 325 ARG A N 1
ATOM 2389 C CA . ARG A 1 325 ? 5.849 13.319 9.518 1.00 89.88 325 ARG A CA 1
ATOM 2390 C C . ARG A 1 325 ? 7.197 13.972 9.266 1.00 89.88 325 ARG A C 1
ATOM 2392 O O . ARG A 1 325 ? 7.722 14.607 10.176 1.00 89.88 325 ARG A O 1
ATOM 2399 N N . CYS A 1 326 ? 7.727 13.851 8.053 1.00 86.50 326 CYS A N 1
ATOM 2400 C CA . CYS A 1 326 ? 8.982 14.494 7.684 1.00 86.50 326 CYS A CA 1
ATOM 2401 C C . CYS A 1 326 ? 8.779 16.000 7.468 1.00 86.50 326 CYS A C 1
ATOM 2403 O O . CYS A 1 326 ? 9.619 16.796 7.881 1.00 86.50 326 CYS A O 1
ATOM 2405 N N . GLY A 1 327 ? 7.642 16.392 6.881 1.00 82.94 327 GLY A N 1
ATOM 2406 C CA . GLY A 1 327 ? 7.258 17.795 6.700 1.00 82.94 327 GLY A CA 1
ATOM 2407 C C . GLY A 1 327 ? 6.515 18.428 7.885 1.00 82.94 327 GLY A C 1
ATOM 2408 O O . GLY A 1 327 ? 6.401 19.648 7.942 1.00 82.94 327 GLY A O 1
ATOM 2409 N N . GLY A 1 328 ? 5.979 17.628 8.810 1.00 85.75 328 GLY A N 1
ATOM 2410 C CA . GLY A 1 328 ? 5.179 18.097 9.947 1.00 85.75 328 GLY A CA 1
ATOM 2411 C C . GLY A 1 328 ? 3.812 18.684 9.568 1.00 85.75 328 GLY A C 1
ATOM 2412 O O . GLY A 1 328 ? 3.286 19.517 10.301 1.00 85.75 328 GLY A O 1
ATOM 2413 N N . THR A 1 329 ? 3.233 18.291 8.428 1.00 89.00 329 THR A N 1
ATOM 2414 C CA . THR A 1 329 ? 1.994 18.890 7.889 1.00 89.00 329 THR A CA 1
ATOM 2415 C C . THR A 1 329 ? 0.872 17.866 7.741 1.00 89.00 329 THR A C 1
ATOM 2417 O O . THR A 1 329 ? 1.111 16.717 7.371 1.00 89.00 329 THR A O 1
ATOM 2420 N N . ILE A 1 330 ? -0.370 18.277 8.014 1.00 91.94 330 ILE A N 1
ATOM 2421 C CA . ILE A 1 330 ? -1.561 17.470 7.710 1.00 91.94 330 ILE A CA 1
ATOM 2422 C C . ILE A 1 330 ? -1.824 17.595 6.209 1.00 91.94 330 ILE A C 1
ATOM 2424 O O . ILE A 1 330 ? -2.089 18.690 5.719 1.00 91.94 330 ILE A O 1
ATOM 2428 N N . ILE A 1 331 ? -1.745 16.480 5.488 1.00 93.94 331 ILE A N 1
ATOM 2429 C CA . ILE A 1 331 ? -1.896 16.445 4.024 1.00 93.94 331 ILE A CA 1
ATOM 2430 C C . ILE A 1 331 ? -3.292 15.999 3.587 1.00 93.94 331 ILE A C 1
ATOM 2432 O O . ILE A 1 331 ? -3.675 16.214 2.441 1.00 93.94 331 ILE A O 1
ATOM 2436 N N . TRP A 1 332 ? -4.056 15.386 4.493 1.00 96.69 332 TRP A N 1
ATOM 2437 C CA . TRP A 1 332 ? -5.451 15.023 4.268 1.00 96.69 332 TRP A CA 1
ATOM 2438 C C . TRP A 1 332 ? -6.188 14.844 5.594 1.00 96.69 332 TRP A C 1
ATOM 2440 O O . TRP A 1 332 ? -5.614 14.396 6.587 1.00 96.69 332 TRP A O 1
ATOM 2450 N N . SER A 1 333 ? -7.468 15.200 5.608 1.00 94.19 333 SER A N 1
ATOM 2451 C CA . SER A 1 333 ? -8.356 15.009 6.749 1.00 94.19 333 SER A CA 1
ATOM 2452 C C . SER A 1 333 ? -9.773 14.789 6.246 1.00 94.19 333 SER A C 1
ATOM 2454 O O . SER A 1 333 ? -10.198 15.437 5.291 1.00 94.19 333 SER A O 1
ATOM 2456 N N . THR A 1 334 ? -10.523 13.922 6.913 1.00 94.12 334 THR A N 1
ATOM 2457 C CA . THR A 1 334 ? -11.948 13.738 6.635 1.00 94.12 334 THR A CA 1
ATOM 2458 C C . THR A 1 334 ? -12.704 13.413 7.917 1.00 94.12 334 T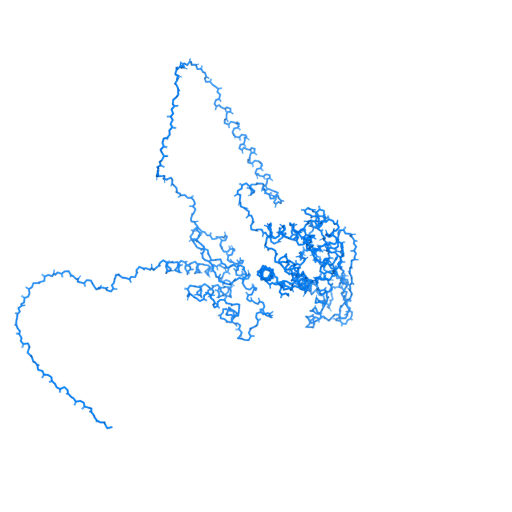HR A C 1
ATOM 2460 O O . THR A 1 334 ? -12.133 12.816 8.831 1.00 94.12 334 THR A O 1
ATOM 2463 N N . ALA A 1 335 ? -13.968 13.818 7.983 1.00 92.88 335 ALA A N 1
ATOM 2464 C CA . ALA A 1 335 ? -14.855 13.529 9.099 1.00 92.88 335 ALA A CA 1
ATOM 2465 C C . ALA A 1 335 ? -16.003 12.641 8.618 1.00 92.88 335 ALA A C 1
ATOM 2467 O O . ALA A 1 335 ? -16.611 12.904 7.581 1.00 92.88 335 ALA A O 1
ATOM 2468 N N . PHE A 1 336 ? -16.288 11.596 9.385 1.00 91.69 336 PHE A N 1
ATOM 2469 C CA . PHE A 1 336 ? -17.417 10.705 9.183 1.00 91.69 336 PHE A CA 1
ATOM 2470 C C . PHE A 1 336 ? -18.407 10.916 10.319 1.00 91.69 336 PHE A C 1
ATOM 2472 O O . PHE A 1 336 ? -18.059 10.734 11.483 1.00 91.69 336 PHE A O 1
ATOM 2479 N N . GLU A 1 337 ? -19.629 11.304 9.980 1.00 90.56 337 GLU A N 1
ATOM 2480 C CA . GLU A 1 337 ? -20.704 11.551 10.940 1.00 90.56 337 GLU A CA 1
ATOM 2481 C C . GLU A 1 337 ? -21.687 10.371 10.971 1.00 90.56 337 GLU A C 1
ATOM 2483 O O . GLU A 1 337 ? -21.691 9.517 10.079 1.00 90.56 337 GLU A O 1
ATOM 2488 N N . ASP A 1 338 ? -22.512 10.315 12.019 1.00 85.31 338 ASP A N 1
ATOM 2489 C CA . ASP A 1 338 ? -23.614 9.355 12.168 1.00 85.31 338 ASP A CA 1
ATOM 2490 C C . ASP A 1 338 ? -23.228 7.867 12.051 1.00 85.31 338 ASP A C 1
ATOM 2492 O O . ASP A 1 338 ? -24.021 7.025 11.610 1.00 85.31 338 ASP A O 1
ATOM 2496 N N . LEU A 1 339 ? -22.022 7.494 12.490 1.00 85.94 339 LEU A N 1
ATOM 2497 C CA . LEU A 1 339 ? -21.588 6.100 12.474 1.00 85.94 339 LEU A CA 1
ATOM 2498 C C . LEU A 1 339 ? -22.350 5.290 13.529 1.00 85.94 339 LEU A C 1
ATOM 2500 O O . LEU A 1 339 ? -22.371 5.623 14.715 1.00 85.94 339 LEU A O 1
ATOM 2504 N N . ARG A 1 340 ? -22.998 4.209 13.082 1.00 82.94 340 ARG A N 1
ATOM 2505 C CA . ARG A 1 340 ? -23.799 3.302 13.920 1.00 82.94 340 ARG A CA 1
ATOM 2506 C C . ARG A 1 340 ? -22.913 2.402 14.791 1.00 82.94 340 ARG A C 1
ATOM 2508 O O . ARG A 1 340 ? -21.846 1.979 14.349 1.00 82.94 340 ARG A O 1
ATOM 2515 N N . ARG A 1 341 ? -23.390 2.082 16.002 1.00 76.94 341 ARG A N 1
ATOM 2516 C CA . ARG A 1 341 ? -22.750 1.173 16.977 1.00 76.94 341 ARG A CA 1
ATOM 2517 C C . ARG A 1 341 ? -23.399 -0.217 17.012 1.00 76.94 341 ARG A C 1
ATOM 2519 O O . ARG A 1 341 ? -24.489 -0.423 16.480 1.00 76.94 341 ARG A O 1
ATOM 2526 N N . GLY A 1 342 ? -22.752 -1.165 17.693 1.00 73.12 342 GLY A N 1
ATOM 2527 C CA . GLY A 1 342 ? -23.307 -2.495 17.958 1.00 73.12 342 GLY A CA 1
ATOM 2528 C C . GLY A 1 342 ? -23.410 -3.369 16.704 1.00 73.12 342 GLY A C 1
ATOM 2529 O O . GLY A 1 342 ? -22.463 -3.463 15.929 1.00 73.12 342 GLY A O 1
ATOM 2530 N N . ALA A 1 343 ? -24.557 -4.021 16.496 1.00 71.00 343 ALA A N 1
ATOM 2531 C CA . ALA A 1 343 ? -24.747 -4.996 15.415 1.00 71.00 343 ALA A CA 1
ATOM 2532 C C . ALA A 1 343 ? -24.595 -4.409 13.995 1.00 71.00 343 ALA A C 1
ATOM 2534 O O . ALA A 1 343 ? -24.258 -5.139 13.067 1.00 71.00 343 ALA A O 1
ATOM 2535 N N . GLU A 1 344 ? -24.809 -3.102 13.824 1.00 71.94 344 GLU A N 1
ATOM 2536 C CA . GLU A 1 344 ? -24.682 -2.413 12.530 1.00 71.94 344 GLU A CA 1
ATOM 2537 C C . GLU A 1 344 ? -23.278 -1.839 12.277 1.00 71.94 344 GLU A C 1
ATOM 2539 O O . GLU A 1 344 ? -22.986 -1.405 11.159 1.00 71.94 344 GLU A O 1
ATOM 2544 N N . LEU A 1 345 ? -22.393 -1.875 13.284 1.00 73.94 345 LEU A N 1
ATOM 2545 C CA . LEU A 1 345 ? -21.020 -1.374 13.189 1.00 73.94 345 LEU A CA 1
ATOM 2546 C C . LEU A 1 345 ? -20.240 -1.963 11.999 1.00 73.94 345 LEU A C 1
ATOM 2548 O O . LEU A 1 345 ? -19.577 -1.191 11.314 1.00 73.94 345 LEU A O 1
ATOM 2552 N N . PRO A 1 346 ? -20.326 -3.269 11.662 1.00 79.44 346 PRO A N 1
ATOM 2553 C CA . PRO A 1 346 ? -19.548 -3.817 10.550 1.00 79.44 346 PRO A CA 1
ATOM 2554 C C . PRO A 1 346 ? -19.843 -3.153 9.196 1.00 79.44 346 PRO A C 1
ATOM 2556 O O . PRO A 1 346 ? -18.939 -3.008 8.374 1.00 79.44 346 PRO A O 1
ATOM 2559 N N . ALA A 1 347 ? -21.089 -2.730 8.955 1.00 76.62 347 ALA A N 1
ATOM 2560 C CA . ALA A 1 347 ? -21.489 -2.124 7.687 1.00 76.62 347 ALA A CA 1
ATOM 2561 C C . ALA A 1 347 ? -21.030 -0.661 7.565 1.00 76.62 347 ALA A C 1
ATOM 2563 O O . ALA A 1 347 ? -20.572 -0.246 6.495 1.00 76.62 347 ALA A O 1
ATOM 2564 N N . SER A 1 348 ? -21.138 0.121 8.647 1.00 78.88 348 SER A N 1
ATOM 2565 C CA . SER A 1 348 ? -20.604 1.488 8.702 1.00 78.88 348 SER A CA 1
ATOM 2566 C C . SER A 1 348 ? -19.075 1.468 8.647 1.00 78.88 348 SER A C 1
ATOM 2568 O O . SER A 1 348 ? -18.479 2.188 7.850 1.00 78.88 348 SER A O 1
ATOM 2570 N N . GLU A 1 349 ? -18.445 0.567 9.395 1.00 84.88 349 GLU A N 1
ATOM 2571 C CA . GLU A 1 349 ? -16.999 0.367 9.423 1.00 84.88 349 GLU A CA 1
ATOM 2572 C C . GLU A 1 349 ? -16.430 -0.011 8.058 1.00 84.88 349 GLU A C 1
ATOM 2574 O O . GLU A 1 349 ? -15.492 0.636 7.600 1.00 84.88 349 GLU A O 1
ATOM 2579 N N . TYR A 1 350 ? -17.006 -1.003 7.372 1.00 85.56 350 TYR A N 1
ATOM 2580 C CA . TYR A 1 350 ? -16.519 -1.417 6.054 1.00 85.56 350 TYR A CA 1
ATOM 2581 C C . TYR A 1 350 ? -16.531 -0.258 5.051 1.00 85.56 350 TYR A C 1
ATOM 2583 O O . TYR A 1 350 ? -15.563 -0.064 4.315 1.00 85.56 350 TYR A O 1
ATOM 2591 N N . ARG A 1 351 ? -17.608 0.541 5.044 1.00 88.06 351 ARG A N 1
ATOM 2592 C CA . ARG A 1 351 ? -17.719 1.723 4.181 1.00 88.06 351 ARG A CA 1
ATOM 2593 C C . ARG A 1 351 ? -16.609 2.723 4.483 1.00 88.06 351 ARG A C 1
ATOM 2595 O O . ARG A 1 351 ? -15.895 3.118 3.570 1.00 88.06 351 ARG A O 1
ATOM 2602 N N . VAL A 1 352 ? -16.445 3.087 5.753 1.00 91.31 352 VAL A N 1
ATOM 2603 C CA . VAL A 1 352 ? -15.445 4.072 6.178 1.00 91.31 352 VAL A CA 1
ATOM 2604 C C . VAL A 1 352 ? -14.030 3.577 5.863 1.00 91.31 352 VAL A C 1
ATOM 2606 O O . VAL A 1 352 ? -13.252 4.308 5.258 1.00 91.31 352 VAL A O 1
ATOM 2609 N N . VAL A 1 353 ? -13.697 2.327 6.201 1.00 92.00 353 VAL A N 1
ATOM 2610 C CA . VAL A 1 353 ? -12.379 1.733 5.917 1.00 92.00 353 VAL A CA 1
ATOM 2611 C C . VAL A 1 353 ? -12.083 1.749 4.419 1.00 92.00 353 VAL A C 1
ATOM 2613 O O . VAL A 1 353 ? -11.000 2.167 4.012 1.00 92.00 353 VAL A O 1
ATOM 2616 N N . ARG A 1 354 ? -13.050 1.342 3.588 1.00 90.38 354 ARG A N 1
ATOM 2617 C CA . ARG A 1 354 ? -12.917 1.365 2.128 1.00 90.38 354 ARG A CA 1
ATOM 2618 C C . ARG A 1 354 ? -12.712 2.785 1.603 1.00 90.38 354 ARG A C 1
ATOM 2620 O O . ARG A 1 354 ? -11.834 2.989 0.769 1.00 90.38 354 ARG A O 1
ATOM 2627 N N . ASP A 1 355 ? -13.500 3.748 2.072 1.00 90.81 355 ASP A N 1
ATOM 2628 C CA . ASP A 1 355 ? -13.445 5.130 1.594 1.00 90.81 355 ASP A CA 1
ATOM 2629 C C . ASP A 1 355 ? -12.107 5.794 1.987 1.00 90.81 355 ASP A C 1
ATOM 2631 O O . ASP A 1 355 ? -11.468 6.432 1.147 1.00 90.81 355 ASP A O 1
ATOM 2635 N N . ILE A 1 356 ? -11.610 5.553 3.212 1.00 93.69 356 ILE A N 1
ATOM 2636 C CA . ILE A 1 356 ? -10.274 5.998 3.650 1.00 93.69 356 ILE A CA 1
ATOM 2637 C C . ILE A 1 356 ? -9.181 5.335 2.806 1.00 93.69 356 ILE A C 1
ATOM 2639 O O . ILE A 1 356 ? -8.331 6.029 2.250 1.00 93.69 356 ILE A O 1
ATOM 2643 N N . ALA A 1 357 ? -9.187 4.003 2.690 1.00 90.75 357 ALA A N 1
ATOM 2644 C CA . ALA A 1 357 ? -8.168 3.272 1.938 1.00 90.75 357 ALA A CA 1
ATOM 2645 C C . ALA A 1 357 ? -8.145 3.696 0.459 1.00 90.75 357 ALA A C 1
ATOM 2647 O O . ALA A 1 357 ? -7.075 3.884 -0.115 1.00 90.75 357 ALA A O 1
ATOM 2648 N N . SER A 1 358 ? -9.315 3.930 -0.140 1.00 88.44 358 SER A N 1
ATOM 2649 C CA . SER A 1 358 ? -9.449 4.446 -1.504 1.00 88.44 358 SER A CA 1
ATOM 2650 C C . SER A 1 358 ? -8.812 5.827 -1.663 1.00 88.44 358 SER A C 1
ATOM 2652 O O . SER A 1 358 ? -8.037 6.037 -2.592 1.00 88.44 358 SER A O 1
ATOM 2654 N N . ALA A 1 359 ? -9.133 6.770 -0.775 1.00 90.56 359 ALA A N 1
ATOM 2655 C CA . ALA A 1 359 ? -8.630 8.140 -0.866 1.00 90.56 359 ALA A CA 1
ATOM 2656 C C . ALA A 1 359 ? -7.121 8.229 -0.582 1.00 90.56 359 ALA A C 1
ATOM 2658 O O . ALA A 1 359 ? -6.403 9.010 -1.212 1.00 90.56 359 ALA A O 1
ATOM 2659 N N . VAL A 1 360 ? -6.634 7.431 0.370 1.00 94.12 360 VAL A N 1
ATOM 2660 C CA . VAL A 1 360 ? -5.266 7.539 0.883 1.00 94.12 360 VAL A CA 1
ATOM 2661 C C . VAL A 1 360 ? -4.284 6.647 0.124 1.00 94.12 360 VAL A C 1
ATOM 2663 O O . VAL A 1 360 ? -3.212 7.134 -0.227 1.00 94.12 360 VAL A O 1
ATOM 2666 N N . MET A 1 361 ? -4.627 5.381 -0.142 1.00 90.38 361 MET A N 1
ATOM 2667 C CA . MET A 1 361 ? -3.651 4.327 -0.477 1.00 90.38 361 MET A CA 1
ATOM 2668 C C . MET A 1 361 ? -3.607 3.898 -1.945 1.00 90.38 361 MET A C 1
ATOM 2670 O O . MET A 1 361 ? -2.641 3.255 -2.350 1.00 90.38 361 MET A O 1
ATOM 2674 N N . GLN A 1 362 ? -4.621 4.218 -2.757 1.00 86.19 362 GLN A N 1
ATOM 2675 C CA . GLN A 1 362 ? -4.597 3.885 -4.190 1.00 86.19 362 GLN A CA 1
ATOM 2676 C C . GLN A 1 362 ? -3.343 4.441 -4.883 1.00 86.19 362 GLN A C 1
ATOM 2678 O O . GLN A 1 362 ? -2.766 5.422 -4.424 1.00 86.19 362 GLN A O 1
ATOM 2683 N N . SER A 1 363 ? -2.953 3.890 -6.038 1.00 83.06 363 SER A N 1
ATOM 2684 C CA . SER A 1 363 ? -1.729 4.293 -6.762 1.00 83.06 363 SER A CA 1
ATOM 2685 C C . SER A 1 363 ? -1.632 5.801 -7.056 1.00 83.06 363 SER A C 1
ATOM 2687 O O . SER A 1 363 ? -0.533 6.344 -7.161 1.00 83.06 363 SER A O 1
ATOM 2689 N N . TYR A 1 364 ? -2.774 6.492 -7.160 1.00 85.50 364 TYR A N 1
ATOM 2690 C CA . TYR A 1 364 ? -2.873 7.955 -7.294 1.00 85.50 364 TYR A CA 1
ATOM 2691 C C . TYR A 1 364 ? -3.564 8.643 -6.103 1.00 85.50 364 TYR A C 1
ATOM 2693 O O . TYR A 1 364 ? -3.907 9.819 -6.184 1.00 85.50 364 TYR A O 1
ATOM 2701 N N . GLY A 1 365 ? -3.746 7.935 -4.990 1.00 89.81 365 GLY A N 1
ATOM 2702 C CA . GLY A 1 365 ? -4.250 8.481 -3.734 1.00 89.81 365 GLY A CA 1
ATOM 2703 C C . GLY A 1 365 ? -3.292 9.495 -3.108 1.00 89.81 365 GLY A C 1
ATOM 2704 O O . GLY A 1 365 ? -2.180 9.732 -3.601 1.00 89.81 365 GLY A O 1
ATOM 2705 N N . VAL A 1 366 ? -3.729 10.104 -2.004 1.00 93.00 366 VAL A N 1
ATOM 2706 C CA . VAL A 1 366 ? -2.990 11.189 -1.337 1.00 93.00 366 VAL A CA 1
ATOM 2707 C C . VAL A 1 366 ? -1.577 10.753 -0.949 1.00 93.00 366 VAL A C 1
ATOM 2709 O O . VAL A 1 366 ? -0.616 11.469 -1.245 1.00 93.00 366 VAL A O 1
ATOM 2712 N N . LEU A 1 367 ? -1.437 9.584 -0.312 1.00 94.69 367 LEU A N 1
ATOM 2713 C CA . LEU A 1 367 ? -0.158 9.143 0.237 1.00 94.69 367 LEU A CA 1
ATOM 2714 C C . LEU A 1 367 ? 0.837 8.785 -0.878 1.00 94.69 367 LEU A C 1
ATOM 2716 O O . LEU A 1 367 ? 1.883 9.436 -0.927 1.00 94.69 367 LEU A O 1
ATOM 2720 N N . PRO A 1 368 ? 0.554 7.862 -1.825 1.00 93.06 368 PRO A N 1
ATOM 2721 C CA . PRO A 1 368 ? 1.520 7.535 -2.876 1.00 93.06 368 PRO A CA 1
ATOM 2722 C C . PRO A 1 368 ? 1.871 8.728 -3.768 1.00 93.06 368 PRO A C 1
ATOM 2724 O O . PRO A 1 368 ? 2.996 8.834 -4.253 1.00 93.06 368 PRO A O 1
ATOM 2727 N N . THR A 1 369 ? 0.948 9.666 -3.989 1.00 92.56 369 THR A N 1
ATOM 2728 C CA . THR A 1 369 ? 1.238 10.889 -4.754 1.00 92.56 369 THR A CA 1
ATOM 2729 C C . THR A 1 369 ? 2.209 11.805 -4.015 1.00 92.56 369 THR A C 1
ATOM 2731 O O . THR A 1 369 ? 3.208 12.227 -4.600 1.00 92.56 369 THR A O 1
ATOM 2734 N N . ARG A 1 370 ? 1.975 12.061 -2.721 1.00 94.50 370 ARG A N 1
ATOM 2735 C CA . ARG A 1 370 ? 2.886 12.860 -1.892 1.00 94.50 370 ARG A CA 1
ATOM 2736 C C . ARG A 1 370 ? 4.257 12.195 -1.756 1.00 94.50 370 ARG A C 1
ATOM 2738 O O . ARG A 1 370 ? 5.270 12.867 -1.938 1.00 94.50 370 ARG A O 1
ATOM 2745 N N . ALA A 1 371 ? 4.279 10.888 -1.505 1.00 94.62 371 ALA A N 1
ATOM 2746 C CA . ALA A 1 371 ? 5.499 10.100 -1.377 1.00 94.62 371 ALA A CA 1
ATOM 2747 C C . ALA A 1 371 ? 6.353 10.146 -2.648 1.00 94.62 371 ALA A C 1
ATOM 2749 O O . ALA A 1 371 ? 7.548 10.410 -2.577 1.00 94.62 371 ALA A O 1
ATOM 2750 N N . ARG A 1 372 ? 5.752 9.940 -3.828 1.00 93.69 372 ARG A N 1
ATOM 2751 C CA . ARG A 1 372 ? 6.477 10.003 -5.109 1.00 93.69 372 ARG A CA 1
ATOM 2752 C C . ARG A 1 372 ? 7.063 11.388 -5.368 1.00 93.69 372 ARG A C 1
ATOM 2754 O O . ARG A 1 372 ? 8.189 11.486 -5.843 1.00 93.69 372 ARG A O 1
ATOM 2761 N N . ALA A 1 373 ? 6.323 12.452 -5.048 1.00 92.19 373 ALA A N 1
ATOM 2762 C CA . ALA A 1 373 ? 6.829 13.816 -5.184 1.00 92.19 373 ALA A CA 1
ATOM 2763 C C . ALA A 1 373 ? 8.072 14.051 -4.304 1.00 92.19 373 ALA A C 1
ATOM 2765 O O . ALA A 1 373 ? 9.060 14.594 -4.790 1.00 92.19 373 ALA A O 1
ATOM 2766 N N . GLN A 1 374 ? 8.048 13.585 -3.050 1.00 92.44 374 GLN A N 1
ATOM 2767 C CA . GLN A 1 374 ? 9.195 13.658 -2.137 1.00 92.44 374 GLN A CA 1
ATOM 2768 C C . GLN A 1 374 ? 10.364 12.796 -2.619 1.00 92.44 374 GLN A C 1
ATOM 2770 O O . GLN A 1 374 ? 11.477 13.288 -2.734 1.00 92.44 374 GLN A O 1
ATOM 2775 N N . ALA A 1 375 ? 10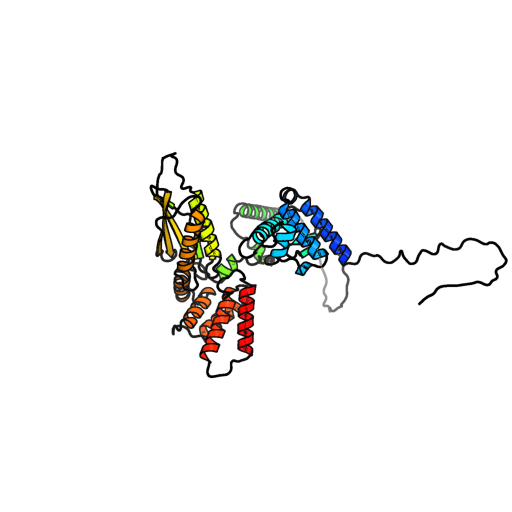.118 11.545 -3.008 1.00 93.75 375 ALA A N 1
ATOM 2776 C CA . ALA A 1 375 ? 11.164 10.646 -3.487 1.00 93.75 375 ALA A CA 1
ATOM 2777 C C . ALA A 1 375 ? 11.892 11.190 -4.724 1.00 93.75 375 ALA A C 1
ATOM 2779 O O . ALA A 1 375 ? 13.110 11.083 -4.815 1.00 93.75 375 ALA A O 1
ATOM 2780 N N . ARG A 1 376 ? 11.178 11.833 -5.658 1.00 92.69 376 ARG A N 1
ATOM 2781 C CA . ARG A 1 376 ? 11.802 12.478 -6.827 1.00 92.69 376 ARG A CA 1
ATOM 2782 C C . ARG A 1 376 ? 12.673 13.678 -6.462 1.00 92.69 376 ARG A C 1
ATOM 2784 O O . ARG A 1 376 ? 13.627 13.949 -7.184 1.00 92.69 376 ARG A O 1
ATOM 2791 N N . ALA A 1 377 ? 12.338 14.392 -5.390 1.00 91.50 377 ALA A N 1
ATOM 2792 C CA . ALA A 1 377 ? 13.105 15.540 -4.920 1.00 91.50 377 ALA A CA 1
ATOM 2793 C C . ALA A 1 377 ? 14.315 15.114 -4.074 1.00 91.50 377 ALA A C 1
ATOM 2795 O O . ALA A 1 377 ? 15.424 15.593 -4.297 1.00 91.50 377 ALA A O 1
ATOM 2796 N N . ASP A 1 378 ? 14.103 14.187 -3.141 1.00 91.44 378 ASP A N 1
ATOM 2797 C CA . ASP A 1 378 ? 15.046 13.894 -2.061 1.00 91.44 378 ASP A CA 1
ATOM 2798 C C . ASP A 1 378 ? 15.919 12.660 -2.350 1.00 91.44 378 ASP A C 1
ATOM 2800 O O . ASP A 1 378 ? 17.052 12.576 -1.875 1.00 91.44 378 ASP A O 1
ATOM 2804 N N . ALA A 1 379 ? 15.417 11.694 -3.131 1.00 92.94 379 ALA A N 1
ATOM 2805 C CA . ALA A 1 379 ? 16.099 10.429 -3.421 1.00 92.94 379 ALA A CA 1
ATOM 2806 C C . ALA A 1 379 ? 15.754 9.844 -4.807 1.00 92.94 379 ALA A C 1
ATOM 2808 O O . ALA A 1 379 ? 15.318 8.692 -4.886 1.00 92.94 379 ALA A O 1
ATOM 2809 N N . PRO A 1 380 ? 15.959 10.568 -5.925 1.00 92.56 380 PRO A N 1
ATOM 2810 C CA . PRO A 1 380 ? 15.518 10.108 -7.245 1.00 92.56 380 PRO A CA 1
ATOM 2811 C C . PRO A 1 380 ? 16.144 8.773 -7.681 1.00 92.56 380 PRO A C 1
ATOM 2813 O O . PRO A 1 380 ? 15.514 8.041 -8.436 1.00 92.56 380 PRO A O 1
ATOM 2816 N N . GLY A 1 381 ? 17.348 8.441 -7.201 1.00 91.88 381 GLY A N 1
ATOM 2817 C CA . GLY A 1 381 ? 18.036 7.179 -7.505 1.00 91.88 381 GLY A CA 1
ATOM 2818 C C . GLY A 1 381 ? 17.688 5.995 -6.592 1.00 91.88 381 GLY A C 1
ATOM 2819 O O . GLY A 1 381 ? 18.201 4.898 -6.813 1.00 91.88 381 GLY A O 1
ATOM 2820 N N . SER A 1 382 ? 16.860 6.184 -5.557 1.00 92.25 382 SER A N 1
ATOM 2821 C CA . SER A 1 382 ? 16.368 5.057 -4.750 1.00 92.25 382 SER A CA 1
ATOM 2822 C C . SER A 1 382 ? 15.403 4.189 -5.563 1.00 92.25 382 SER A C 1
ATOM 2824 O O . SER A 1 382 ? 14.879 4.633 -6.585 1.00 92.25 382 SER A O 1
ATOM 2826 N N . GLY A 1 383 ? 15.127 2.965 -5.109 1.00 92.31 383 GLY A N 1
ATOM 2827 C CA . GLY A 1 383 ? 14.187 2.076 -5.797 1.00 92.31 383 GLY A CA 1
ATOM 2828 C C . GLY A 1 383 ? 12.799 2.702 -5.944 1.00 92.31 383 GLY A C 1
ATOM 2829 O O . GLY A 1 383 ? 12.224 2.733 -7.034 1.00 92.31 383 GLY A O 1
ATOM 2830 N N . PHE A 1 384 ? 12.294 3.312 -4.872 1.00 93.44 384 PHE A N 1
ATOM 2831 C CA . PHE A 1 384 ? 11.043 4.058 -4.893 1.00 93.44 384 PHE A CA 1
ATOM 2832 C C . PHE A 1 384 ? 11.151 5.368 -5.694 1.00 93.44 384 PHE A C 1
ATOM 2834 O O . PHE A 1 384 ? 10.182 5.772 -6.335 1.00 93.44 384 PHE A O 1
ATOM 2841 N N . GLY A 1 385 ? 12.325 6.004 -5.746 1.00 94.75 385 GLY A N 1
ATOM 2842 C CA . GLY A 1 385 ? 12.616 7.128 -6.641 1.00 94.75 385 GLY A CA 1
ATOM 2843 C C . GLY A 1 385 ? 12.496 6.758 -8.125 1.00 94.75 385 GLY A C 1
ATOM 2844 O O . GLY A 1 385 ? 11.847 7.480 -8.885 1.00 94.75 385 GLY A O 1
ATOM 2845 N N . CYS A 1 386 ? 13.026 5.600 -8.532 1.00 95.06 386 CYS A N 1
ATOM 2846 C CA . CYS A 1 386 ? 12.868 5.062 -9.887 1.00 95.06 386 CYS A CA 1
ATOM 2847 C C . CYS A 1 386 ? 11.399 4.735 -10.205 1.00 95.06 386 CYS A C 1
ATOM 2849 O O . CYS A 1 386 ? 10.897 5.081 -11.279 1.00 95.06 386 CYS A O 1
ATOM 2851 N N . ILE A 1 387 ? 10.669 4.140 -9.254 1.00 93.88 387 ILE A N 1
ATOM 2852 C CA . ILE A 1 387 ? 9.216 3.936 -9.369 1.00 93.88 387 ILE A CA 1
ATOM 2853 C C . ILE A 1 387 ? 8.508 5.286 -9.567 1.00 93.88 387 ILE A C 1
ATOM 2855 O O . ILE A 1 387 ? 7.697 5.446 -10.478 1.00 93.88 387 ILE A O 1
ATOM 2859 N N . ALA A 1 388 ? 8.841 6.295 -8.763 1.00 94.94 388 ALA A N 1
ATOM 2860 C CA . ALA A 1 388 ? 8.226 7.615 -8.835 1.00 94.94 388 ALA A CA 1
ATOM 2861 C C . ALA A 1 388 ? 8.472 8.321 -10.180 1.00 94.94 388 ALA A C 1
ATOM 2863 O O . ALA A 1 388 ? 7.556 8.941 -10.722 1.00 94.94 388 ALA A O 1
ATOM 2864 N N . GLN A 1 389 ? 9.679 8.196 -10.736 1.00 95.00 389 GLN A N 1
ATOM 2865 C CA . GLN A 1 389 ? 10.025 8.662 -12.082 1.00 95.00 389 GLN A CA 1
ATOM 2866 C C . GLN A 1 389 ? 9.205 7.956 -13.169 1.00 95.00 389 GLN A C 1
ATOM 2868 O O . GLN A 1 389 ? 8.692 8.600 -14.082 1.00 95.00 389 GLN A O 1
ATOM 2873 N N . SER A 1 390 ? 9.006 6.647 -13.035 1.00 94.50 390 SER A N 1
ATOM 2874 C CA . SER A 1 390 ? 8.205 5.846 -13.968 1.00 94.50 390 SER A CA 1
ATOM 2875 C C . SER A 1 390 ? 6.752 6.313 -14.012 1.00 94.50 390 SER A C 1
ATOM 2877 O O . SER A 1 390 ? 6.179 6.519 -15.076 1.00 94.50 390 SER A O 1
ATOM 2879 N N . PHE A 1 391 ? 6.170 6.613 -12.853 1.00 93.19 391 PHE A N 1
ATOM 2880 C CA . PHE A 1 391 ? 4.836 7.206 -12.779 1.00 93.19 391 PHE A CA 1
ATOM 2881 C C . PHE A 1 391 ? 4.740 8.639 -13.320 1.00 93.19 391 PHE A C 1
ATOM 2883 O O . PHE A 1 391 ? 3.636 9.086 -13.641 1.00 93.19 391 PHE A O 1
ATOM 2890 N N . ALA A 1 392 ? 5.843 9.387 -13.368 1.00 92.38 392 ALA A N 1
ATOM 2891 C CA . ALA A 1 392 ? 5.879 10.689 -14.030 1.00 92.38 392 ALA A CA 1
ATOM 2892 C C . ALA A 1 392 ? 5.757 10.509 -15.549 1.00 92.38 392 ALA A C 1
ATOM 2894 O O . ALA A 1 392 ? 4.917 11.154 -16.174 1.00 92.38 392 ALA A O 1
ATOM 2895 N N . VAL A 1 393 ? 6.503 9.548 -16.105 1.00 93.00 393 VAL A N 1
ATOM 2896 C CA . VAL A 1 393 ? 6.431 9.161 -17.522 1.00 93.00 393 VAL A CA 1
ATOM 2897 C C . VAL A 1 393 ? 5.028 8.686 -17.900 1.00 93.00 393 VAL A C 1
ATOM 2899 O O . VAL A 1 393 ? 4.453 9.215 -18.8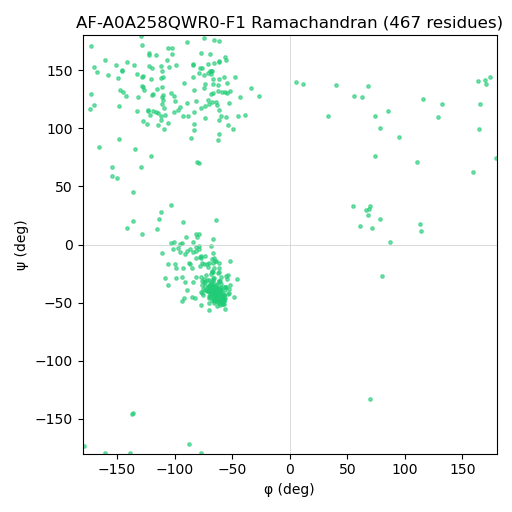44 1.00 93.00 393 VAL A O 1
ATOM 2902 N N . LEU A 1 394 ? 4.440 7.768 -17.123 1.00 90.44 394 LEU A N 1
ATOM 2903 C CA . LEU A 1 394 ? 3.085 7.245 -17.366 1.00 90.44 394 LEU A CA 1
ATOM 2904 C C . LEU A 1 394 ? 1.993 8.331 -17.300 1.00 90.44 394 LEU A C 1
ATOM 2906 O O . LEU A 1 394 ? 0.890 8.138 -17.803 1.00 90.44 394 LEU A O 1
ATOM 2910 N N . ARG A 1 395 ? 2.269 9.475 -16.658 1.00 89.81 395 ARG A N 1
ATOM 2911 C CA . ARG A 1 395 ? 1.372 10.643 -16.626 1.00 89.81 395 ARG A CA 1
ATOM 2912 C C . ARG A 1 395 ? 1.666 11.672 -17.721 1.00 89.81 395 ARG A C 1
ATOM 2914 O O . ARG A 1 395 ? 0.992 12.698 -17.759 1.00 89.81 395 ARG A O 1
ATOM 2921 N N . GLY A 1 396 ? 2.650 11.420 -18.581 1.00 88.50 396 GLY A N 1
ATOM 2922 C CA . GLY A 1 396 ? 3.079 12.358 -19.615 1.00 88.50 396 GLY A CA 1
ATOM 2923 C C . GLY A 1 396 ? 3.779 13.601 -19.060 1.00 88.50 396 GLY A C 1
ATOM 2924 O O . GLY A 1 396 ? 3.645 14.674 -19.634 1.00 88.50 396 GLY A O 1
ATOM 2925 N N . GLU A 1 397 ? 4.483 13.499 -17.927 1.00 88.19 397 GLU A N 1
ATOM 2926 C CA . GLU A 1 397 ? 5.276 14.618 -17.405 1.00 88.19 397 GLU A CA 1
ATOM 2927 C C . GLU A 1 397 ? 6.641 14.714 -18.107 1.00 88.19 397 GLU A C 1
ATOM 2929 O O . GLU A 1 397 ? 7.464 13.807 -18.001 1.00 88.19 397 GLU A O 1
ATOM 2934 N N . ASP A 1 398 ? 6.950 15.864 -18.713 1.00 80.75 398 ASP A N 1
ATOM 2935 C CA . ASP A 1 398 ? 8.175 16.072 -19.516 1.00 80.75 398 ASP A CA 1
ATOM 2936 C C . ASP A 1 398 ? 9.491 16.052 -18.716 1.00 80.75 398 ASP A C 1
ATOM 2938 O O . ASP A 1 398 ? 10.589 15.992 -19.266 1.00 80.75 398 ASP A O 1
ATOM 2942 N N . SER A 1 399 ? 9.397 16.113 -17.390 1.00 81.06 399 SER A N 1
ATOM 2943 C CA . SER A 1 399 ? 10.544 16.152 -16.472 1.00 81.06 399 SER A CA 1
ATOM 2944 C C . SER A 1 399 ? 11.418 14.887 -16.455 1.00 81.06 399 SER A C 1
ATOM 2946 O O . SER A 1 399 ? 12.509 14.908 -15.885 1.00 81.06 399 SER A O 1
ATOM 2948 N N . THR A 1 400 ? 10.953 13.767 -17.011 1.00 88.31 400 THR A N 1
ATOM 2949 C CA . THR A 1 400 ? 11.703 12.504 -17.049 1.00 88.31 400 THR A CA 1
ATOM 2950 C C . THR A 1 400 ? 11.349 11.742 -18.317 1.00 88.31 400 THR A C 1
ATOM 2952 O O . THR A 1 400 ? 10.176 11.606 -18.647 1.00 88.31 400 THR A O 1
ATOM 2955 N N . THR A 1 401 ? 12.346 11.235 -19.043 1.00 89.50 401 THR A N 1
ATOM 2956 C CA . THR A 1 401 ? 12.086 10.455 -20.263 1.00 89.50 401 THR A CA 1
ATOM 2957 C C . THR A 1 401 ? 11.800 8.989 -19.939 1.00 89.50 401 THR A C 1
ATOM 2959 O O . THR A 1 401 ? 12.287 8.454 -18.941 1.00 89.50 401 THR A O 1
ATOM 2962 N N . ALA A 1 402 ? 11.064 8.297 -20.817 1.00 87.56 402 ALA A N 1
ATOM 2963 C CA . ALA A 1 402 ? 10.807 6.860 -20.670 1.00 87.56 402 ALA A CA 1
ATOM 2964 C C . ALA A 1 402 ? 12.106 6.041 -20.570 1.00 87.56 402 ALA A C 1
ATOM 2966 O O . ALA A 1 402 ? 12.210 5.146 -19.736 1.00 87.56 402 ALA A O 1
ATOM 2967 N N . ALA A 1 403 ? 13.132 6.406 -21.347 1.00 88.38 403 ALA A N 1
ATOM 2968 C CA . ALA A 1 403 ? 14.430 5.742 -21.306 1.00 88.38 403 ALA A CA 1
ATOM 2969 C C . ALA A 1 403 ? 15.163 5.935 -19.968 1.00 88.38 403 ALA A C 1
ATOM 2971 O O . ALA A 1 403 ? 15.768 4.990 -19.466 1.00 88.38 403 ALA A O 1
ATOM 2972 N N . GLN A 1 404 ? 15.089 7.134 -19.377 1.00 91.75 404 GLN A N 1
ATOM 2973 C CA . GLN A 1 404 ? 15.669 7.407 -18.057 1.00 91.75 404 GLN A CA 1
ATOM 2974 C C . GLN A 1 404 ? 14.962 6.610 -16.960 1.00 91.75 404 GLN A C 1
ATOM 2976 O O . GLN A 1 404 ? 15.629 5.955 -16.160 1.00 91.75 404 GLN A O 1
ATOM 2981 N N . ALA A 1 405 ? 13.626 6.628 -16.945 1.00 92.81 405 ALA A N 1
ATOM 2982 C CA . ALA A 1 405 ? 12.846 5.891 -15.956 1.00 92.81 405 ALA A CA 1
ATOM 2983 C C . ALA A 1 405 ? 13.100 4.377 -16.048 1.00 92.81 405 ALA A C 1
ATOM 2985 O O . ALA A 1 405 ? 13.381 3.742 -15.031 1.00 92.81 405 ALA A O 1
ATOM 2986 N N . ARG A 1 406 ? 13.097 3.818 -17.267 1.00 91.75 406 ARG A N 1
ATOM 2987 C CA . ARG A 1 406 ? 13.387 2.398 -17.509 1.00 91.75 406 ARG A CA 1
ATOM 2988 C C . ARG A 1 406 ? 14.796 2.024 -17.056 1.00 91.75 406 ARG A C 1
ATOM 2990 O O . ARG A 1 406 ? 14.947 1.104 -16.266 1.00 91.75 406 ARG A O 1
ATOM 2997 N N . GLY A 1 407 ? 15.808 2.800 -17.452 1.00 93.56 407 GLY A N 1
ATOM 2998 C CA . GLY A 1 407 ? 17.193 2.545 -17.050 1.00 93.56 407 GLY A CA 1
ATOM 2999 C C . GLY A 1 407 ? 17.412 2.612 -15.533 1.00 93.56 407 GLY A C 1
ATOM 3000 O O . GLY A 1 407 ? 18.244 1.881 -15.004 1.00 93.56 407 GLY A O 1
ATOM 3001 N N . CYS A 1 408 ? 16.650 3.451 -14.823 1.00 93.94 408 CYS A N 1
ATOM 3002 C CA . CYS A 1 408 ? 16.642 3.492 -13.358 1.00 93.94 408 CYS A CA 1
ATOM 3003 C C . CYS A 1 408 ? 16.071 2.189 -12.773 1.00 93.94 408 CYS A C 1
ATOM 3005 O O . CYS A 1 408 ? 16.693 1.579 -11.905 1.00 93.94 408 CYS A O 1
ATOM 3007 N N . LEU A 1 409 ? 14.916 1.729 -13.270 1.00 92.94 409 LEU A N 1
ATOM 3008 C CA . LEU A 1 409 ? 14.303 0.472 -12.826 1.00 92.94 409 LEU A CA 1
ATOM 3009 C C . LEU A 1 409 ? 15.161 -0.753 -13.156 1.00 92.94 409 LEU A C 1
ATOM 3011 O O . LEU A 1 409 ? 15.297 -1.624 -12.305 1.00 92.94 409 LEU A O 1
ATOM 3015 N N . ASP A 1 410 ? 15.768 -0.814 -14.343 1.00 92.56 410 ASP A N 1
ATOM 3016 C CA . ASP A 1 410 ? 16.575 -1.959 -14.790 1.00 92.56 410 ASP A CA 1
ATOM 3017 C C . ASP A 1 410 ? 17.765 -2.221 -13.848 1.00 92.56 410 ASP A C 1
ATOM 3019 O O . ASP A 1 410 ? 18.102 -3.372 -13.555 1.00 92.56 410 ASP A O 1
ATOM 3023 N N . GLN A 1 411 ? 18.372 -1.157 -13.306 1.00 91.38 411 GLN A N 1
ATOM 3024 C CA . GLN A 1 411 ? 19.431 -1.272 -12.296 1.00 91.38 411 GLN A CA 1
ATOM 3025 C C . GLN A 1 411 ? 18.928 -1.939 -11.013 1.00 91.38 411 GLN A C 1
ATOM 3027 O O . GLN A 1 411 ? 19.650 -2.734 -10.410 1.00 91.38 411 GLN A O 1
ATOM 3032 N N . TRP A 1 412 ? 17.696 -1.634 -10.605 1.00 90.62 412 TRP A N 1
ATOM 3033 C CA . TRP A 1 412 ? 17.079 -2.234 -9.428 1.00 90.62 412 TRP A CA 1
ATOM 3034 C C . TRP A 1 412 ? 16.610 -3.657 -9.689 1.00 90.62 412 TRP A C 1
ATOM 3036 O O . TRP A 1 412 ? 16.900 -4.510 -8.865 1.00 90.62 412 TRP A O 1
ATOM 3046 N N . VAL A 1 413 ? 16.010 -3.954 -10.844 1.00 89.50 413 VAL A N 1
ATOM 3047 C CA . VAL A 1 413 ? 15.600 -5.323 -11.203 1.00 89.50 413 VAL A CA 1
ATOM 3048 C C . VAL A 1 413 ? 16.807 -6.260 -11.243 1.00 89.50 413 VAL A C 1
ATOM 3050 O O . VAL A 1 413 ? 16.737 -7.389 -10.770 1.00 89.50 413 VAL A O 1
ATOM 3053 N N . THR A 1 414 ? 17.947 -5.780 -11.748 1.00 88.19 414 THR A N 1
ATOM 3054 C CA . THR A 1 414 ? 19.191 -6.567 -11.781 1.00 88.19 414 THR A CA 1
ATOM 3055 C C . THR A 1 414 ? 19.766 -6.808 -10.380 1.00 88.19 414 THR A C 1
ATOM 3057 O O . THR A 1 414 ? 20.408 -7.828 -10.140 1.00 88.19 414 THR A O 1
ATOM 3060 N N . ARG A 1 415 ? 19.571 -5.862 -9.453 1.00 84.38 415 ARG A N 1
ATOM 3061 C CA . ARG A 1 415 ? 20.142 -5.903 -8.098 1.00 84.38 415 ARG A CA 1
ATOM 3062 C C . ARG A 1 415 ? 19.248 -6.619 -7.084 1.00 84.38 415 ARG A C 1
ATOM 3064 O O . ARG A 1 415 ? 19.768 -7.295 -6.202 1.00 84.38 415 ARG A O 1
ATOM 3071 N N . ASP A 1 416 ? 17.940 -6.411 -7.172 1.00 76.44 416 ASP A N 1
ATOM 3072 C CA . ASP A 1 416 ? 16.915 -6.880 -6.242 1.00 76.44 416 ASP A CA 1
ATOM 3073 C C . ASP A 1 416 ? 15.605 -7.142 -7.014 1.00 76.44 416 ASP A C 1
ATOM 3075 O O . ASP A 1 416 ? 14.775 -6.253 -7.211 1.00 76.44 416 ASP A O 1
ATOM 3079 N N . ASN A 1 417 ? 15.442 -8.380 -7.485 1.00 81.81 417 ASN A N 1
ATOM 3080 C CA . ASN A 1 417 ? 14.265 -8.837 -8.235 1.00 81.81 417 ASN A CA 1
ATOM 3081 C C . ASN A 1 417 ? 13.158 -9.408 -7.332 1.00 81.81 417 ASN A C 1
ATOM 3083 O O . ASN A 1 417 ? 12.177 -9.954 -7.821 1.00 81.81 417 ASN A O 1
ATOM 3087 N N . GLY A 1 418 ? 13.305 -9.322 -6.006 1.00 84.00 418 GLY A N 1
ATOM 3088 C CA . GLY A 1 418 ? 12.341 -9.891 -5.061 1.00 84.00 418 GLY A CA 1
ATOM 3089 C C . GLY A 1 418 ? 11.085 -9.040 -4.866 1.00 84.00 418 GLY A C 1
ATOM 3090 O O . GLY A 1 418 ? 10.212 -9.409 -4.082 1.00 84.00 418 GLY A O 1
ATOM 3091 N N . PHE A 1 419 ? 10.991 -7.885 -5.531 1.00 85.12 419 PHE A N 1
ATOM 3092 C CA . PHE A 1 419 ? 9.956 -6.890 -5.280 1.00 85.12 419 PHE A CA 1
ATOM 3093 C C . PHE A 1 419 ? 8.948 -6.817 -6.433 1.00 85.12 419 PHE A C 1
ATOM 3095 O O . PHE A 1 419 ? 9.189 -6.155 -7.442 1.00 85.12 419 PHE A O 1
ATOM 3102 N N . GLY A 1 420 ? 7.786 -7.460 -6.273 1.00 87.31 420 GLY A N 1
ATOM 3103 C CA . GLY A 1 420 ? 6.777 -7.582 -7.337 1.00 87.31 420 GLY A CA 1
ATOM 3104 C C . GLY A 1 420 ? 6.302 -6.246 -7.919 1.00 87.31 420 GLY A C 1
ATOM 3105 O O . GLY A 1 420 ? 6.133 -6.124 -9.129 1.00 87.31 420 GLY A O 1
ATOM 3106 N N . THR A 1 421 ? 6.180 -5.201 -7.096 1.00 87.75 421 THR A N 1
ATOM 3107 C CA . THR A 1 421 ? 5.800 -3.853 -7.558 1.00 87.75 421 THR A CA 1
ATOM 3108 C C . THR A 1 421 ? 6.793 -3.273 -8.565 1.00 87.75 421 THR A C 1
ATOM 3110 O O . THR A 1 421 ? 6.394 -2.519 -9.450 1.00 87.75 421 THR A O 1
ATOM 3113 N N . LEU A 1 422 ? 8.082 -3.613 -8.457 1.00 90.12 422 LEU A N 1
ATOM 3114 C CA . LEU A 1 422 ? 9.103 -3.163 -9.403 1.00 90.12 422 LEU A CA 1
ATOM 3115 C C . LEU A 1 422 ? 8.820 -3.716 -10.805 1.00 90.12 422 LEU A C 1
ATOM 3117 O O . LEU A 1 422 ? 8.798 -2.959 -11.776 1.00 90.12 422 LEU A O 1
ATOM 3121 N N . HIS A 1 423 ? 8.528 -5.015 -10.870 1.00 92.69 423 HIS A N 1
ATOM 3122 C CA . HIS A 1 423 ? 8.175 -5.727 -12.093 1.00 92.69 423 HIS A CA 1
ATOM 3123 C C . HIS A 1 423 ? 6.845 -5.229 -12.678 1.00 92.69 423 HIS A C 1
ATOM 3125 O O . HIS A 1 423 ? 6.763 -4.959 -13.875 1.00 92.69 423 HIS A O 1
ATOM 3131 N N . ALA A 1 424 ? 5.840 -4.961 -11.832 1.00 92.31 424 ALA A N 1
ATOM 3132 C CA . ALA A 1 424 ? 4.571 -4.374 -12.276 1.00 92.31 424 ALA A CA 1
ATOM 3133 C C . ALA A 1 424 ? 4.799 -3.026 -12.975 1.00 92.31 424 ALA A C 1
ATOM 3135 O O . ALA A 1 424 ? 4.346 -2.809 -14.098 1.00 92.31 424 ALA A O 1
ATOM 3136 N N . VAL A 1 425 ? 5.547 -2.119 -12.333 1.00 92.69 425 VAL A N 1
ATOM 3137 C CA . VAL A 1 425 ? 5.837 -0.781 -12.874 1.00 92.69 425 VAL A CA 1
ATOM 3138 C C . VAL A 1 425 ? 6.637 -0.862 -14.175 1.00 92.69 425 VAL A C 1
ATOM 3140 O O . VAL A 1 425 ? 6.351 -0.110 -15.110 1.00 92.69 425 VAL A O 1
ATOM 3143 N N . ARG A 1 426 ? 7.592 -1.793 -14.268 1.00 93.56 426 ARG A N 1
ATOM 3144 C CA . ARG A 1 426 ? 8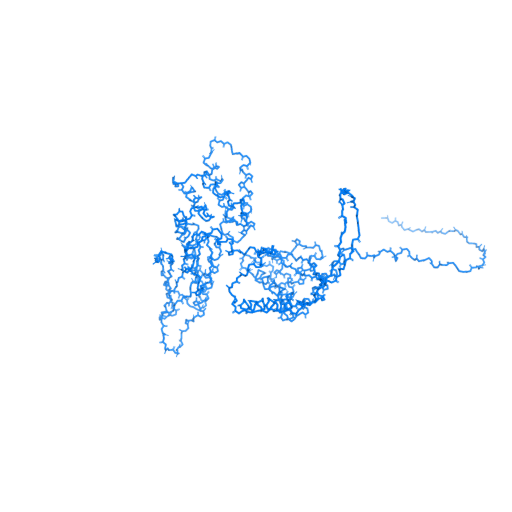.359 -2.047 -15.492 1.00 93.56 426 ARG A CA 1
ATOM 3145 C C . ARG A 1 426 ? 7.466 -2.539 -16.631 1.00 93.56 426 ARG A C 1
ATOM 3147 O O . ARG A 1 426 ? 7.543 -1.980 -17.724 1.00 93.56 426 ARG A O 1
ATOM 3154 N N . ALA A 1 427 ? 6.573 -3.495 -16.368 1.00 93.25 427 ALA A N 1
ATOM 3155 C CA . ALA A 1 427 ? 5.614 -3.994 -17.352 1.00 93.25 427 ALA A CA 1
ATOM 3156 C C . ALA A 1 427 ? 4.733 -2.867 -17.924 1.00 93.25 427 ALA A C 1
ATOM 3158 O O . ALA A 1 427 ? 4.568 -2.777 -19.140 1.00 93.25 427 ALA A O 1
ATOM 3159 N N . MET A 1 428 ? 4.230 -1.946 -17.090 1.00 91.94 428 MET A N 1
ATOM 3160 C CA . MET A 1 428 ? 3.446 -0.809 -17.603 1.00 91.94 428 MET A CA 1
ATOM 3161 C C . MET A 1 428 ? 4.268 0.195 -18.403 1.00 91.94 428 MET A C 1
ATOM 3163 O O . MET A 1 428 ? 3.731 0.774 -19.341 1.00 91.94 428 MET A O 1
ATOM 3167 N N . LEU A 1 429 ? 5.539 0.433 -18.063 1.00 91.62 429 LEU A N 1
ATOM 3168 C CA . LEU A 1 429 ? 6.387 1.292 -18.894 1.00 91.62 429 LEU A CA 1
ATOM 3169 C C . LEU A 1 429 ? 6.615 0.684 -20.279 1.00 91.62 429 LEU A C 1
ATOM 3171 O O . LEU A 1 429 ? 6.569 1.414 -21.267 1.00 91.62 429 LEU A O 1
ATOM 3175 N N . LEU A 1 430 ? 6.831 -0.634 -20.351 1.00 90.56 430 LEU A N 1
ATOM 3176 C CA . LEU A 1 430 ? 6.941 -1.357 -21.620 1.00 90.56 430 LEU A CA 1
ATOM 3177 C C . LEU A 1 430 ? 5.631 -1.272 -22.415 1.00 90.56 430 LEU A C 1
ATOM 3179 O O . LEU A 1 430 ? 5.659 -1.008 -23.615 1.00 90.56 430 LEU A O 1
ATOM 3183 N N . LEU A 1 431 ? 4.484 -1.415 -21.744 1.00 89.81 431 LEU A N 1
ATOM 3184 C CA . LEU A 1 431 ? 3.168 -1.262 -22.367 1.00 89.81 431 LEU A CA 1
ATOM 3185 C C . LEU A 1 431 ? 2.937 0.158 -22.905 1.00 89.81 431 LEU A C 1
ATOM 3187 O O . LEU A 1 431 ? 2.439 0.324 -24.014 1.00 89.81 431 LEU A O 1
ATOM 3191 N N . ASP A 1 432 ? 3.294 1.186 -22.144 1.00 89.25 432 ASP A N 1
ATOM 3192 C CA . ASP A 1 432 ? 3.151 2.588 -22.550 1.00 89.25 432 ASP A CA 1
ATOM 3193 C C . ASP A 1 432 ? 4.089 2.933 -23.727 1.00 89.25 432 ASP A C 1
ATOM 3195 O O . ASP A 1 432 ? 3.690 3.587 -24.690 1.00 89.25 432 ASP A O 1
ATOM 3199 N N . GLU A 1 433 ? 5.317 2.410 -23.729 1.00 87.38 433 GLU A N 1
ATOM 3200 C CA . GLU A 1 433 ? 6.239 2.509 -24.869 1.00 87.38 433 GLU A CA 1
ATOM 3201 C C . GLU A 1 433 ? 5.700 1.798 -26.122 1.00 87.38 433 GLU A C 1
ATOM 3203 O O . GLU A 1 433 ? 5.742 2.351 -27.228 1.00 87.38 433 GLU A O 1
ATOM 3208 N N . ALA A 1 434 ? 5.118 0.610 -25.950 1.00 87.00 434 ALA A N 1
ATOM 3209 C CA . ALA A 1 434 ? 4.429 -0.119 -27.007 1.00 87.00 434 ALA A CA 1
ATOM 3210 C C . ALA A 1 434 ? 3.236 0.677 -27.568 1.00 87.00 434 ALA A C 1
ATOM 3212 O O . ALA A 1 434 ? 3.072 0.793 -28.780 1.00 87.00 434 ALA A O 1
ATOM 3213 N N . GLN A 1 435 ? 2.426 1.289 -26.704 1.00 86.62 435 GLN A N 1
ATOM 3214 C CA . GLN A 1 435 ? 1.271 2.088 -27.120 1.00 86.62 435 GLN A CA 1
ATOM 3215 C C . GLN A 1 435 ? 1.675 3.368 -27.862 1.00 86.62 435 GLN A C 1
ATOM 3217 O O . GLN A 1 435 ? 0.998 3.774 -28.808 1.00 86.62 435 GLN A O 1
ATOM 3222 N N . ARG A 1 436 ? 2.791 3.993 -27.473 1.00 83.00 436 ARG A N 1
ATOM 3223 C CA . ARG A 1 436 ? 3.313 5.205 -28.124 1.00 83.00 436 ARG A CA 1
ATOM 3224 C C . ARG A 1 436 ? 4.033 4.936 -29.446 1.00 83.00 436 ARG A C 1
ATOM 3226 O O . ARG A 1 436 ? 4.189 5.861 -30.238 1.00 83.00 436 ARG A O 1
ATOM 3233 N N . SER A 1 437 ? 4.448 3.698 -29.707 1.00 77.38 437 SER A N 1
ATOM 3234 C CA . SER A 1 437 ? 5.117 3.284 -30.952 1.00 77.38 437 SER A CA 1
ATOM 3235 C C . SER A 1 437 ? 4.154 2.749 -32.026 1.00 77.38 437 SER A C 1
ATOM 3237 O O . SER A 1 437 ? 4.596 2.096 -32.971 1.00 77.38 437 SER A O 1
ATOM 3239 N N . SER A 1 438 ? 2.858 3.073 -31.914 1.00 64.75 438 SER A N 1
ATOM 3240 C CA . SER A 1 438 ? 1.716 2.536 -32.680 1.00 64.75 438 SER A CA 1
ATOM 3241 C C . SER A 1 438 ? 1.822 2.545 -34.216 1.00 64.75 438 SER A C 1
ATOM 3243 O O . SER A 1 438 ? 1.062 1.832 -34.870 1.00 64.75 438 SER A O 1
ATOM 3245 N N . ASP A 1 439 ? 2.778 3.271 -34.800 1.00 66.56 439 ASP A N 1
ATOM 3246 C CA . ASP A 1 439 ? 3.062 3.277 -36.242 1.00 66.56 439 ASP A CA 1
ATOM 3247 C C . ASP A 1 439 ? 3.934 2.095 -36.721 1.00 66.56 439 ASP A C 1
ATOM 3249 O O . ASP A 1 439 ? 4.153 1.930 -37.926 1.00 66.56 439 ASP A O 1
ATOM 3253 N N . ARG A 1 440 ? 4.449 1.250 -35.814 1.00 72.81 440 ARG A N 1
ATOM 3254 C CA . ARG A 1 440 ? 5.323 0.114 -36.149 1.00 72.81 440 ARG A CA 1
ATOM 3255 C C . ARG A 1 440 ? 4.820 -1.191 -35.516 1.00 72.81 440 ARG A C 1
ATOM 3257 O O . ARG A 1 440 ? 4.333 -1.166 -34.389 1.00 72.81 440 ARG A O 1
ATOM 3264 N N . PRO A 1 441 ? 4.964 -2.349 -36.195 1.00 77.94 441 PRO A N 1
ATOM 3265 C CA . PRO A 1 441 ? 4.736 -3.641 -35.557 1.00 77.94 441 PRO A CA 1
ATOM 3266 C C . PRO A 1 441 ? 5.594 -3.764 -34.295 1.00 77.94 441 PRO A C 1
ATOM 3268 O O . PRO A 1 441 ? 6.798 -3.498 -34.348 1.00 77.94 441 PRO A O 1
ATOM 3271 N N . LEU A 1 442 ? 4.967 -4.151 -33.182 1.00 80.44 442 LEU A N 1
ATOM 3272 C CA . LEU A 1 442 ? 5.654 -4.364 -31.911 1.00 80.44 442 LEU A CA 1
ATOM 3273 C C . LEU A 1 442 ? 6.679 -5.490 -32.053 1.00 80.44 442 LEU A C 1
ATOM 3275 O O . LEU A 1 442 ? 6.400 -6.520 -32.669 1.00 80.44 442 LEU A O 1
ATOM 3279 N N . ASP A 1 443 ? 7.860 -5.283 -31.477 1.00 85.62 443 ASP A N 1
ATOM 3280 C CA . ASP A 1 443 ? 8.899 -6.306 -31.404 1.00 85.62 443 ASP A CA 1
ATOM 3281 C C . ASP A 1 443 ? 8.403 -7.481 -30.536 1.00 85.62 443 ASP A C 1
ATOM 3283 O O . ASP A 1 443 ? 8.054 -7.254 -29.372 1.00 85.62 443 ASP A O 1
ATOM 3287 N N . PRO A 1 444 ? 8.365 -8.727 -31.055 1.00 88.88 444 PRO A N 1
ATOM 3288 C CA . PRO A 1 444 ? 7.998 -9.899 -30.264 1.00 88.88 444 PRO A CA 1
ATOM 3289 C C . PRO A 1 444 ? 8.804 -10.031 -28.967 1.00 88.88 444 PRO A C 1
ATOM 3291 O O . PRO A 1 444 ? 8.248 -10.418 -27.943 1.00 88.88 444 PRO A O 1
ATOM 3294 N N . ALA A 1 445 ? 10.083 -9.637 -28.971 1.00 89.69 445 ALA A N 1
ATOM 3295 C CA . ALA A 1 445 ? 10.916 -9.697 -27.773 1.00 89.69 445 ALA A CA 1
ATOM 3296 C C . ALA A 1 445 ? 10.409 -8.763 -26.659 1.00 89.69 445 ALA A C 1
ATOM 3298 O O . ALA A 1 445 ? 10.444 -9.132 -25.484 1.00 89.69 445 ALA A O 1
ATOM 3299 N N . MET A 1 446 ? 9.900 -7.583 -27.029 1.00 87.69 446 MET A N 1
ATOM 3300 C CA . MET A 1 446 ? 9.331 -6.615 -26.090 1.00 87.69 446 MET A CA 1
ATOM 3301 C C . MET A 1 446 ? 7.999 -7.107 -25.511 1.00 87.69 446 MET A C 1
ATOM 3303 O O . MET A 1 446 ? 7.733 -6.895 -24.330 1.00 87.69 446 MET A O 1
ATOM 3307 N N . LEU A 1 447 ? 7.176 -7.788 -26.317 1.00 89.50 447 LEU A N 1
ATOM 3308 C CA . LEU A 1 447 ? 5.933 -8.407 -25.842 1.00 89.50 447 LEU A CA 1
ATOM 3309 C C . LEU A 1 447 ? 6.213 -9.526 -24.835 1.00 89.50 447 LEU A C 1
ATOM 3311 O O . LEU A 1 447 ? 5.620 -9.529 -23.756 1.00 89.50 447 LEU A O 1
ATOM 3315 N N . ASP A 1 448 ? 7.149 -10.424 -25.154 1.00 92.94 448 ASP A N 1
ATOM 3316 C CA . ASP A 1 448 ? 7.534 -11.505 -24.246 1.00 92.94 448 ASP A CA 1
ATOM 3317 C C . ASP A 1 448 ? 8.125 -10.948 -22.944 1.00 92.94 448 ASP A C 1
ATOM 3319 O O . ASP A 1 448 ? 7.892 -11.485 -21.864 1.00 92.94 448 ASP A O 1
ATOM 3323 N N . GLU A 1 449 ? 8.904 -9.867 -23.024 1.00 92.00 449 GLU A N 1
ATOM 3324 C CA . GLU A 1 449 ? 9.447 -9.198 -21.845 1.00 92.00 449 GLU A CA 1
ATOM 3325 C C . GLU A 1 449 ? 8.359 -8.567 -20.979 1.00 92.00 449 GLU A C 1
ATOM 3327 O O . GLU A 1 449 ? 8.326 -8.814 -19.776 1.00 92.00 449 GLU A O 1
ATOM 3332 N N . MET A 1 450 ? 7.432 -7.825 -21.582 1.00 92.50 450 MET A N 1
ATOM 3333 C CA . MET A 1 450 ? 6.294 -7.236 -20.880 1.00 92.50 450 MET A CA 1
ATOM 3334 C C . MET A 1 450 ? 5.453 -8.302 -20.163 1.00 92.50 450 MET A C 1
ATOM 3336 O O . MET A 1 450 ? 5.079 -8.105 -19.007 1.00 92.50 450 MET A O 1
ATOM 3340 N N . GLN A 1 451 ? 5.186 -9.438 -20.817 1.00 93.88 451 GLN A N 1
ATOM 3341 C CA . GLN A 1 451 ? 4.435 -10.538 -20.213 1.00 93.88 451 GLN A CA 1
ATOM 3342 C C . GLN A 1 451 ? 5.192 -11.168 -19.037 1.00 93.88 451 GLN A C 1
ATOM 3344 O O . GLN A 1 451 ? 4.607 -11.339 -17.969 1.00 93.88 451 GLN A O 1
ATOM 3349 N N . ARG A 1 452 ? 6.493 -11.454 -19.195 1.00 94.19 452 ARG A N 1
ATOM 3350 C CA . ARG A 1 452 ? 7.322 -12.008 -18.109 1.00 94.19 452 ARG A CA 1
ATOM 3351 C C . ARG A 1 452 ? 7.328 -11.111 -16.874 1.00 94.19 452 ARG A C 1
ATOM 3353 O O . ARG A 1 452 ? 7.225 -11.608 -15.758 1.00 94.19 452 ARG A O 1
ATOM 3360 N N . GLU A 1 453 ? 7.450 -9.801 -17.067 1.00 93.94 453 GLU A N 1
ATOM 3361 C CA . GLU A 1 453 ? 7.432 -8.826 -15.972 1.00 93.94 453 GLU A CA 1
ATOM 3362 C C . GLU A 1 453 ? 6.075 -8.801 -15.251 1.00 93.94 453 GLU A C 1
ATOM 3364 O O . GLU A 1 453 ? 6.028 -8.785 -14.022 1.00 93.94 453 GLU A O 1
ATOM 3369 N N . ALA A 1 454 ? 4.966 -8.858 -15.992 1.00 93.25 454 ALA A N 1
ATOM 3370 C CA . ALA A 1 454 ? 3.624 -8.890 -15.409 1.00 93.25 454 ALA A CA 1
ATOM 3371 C C . ALA A 1 454 ? 3.352 -10.180 -14.608 1.00 93.25 454 ALA A C 1
ATOM 3373 O O . ALA A 1 454 ? 2.801 -10.132 -13.504 1.00 93.25 454 ALA A O 1
ATOM 3374 N N . GLU A 1 455 ? 3.770 -11.334 -15.135 1.00 93.69 455 GLU A N 1
ATOM 3375 C CA . GLU A 1 455 ? 3.650 -12.628 -14.453 1.00 93.69 455 GLU A CA 1
ATOM 3376 C C . GLU A 1 455 ? 4.477 -12.643 -13.163 1.00 93.69 455 GLU A C 1
ATOM 3378 O O . GLU A 1 455 ? 3.950 -12.930 -12.086 1.00 93.69 455 GLU A O 1
ATOM 3383 N N . LEU A 1 456 ? 5.740 -12.214 -13.240 1.00 92.25 456 LEU A N 1
ATOM 3384 C CA . LEU A 1 456 ? 6.630 -12.157 -12.084 1.00 92.25 456 LEU A CA 1
ATOM 3385 C C . LEU A 1 456 ? 6.115 -11.196 -11.002 1.00 92.25 456 LEU A C 1
ATOM 3387 O O . LEU A 1 456 ? 6.208 -11.491 -9.810 1.00 92.25 456 LEU A O 1
ATOM 3391 N N . ALA A 1 457 ? 5.520 -10.068 -11.395 1.00 91.38 457 ALA A N 1
ATOM 3392 C CA . ALA A 1 457 ? 4.899 -9.138 -10.459 1.00 91.38 457 ALA A CA 1
ATOM 3393 C C . ALA A 1 457 ? 3.768 -9.782 -9.644 1.00 91.38 457 ALA A C 1
ATOM 3395 O O . ALA A 1 457 ? 3.657 -9.543 -8.436 1.00 91.38 457 ALA A O 1
ATOM 3396 N N . THR A 1 458 ? 2.937 -10.596 -10.299 1.00 90.25 458 THR A N 1
ATOM 3397 C CA . THR A 1 458 ? 1.820 -11.307 -9.664 1.00 90.25 458 THR A CA 1
ATOM 3398 C C . THR A 1 458 ? 2.319 -12.445 -8.778 1.00 90.25 458 THR A C 1
ATOM 3400 O O . THR A 1 458 ? 1.819 -12.616 -7.666 1.00 90.25 458 THR A O 1
ATOM 3403 N N . ASP A 1 459 ? 3.337 -13.181 -9.223 1.00 90.25 459 ASP A N 1
ATOM 3404 C CA . ASP A 1 459 ? 3.929 -14.284 -8.462 1.00 90.25 459 ASP A CA 1
ATOM 3405 C C . ASP A 1 459 ? 4.614 -13.801 -7.176 1.00 90.25 459 ASP A C 1
ATOM 3407 O O . ASP A 1 459 ? 4.480 -14.424 -6.118 1.00 90.25 459 ASP A O 1
ATOM 3411 N N . LEU A 1 460 ? 5.319 -12.667 -7.243 1.00 86.94 460 LEU A N 1
ATOM 3412 C CA . LEU A 1 460 ? 6.001 -12.066 -6.093 1.00 86.94 460 LEU A CA 1
ATOM 3413 C C . LEU A 1 460 ? 5.033 -11.356 -5.137 1.00 86.94 460 LEU A C 1
ATOM 3415 O O . LEU A 1 460 ? 5.231 -11.402 -3.920 1.00 86.94 460 LEU A O 1
ATOM 3419 N N . SER A 1 461 ? 3.974 -10.732 -5.664 1.00 83.31 461 SER A N 1
ATOM 3420 C CA . SER A 1 461 ? 2.995 -9.972 -4.877 1.00 83.31 461 SER A CA 1
ATOM 3421 C C . SER A 1 461 ? 1.542 -10.385 -5.181 1.00 83.31 461 SER A C 1
ATOM 3423 O O . SER A 1 461 ? 0.747 -9.571 -5.654 1.00 83.31 461 SER A O 1
ATOM 3425 N N . PRO A 1 462 ? 1.115 -11.615 -4.836 1.00 81.44 462 PRO A N 1
ATOM 3426 C CA . PRO A 1 462 ? -0.197 -12.144 -5.234 1.00 81.44 462 PRO A CA 1
ATOM 3427 C C . PRO A 1 462 ? -1.390 -11.476 -4.534 1.00 81.44 462 PRO A C 1
ATOM 3429 O O . PRO A 1 462 ? -2.532 -11.635 -4.958 1.00 81.44 462 PRO A O 1
ATOM 3432 N N . ASN A 1 463 ? -1.154 -10.749 -3.437 1.00 76.00 463 ASN A N 1
ATOM 3433 C CA . ASN A 1 463 ? -2.196 -9.983 -2.742 1.00 76.00 463 ASN A CA 1
ATOM 3434 C C . ASN A 1 463 ? -2.235 -8.509 -3.180 1.00 76.00 463 ASN A C 1
ATOM 3436 O O . ASN A 1 463 ? -3.050 -7.746 -2.659 1.00 76.00 463 ASN A O 1
ATOM 3440 N N . SER A 1 464 ? -1.366 -8.114 -4.113 1.00 75.81 464 SER A N 1
ATOM 3441 C CA . SER A 1 464 ? -1.317 -6.761 -4.642 1.00 75.81 464 SER A CA 1
ATOM 3442 C C . SER A 1 464 ? -2.526 -6.469 -5.502 1.00 75.81 464 SER A C 1
ATOM 3444 O O . SER A 1 464 ? -2.720 -7.077 -6.555 1.00 75.81 464 SER A O 1
ATOM 3446 N N . ALA A 1 465 ? -3.293 -5.450 -5.132 1.00 71.25 465 ALA A N 1
ATOM 3447 C CA . ALA A 1 465 ? -4.301 -4.911 -6.037 1.00 71.25 465 ALA A CA 1
ATOM 3448 C C . ALA A 1 465 ? -3.685 -4.238 -7.278 1.00 71.25 465 ALA A C 1
ATOM 3450 O O . ALA A 1 465 ? -4.414 -3.939 -8.224 1.00 71.25 465 ALA A O 1
ATOM 3451 N N . TYR A 1 466 ? -2.385 -3.930 -7.246 1.00 80.62 466 TYR A N 1
ATOM 3452 C CA . TYR A 1 466 ? -1.687 -3.278 -8.343 1.00 80.62 466 TYR A CA 1
ATOM 3453 C C . TYR A 1 466 ? -1.023 -4.282 -9.277 1.00 80.62 466 TYR A C 1
ATOM 3455 O O . TYR A 1 466 ? -1.252 -4.185 -10.469 1.00 80.62 466 TYR A O 1
ATOM 3463 N N . SER A 1 467 ? -0.275 -5.258 -8.755 1.00 82.31 467 SER A N 1
ATOM 3464 C CA . SER A 1 467 ? 0.368 -6.277 -9.598 1.00 82.31 467 SER A CA 1
ATOM 3465 C C . SER A 1 467 ? -0.637 -7.182 -10.307 1.00 82.31 467 SER A C 1
ATOM 3467 O O . SER A 1 467 ? -0.344 -7.677 -11.384 1.00 82.31 467 SER A O 1
ATOM 3469 N N . ALA A 1 468 ? -1.820 -7.393 -9.718 1.00 74.50 468 ALA A N 1
ATOM 3470 C CA . ALA A 1 468 ? -2.879 -8.190 -10.335 1.00 74.50 468 ALA A CA 1
ATOM 3471 C C . ALA A 1 468 ? -3.650 -7.459 -11.455 1.00 74.50 468 ALA A C 1
ATOM 3473 O O . ALA A 1 468 ? -4.473 -8.088 -12.121 1.00 74.50 468 ALA A O 1
ATOM 3474 N N . LYS A 1 469 ? -3.473 -6.139 -11.602 1.00 67.38 469 LYS A N 1
ATOM 3475 C CA . LYS A 1 469 ? -4.108 -5.322 -12.646 1.00 67.38 469 LYS A CA 1
ATOM 3476 C C . LYS A 1 469 ? -3.160 -5.130 -13.811 1.00 67.38 469 LYS A C 1
ATOM 3478 O O . LYS A 1 469 ? -3.680 -5.137 -14.947 1.00 67.38 469 LYS A O 1
#

Mean predicted aligned error: 20.47 Å

Sequence (469 aa):
MTGSARDPRSDADPLTDETVLPGEDAQDPAELAALPSAQDVQADKARAALARVLASDEFVSSPRLADFLRFVVEATLGGRADAIKGYTIAVEALGRPTTFDPQTDPIVRVEATRLRRALERYYTSAGPEETLEIVIPKGVYVPRFVPRGAGEAAGLSGPGDGEAVKPSAPGAPSSPPPARTRARFAWIAIALVAAAALVWGTVELTDSNRSGPIASLLGLESVNSASEIADRMGMPQLEVRPFEIAGIAGAAGPAGFGASEVHAFEVRLRDAMARFDFVDVMSAGEDGSTRQCRGNPPRSVFSLTGLAEAHQGGTFSLLVRLTDRCGGTIIWSTAFEDLRRGAELPASEYRVVRDIASAVMQSYGVLPTRARAQARADAPGSGFGCIAQSFAVLRGEDSTTAAQARGCLDQWVTRDNGFGTLHAVRAMLLLDEAQRSSDRPLDPAMLDEMQREAELATDLSPNSAYSAK

Solvent-accessible surface area (backbone atoms only — not comparable to full-atom values): 28086 Å² total; per-residue (Å²): 134,88,79,84,89,84,85,84,90,89,86,83,84,85,90,86,89,85,88,87,88,85,82,75,84,80,74,67,90,80,81,81,79,77,78,76,48,76,64,52,55,51,45,51,52,51,52,53,41,49,53,53,54,47,69,32,72,77,27,61,78,29,62,62,54,36,37,41,53,50,48,36,48,53,33,44,73,68,74,39,47,90,61,56,38,68,62,49,44,31,35,77,35,67,70,41,61,91,86,65,49,73,90,81,51,58,58,55,64,52,50,51,53,51,42,45,55,50,45,51,54,52,64,71,71,54,58,85,86,56,49,52,42,77,43,58,52,85,101,53,60,57,60,44,84,43,82,39,79,70,77,96,81,82,78,94,78,85,89,86,89,85,83,88,92,84,83,88,87,89,86,87,89,88,85,88,90,89,82,94,87,67,84,72,59,59,58,53,54,51,49,51,52,52,48,51,52,51,52,54,51,54,58,57,73,73,47,94,81,64,91,62,77,63,49,77,74,67,72,62,72,68,79,77,45,73,65,58,53,37,49,65,26,23,45,28,34,34,26,52,41,84,63,44,74,53,81,75,93,86,66,100,64,98,73,92,77,49,76,65,57,58,47,49,51,51,52,52,37,48,57,60,47,58,42,34,84,77,40,50,66,41,76,64,60,99,80,57,68,86,61,41,48,75,35,90,47,38,25,47,38,32,37,38,40,36,41,34,36,74,44,95,85,62,30,27,33,40,39,39,38,35,28,37,59,72,80,71,40,78,79,46,72,52,75,45,70,78,35,49,53,75,93,52,24,66,64,47,46,51,51,51,43,50,53,50,40,52,52,36,58,35,88,80,14,57,50,46,44,54,38,29,56,48,24,52,73,75,24,43,86,30,54,37,7,17,50,29,39,39,55,34,35,78,68,70,39,88,91,43,52,64,67,56,23,48,56,46,42,52,56,40,50,76,74,54,69,80,45,15,66,59,29,28,54,50,20,51,51,48,50,51,52,54,61,74,44,70,94,51,86,77,56,66,68,57,54,55,48,29,49,52,26,36,52,47,2,26,72,60,27,74,71,25,73,64,31,71,104

Nearest PDB structures (foldseek):
  4r40-assembly2_C  TM=6.102E-01  e=1.534E-03  Yersinia pestis CO92
  2w8b-assembly1_A  TM=5.227E-01  e=9.210E-04  Escherichia coli
  4pwz-assembly1_A  TM=5.513E-01  e=2.829E-03  Yersinia pestis CO92
  7nst-assembly1_E  TM=5.938E-01  e=4.254E-03  Escherichia coli K-12
  2pl2-assembly1_B  TM=5.362E-01  e=1.356E+00  Thermus thermophilus HB27

Secondary structure (DSSP, 8-state):
----------------------------TTSS--PPPHHHHHHHHHHHHHHHHHTSHHHHT-HHHHHHHHHHHHHHHTT-GGG--HHHHHHHTT---TT--TTT--HHHHHHHHHHHHHHHHHHH--TT--EEEE--SS----EEEE-PPPS------------------------------TTHHHHHHHHHHHHHHHHHHHHTT-TT---THHHHTT------HHHHHHHHT--EEEEPPPEEES-SS---S----HHHHHHHHHHHHHHHTT-TTSEEEE--SSSHHHHTTSSS---EEEEEEEEEE-TTSEEEEEEEEEETTTTEEEEEEEEEEEEPGGGHHHHHHHHHHHHHHHHHSTTSHHHHHHHHHHHHH-TTSHHHHHHHHHHHTTT-TTS-HHHHHHHHHHHHHH----HHHHHHHHHHHHHHHHHTTTSPPPHHHHHHHHHHHHHHHHH-TT-TTTT-

pLDDT: mean 75.82, std 20.17, range [27.44, 96.75]